Protein AF-A0A0F2Q4Q6-F1 (afdb_monomer_lite)

Secondary structure (DSSP, 8-state):
--------TTS--S-EEEEEEEEE---SSSPPPTTSEEEEEEEEETTSEEEEEEEE--TTSSS-EEEEEEEEE--HHHHHHHHHHHHHHTTS-------SSS-EEEEEEEETT--EEEEEEETT---EETTEEHHHHHHHHH--TT--TTTTT-SPPPEEEEEEEEEEEEEEEP----SSS-SEEEEEEEEEEEEETTTTEEEEEEEETTTEEEEEEEE-TTHHHHHHHTS-TTTTT--B----TT----TTEEEEEEEEEEESSSPPEEEEEESSTTTSBTTHHHHHHHHHHHHHHHHS-STT-HHHHTPPPPPTT-EEEEEEESSTT--EEEEEESSS---TT-EEEEEETTTTEEEEEEEEEEEEE-GGG-SS-GGGSPBP-EEPPGGG-

Foldseek 3Di:
DDDDPPVVQAFDDAFFFKKKKKWFWDFADPDDDQADFGIKIWMAGLQFWIWIWTFGHHDPDPDTHTDDIDIDGFDNVLSCVLRVQCNVQRNDDDDAEADRGTIKMKMWTQHPVRDIHIDMHGQCDQRDDPRDGSQVSCCVRVVDPQDSGRNSPPDFWFWFKKKKKKKKWFWAQDPDPDDDDDRTDIWIKMWIWMQGNVQQKTWIWIDTGDPDIDIDIDRDPPVSRVLRRPDRRVCVLVDAQDDDPPDDDDPRMWMKMWMWIDTDRDDIDIAIATPDCRRGRPCVVVNVVSVVVVCVVPPPDQVPPCQRVVDDDADVQWWKWFFWAQDDPHDTATATEPDPPDGQQFWFWWQDDPVRDIDIIGGHDIDIGHCVGDPDHPVPHTHTPGTDDPVRD

Radius of gyration: 32.11 Å; chains: 1; bounding box: 94×70×95 Å

Sequence (393 aa):
MTEVDSDRPFVLQGKAKKIQIKSNNVSYGPPPEPDEEVEQRLTLSNDGRVWFSGYNFAYDFDHYVRGRHLQFKLDKEKADTIFSAFSRFFSGEVDEVFATDIGTWEMTITNEEDRKVSFSGSLCAGYEIDGVDLSDLLREEIGIENLFVFDGNDKPDEVNRIKIDYKRHSRIKSSAPLNEALDHIIWDYSEHIVIDRATEKLTYIQNVGSDCKITREYQVKDGIVDFLDNMDADSLFDYTEGNSEDAVENLDEEKSYVITVDFKKGSQRVRTGSFDKNGLPEDWPEFAEEIVSFINFYGQGEALNPAKYGKIKRRNGDYIFCSATFEKNGKDYYYIADADDYEVGDFVFVPSGSDGHTAIVRIVKIDYFAEENVPYPVAKVKHIIRKCSVDEI

Structure (mmCIF, N/CA/C/O backbone):
data_AF-A0A0F2Q4Q6-F1
#
_entry.id   AF-A0A0F2Q4Q6-F1
#
loop_
_atom_site.group_PDB
_atom_site.id
_atom_site.type_symbol
_atom_site.label_atom_id
_atom_site.label_alt_id
_atom_site.label_comp_id
_atom_site.label_asym_id
_atom_site.label_entity_id
_atom_site.label_seq_id
_atom_site.pdbx_PDB_ins_code
_atom_site.Cartn_x
_atom_site.Cartn_y
_atom_site.Cartn_z
_atom_site.occupancy
_atom_site.B_iso_or_equiv
_atom_site.auth_seq_id
_atom_site.auth_comp_id
_atom_site.auth_asym_id
_atom_site.auth_atom_id
_atom_site.pdbx_PDB_model_num
ATOM 1 N N . MET A 1 1 ? -50.439 -26.805 6.498 1.00 36.25 1 MET A N 1
ATOM 2 C CA . MET A 1 1 ? -49.047 -27.119 6.865 1.00 36.25 1 MET A CA 1
ATOM 3 C C . MET A 1 1 ? -48.390 -25.775 7.068 1.00 36.25 1 MET A C 1
ATOM 5 O O . MET A 1 1 ? -48.487 -24.941 6.183 1.00 36.25 1 MET A O 1
ATOM 9 N N . THR A 1 2 ? -47.982 -25.530 8.301 1.00 34.12 2 THR A N 1
ATOM 10 C CA . THR A 1 2 ? -47.612 -24.242 8.893 1.00 34.12 2 THR A CA 1
ATOM 11 C C . THR A 1 2 ? -46.499 -23.529 8.129 1.00 34.12 2 THR A C 1
ATOM 13 O O . THR A 1 2 ? -45.490 -24.154 7.810 1.00 34.12 2 THR A O 1
ATOM 16 N N . GLU A 1 3 ? -46.695 -22.230 7.877 1.00 40.22 3 GLU A N 1
ATOM 17 C CA . GLU A 1 3 ? -45.614 -21.265 7.660 1.00 40.22 3 GLU A CA 1
ATOM 18 C C . GLU A 1 3 ? -44.626 -21.411 8.816 1.00 40.22 3 GLU A C 1
ATOM 20 O O . GLU A 1 3 ? -44.986 -21.241 9.982 1.00 40.22 3 GLU A O 1
ATOM 25 N N . VAL A 1 4 ? -43.400 -21.811 8.494 1.00 37.22 4 VAL A N 1
ATOM 26 C CA . VAL A 1 4 ? -42.283 -21.689 9.421 1.00 37.22 4 VAL A CA 1
ATOM 27 C C . VAL A 1 4 ? -41.752 -20.285 9.201 1.00 37.22 4 VAL A C 1
ATOM 29 O O . VAL A 1 4 ? -41.052 -20.028 8.225 1.00 37.22 4 VAL A O 1
ATOM 32 N N . ASP A 1 5 ? -42.168 -19.385 10.082 1.00 40.53 5 ASP A N 1
ATOM 33 C CA . ASP A 1 5 ? -41.504 -18.113 10.319 1.00 40.53 5 ASP A CA 1
ATOM 34 C C . ASP A 1 5 ? -40.045 -18.431 10.671 1.00 40.53 5 ASP A C 1
ATOM 36 O O . ASP A 1 5 ? -39.745 -18.971 11.740 1.00 40.53 5 ASP A O 1
ATOM 40 N N . SER A 1 6 ? -39.140 -18.248 9.708 1.00 40.06 6 SER A N 1
ATOM 41 C CA . SER A 1 6 ? -37.709 -18.471 9.896 1.00 40.06 6 SER A CA 1
ATOM 42 C C . SER A 1 6 ? -37.115 -17.244 10.578 1.00 40.06 6 SER A C 1
ATOM 44 O O . SER A 1 6 ? -36.326 -16.507 9.982 1.00 40.06 6 SER A O 1
ATOM 46 N N . ASP A 1 7 ? -37.535 -17.005 11.814 1.00 45.81 7 ASP A N 1
ATOM 47 C CA . ASP A 1 7 ? -36.936 -16.012 12.691 1.00 45.81 7 ASP A CA 1
ATOM 48 C C . ASP A 1 7 ? -35.533 -16.535 13.036 1.00 45.81 7 ASP A C 1
ATOM 50 O O . ASP A 1 7 ? -35.366 -17.369 13.924 1.00 45.81 7 ASP A O 1
ATOM 54 N N . ARG A 1 8 ? -34.526 -16.183 12.221 1.00 54.59 8 ARG A N 1
ATOM 55 C CA . ARG A 1 8 ? -33.125 -16.571 12.444 1.00 54.59 8 ARG A CA 1
ATOM 56 C C . ARG A 1 8 ? -32.661 -15.835 13.706 1.00 54.59 8 ARG A C 1
ATOM 58 O O . ARG A 1 8 ? -32.447 -14.628 13.632 1.00 54.59 8 ARG A O 1
ATOM 65 N N . PRO A 1 9 ? -32.487 -16.506 14.858 1.00 57.22 9 PRO A N 1
ATOM 66 C CA . PRO A 1 9 ? -32.382 -15.813 16.146 1.00 57.22 9 PRO A CA 1
ATOM 67 C C . PRO A 1 9 ? -31.042 -15.086 16.356 1.00 57.22 9 PRO A C 1
ATOM 69 O O . PRO A 1 9 ? -30.850 -14.451 17.390 1.00 57.22 9 PRO A O 1
ATOM 72 N N . PHE A 1 10 ? -30.130 -15.168 15.384 1.00 71.69 10 PHE A N 1
ATOM 73 C CA . PHE A 1 10 ? -28.758 -14.666 15.468 1.00 71.69 10 PHE A CA 1
ATOM 74 C C . PHE A 1 10 ? -28.438 -13.564 14.450 1.00 71.69 10 PHE A C 1
ATOM 76 O O . PHE A 1 10 ? -27.286 -13.173 14.336 1.00 71.69 10 PHE A O 1
ATOM 83 N N . VAL A 1 11 ? -29.429 -13.049 13.712 1.00 87.12 11 VAL A N 1
ATOM 84 C CA . VAL A 1 11 ? -29.227 -11.920 12.785 1.00 87.12 11 VAL A CA 1
ATOM 85 C C . VAL A 1 11 ? -30.000 -10.695 13.252 1.00 87.12 11 VAL A C 1
ATOM 87 O O . VAL A 1 11 ? -31.057 -10.792 13.881 1.00 87.12 11 VAL A O 1
ATOM 90 N N . LEU A 1 12 ? -29.480 -9.515 12.939 1.00 89.56 12 LEU A N 1
ATOM 91 C CA . LEU A 1 12 ? -30.153 -8.261 13.222 1.00 89.56 12 LEU A CA 1
ATOM 92 C C . LEU A 1 12 ? -31.377 -8.094 12.316 1.00 89.56 12 LEU A C 1
ATOM 94 O O . LEU A 1 12 ? -31.286 -8.150 11.092 1.00 89.56 12 LEU A O 1
ATOM 98 N N . GLN A 1 13 ? -32.518 -7.787 12.929 1.00 89.88 13 GLN A N 1
ATOM 99 C CA . GLN A 1 13 ? -33.727 -7.388 12.213 1.00 89.88 13 GLN A CA 1
ATOM 100 C C . GLN A 1 13 ? -33.937 -5.880 12.267 1.00 89.88 13 GLN A C 1
ATOM 102 O O . GLN A 1 13 ? -33.893 -5.271 13.340 1.00 89.88 13 GLN A O 1
ATOM 107 N N . GLY A 1 14 ? -34.249 -5.291 11.113 1.00 90.69 14 GLY A N 1
ATOM 108 C CA . GLY A 1 14 ? -34.478 -3.856 10.984 1.00 90.69 14 GLY A CA 1
ATOM 109 C C . GLY A 1 14 ? -33.190 -3.042 11.114 1.00 90.69 14 GLY A C 1
ATOM 110 O O . GLY A 1 14 ? -32.098 -3.527 10.827 1.00 90.69 14 GLY A O 1
ATOM 111 N N . LYS A 1 15 ? -33.322 -1.776 11.515 1.00 94.69 15 LYS A N 1
ATOM 112 C CA . LYS A 1 15 ? -32.186 -0.861 11.663 1.00 94.69 15 LYS A CA 1
ATOM 113 C C . LYS A 1 15 ? -31.663 -0.852 13.090 1.00 94.69 15 LYS A C 1
ATOM 115 O O . LYS A 1 15 ? -32.436 -0.856 14.051 1.00 94.69 15 LYS A O 1
ATOM 120 N N . ALA A 1 16 ? -30.345 -0.784 13.224 1.00 96.38 16 ALA A N 1
ATOM 121 C CA . ALA A 1 16 ? -29.696 -0.552 14.499 1.00 96.38 16 ALA A CA 1
ATOM 122 C C . ALA A 1 16 ? -30.053 0.847 15.041 1.00 96.38 16 ALA A C 1
ATOM 124 O O . ALA A 1 16 ? -30.090 1.840 14.317 1.00 96.38 16 ALA A O 1
ATOM 125 N N . LYS A 1 17 ? -30.295 0.920 16.349 1.00 97.19 17 LYS A N 1
ATOM 126 C CA . LYS A 1 17 ? -30.525 2.152 17.122 1.00 97.19 17 LYS A CA 1
ATOM 127 C C . LYS A 1 17 ? -29.417 2.386 18.146 1.00 97.19 17 LYS A C 1
ATOM 129 O O . LYS A 1 17 ? -29.097 3.529 18.468 1.00 97.19 17 LYS A O 1
ATOM 134 N N . LYS A 1 18 ? -28.820 1.307 18.659 1.00 98.38 18 LYS A N 1
ATOM 135 C CA . LYS A 1 18 ? -27.685 1.347 19.585 1.00 98.38 18 LYS A CA 1
ATOM 136 C C . LYS A 1 18 ? -26.728 0.194 19.304 1.00 98.38 18 LYS A C 1
ATOM 138 O O . LYS A 1 18 ? -27.182 -0.932 19.126 1.00 98.38 18 LYS A O 1
ATOM 143 N N . ILE A 1 19 ? -25.430 0.466 19.329 1.00 98.44 19 ILE A N 1
ATOM 144 C CA . ILE A 1 19 ? -24.364 -0.532 19.190 1.00 98.44 19 ILE A CA 1
ATOM 145 C C . ILE A 1 19 ? -23.498 -0.455 20.446 1.00 98.44 19 ILE A C 1
ATOM 147 O O . ILE A 1 19 ? -23.148 0.637 20.896 1.00 98.44 19 ILE A O 1
ATOM 151 N N . GLN A 1 20 ? -23.199 -1.597 21.053 1.00 98.56 20 GLN A N 1
ATOM 152 C CA . GLN A 1 20 ? -22.327 -1.699 22.218 1.00 98.56 20 GLN A CA 1
ATOM 153 C C . GLN A 1 20 ? -21.274 -2.755 21.939 1.00 98.56 20 GLN A C 1
ATOM 155 O O . GLN A 1 20 ? -21.647 -3.900 21.730 1.00 98.56 20 GLN A O 1
ATOM 160 N N . ILE A 1 21 ? -20.003 -2.376 21.948 1.00 98.31 21 ILE A N 1
ATOM 161 C CA . ILE A 1 21 ? -18.872 -3.263 21.681 1.00 98.31 21 ILE A CA 1
ATOM 162 C C . ILE A 1 21 ? -17.975 -3.259 22.913 1.00 98.31 21 ILE A C 1
ATOM 164 O O . ILE A 1 21 ? -17.696 -2.204 23.490 1.00 98.31 21 ILE A O 1
ATOM 168 N N . LYS A 1 22 ? -17.550 -4.443 23.327 1.00 97.88 22 LYS A N 1
ATOM 169 C CA . LYS A 1 22 ? -16.539 -4.675 24.343 1.00 97.88 22 LYS A CA 1
ATOM 170 C C . LYS A 1 22 ? -15.440 -5.501 23.689 1.00 97.88 22 LYS A C 1
ATOM 172 O O . LYS A 1 22 ? -15.709 -6.619 23.277 1.00 97.88 22 LYS A O 1
ATOM 177 N N . SER A 1 23 ? -14.235 -4.965 23.618 1.00 96.81 23 SER A N 1
ATOM 178 C CA . SER A 1 23 ? -13.072 -5.633 23.028 1.00 96.81 23 SER A CA 1
ATOM 179 C C . SER A 1 23 ? -12.033 -5.827 24.116 1.00 96.81 23 SER A C 1
ATOM 181 O O . SER A 1 23 ? -11.793 -4.902 24.888 1.00 96.81 23 SER A O 1
ATOM 183 N N . ASN A 1 24 ? -11.440 -7.009 24.205 1.00 94.06 24 ASN A N 1
ATOM 184 C CA . ASN A 1 24 ? -10.449 -7.359 25.209 1.00 94.06 24 ASN A CA 1
ATOM 185 C C . ASN A 1 24 ? -9.268 -8.049 24.521 1.00 94.06 24 ASN A C 1
ATOM 187 O O . ASN A 1 24 ? -9.442 -9.135 23.974 1.00 94.06 24 ASN A O 1
ATOM 191 N N . ASN A 1 25 ? -8.100 -7.409 24.510 1.00 91.56 25 ASN A N 1
ATOM 192 C CA . ASN A 1 25 ? -6.918 -7.883 23.785 1.00 91.56 25 ASN A CA 1
ATOM 193 C C . ASN A 1 25 ? -6.028 -8.828 24.612 1.00 91.56 25 ASN A C 1
ATOM 195 O O . ASN A 1 25 ? -4.985 -9.242 24.114 1.00 91.56 25 ASN A O 1
ATOM 199 N N . VAL A 1 26 ? -6.429 -9.196 25.840 1.00 88.12 26 VAL A N 1
ATOM 200 C CA . VAL A 1 26 ? -5.679 -10.173 26.638 1.00 88.12 26 VAL A CA 1
ATOM 201 C C . VAL A 1 26 ? -5.652 -11.499 25.885 1.00 88.12 26 VAL A C 1
ATOM 203 O O . VAL A 1 26 ? -6.692 -12.106 25.626 1.00 88.12 26 VAL A O 1
ATOM 206 N N . SER A 1 27 ? -4.447 -11.934 25.543 1.00 84.06 27 SER A N 1
ATOM 207 C CA . SER A 1 27 ? -4.168 -13.089 24.697 1.00 84.06 27 SER A CA 1
ATOM 208 C C . SER A 1 27 ? -3.341 -14.138 25.447 1.00 84.06 27 SER A C 1
ATOM 210 O O . SER A 1 27 ? -3.020 -13.990 26.632 1.00 84.06 27 SER A O 1
ATOM 212 N N . TYR A 1 28 ? -3.015 -15.246 24.780 1.00 81.06 28 TYR A N 1
ATOM 213 C CA . TYR A 1 28 ? -2.098 -16.231 25.340 1.00 81.06 28 TYR A CA 1
ATOM 214 C C . TYR A 1 28 ? -0.660 -15.699 25.277 1.00 81.06 28 TYR A C 1
ATOM 216 O O . TYR A 1 28 ? -0.092 -15.545 24.200 1.00 81.06 28 TYR A O 1
ATOM 224 N N . GLY A 1 29 ? -0.042 -15.452 26.432 1.00 80.38 29 GLY A N 1
ATOM 225 C CA . GLY A 1 29 ? 1.300 -14.881 26.471 1.00 80.38 29 GLY A CA 1
ATOM 226 C C . GLY A 1 29 ? 1.752 -14.466 27.869 1.00 80.38 29 GLY A C 1
ATOM 227 O O . GLY A 1 29 ? 1.107 -14.823 28.862 1.00 80.38 29 GLY A O 1
ATOM 228 N N . PRO A 1 30 ? 2.887 -13.748 27.973 1.00 81.31 30 PRO A N 1
ATOM 229 C CA . PRO A 1 30 ? 3.250 -13.073 29.212 1.00 81.31 30 PRO A CA 1
ATOM 230 C C . PRO A 1 30 ? 2.135 -12.100 29.635 1.00 81.31 30 PRO A C 1
ATOM 232 O O . PRO A 1 30 ? 1.422 -11.576 28.779 1.00 81.31 30 PRO A O 1
ATOM 235 N N . PRO A 1 31 ? 1.955 -11.873 30.947 1.00 81.81 31 PRO A N 1
ATOM 236 C CA . PRO A 1 31 ? 0.960 -10.921 31.424 1.00 81.81 31 PRO A CA 1
ATOM 237 C C . PRO A 1 31 ? 1.246 -9.516 30.858 1.00 81.81 31 PRO A C 1
ATOM 239 O O . PRO A 1 31 ? 2.416 -9.124 30.853 1.00 81.81 31 PRO A O 1
ATOM 242 N N . PRO A 1 32 ? 0.210 -8.765 30.429 1.00 85.62 32 PRO A N 1
ATOM 243 C CA . PRO A 1 32 ? 0.353 -7.375 30.002 1.00 85.62 32 PRO A CA 1
ATOM 244 C C . PRO A 1 32 ? 1.009 -6.503 31.076 1.00 85.62 32 PRO A C 1
ATOM 246 O O . PRO A 1 32 ? 0.943 -6.804 32.279 1.00 85.62 32 PRO A O 1
ATOM 249 N N . GLU A 1 33 ? 1.607 -5.393 30.655 1.00 85.19 33 GLU A N 1
ATOM 250 C CA . GLU A 1 33 ? 2.177 -4.438 31.606 1.00 85.19 33 GLU A CA 1
ATOM 251 C C . GLU A 1 33 ? 1.062 -3.738 32.419 1.00 85.19 33 GLU A C 1
ATOM 253 O O . GLU A 1 33 ? -0.059 -3.570 31.930 1.00 85.19 33 GLU A O 1
ATOM 258 N N . PRO A 1 34 ? 1.312 -3.323 33.680 1.00 79.81 34 PRO A N 1
ATOM 259 C CA . PRO A 1 34 ? 0.277 -2.772 34.566 1.00 79.81 34 PRO A CA 1
ATOM 260 C C . PRO A 1 34 ? -0.411 -1.488 34.068 1.00 79.81 34 PRO A C 1
ATOM 262 O O . PRO A 1 34 ? -1.377 -1.030 34.672 1.00 79.81 34 PRO A O 1
ATOM 265 N N . ASP A 1 35 ? 0.118 -0.831 33.046 1.00 82.12 35 ASP A N 1
ATOM 266 C CA . ASP A 1 35 ? -0.436 0.374 32.438 1.00 82.12 35 ASP A CA 1
ATOM 267 C C . ASP A 1 35 ? -0.890 0.162 30.989 1.00 82.12 35 ASP A C 1
ATOM 269 O O . ASP A 1 35 ? -1.413 1.094 30.376 1.00 82.12 35 ASP A O 1
ATOM 273 N N . GLU A 1 36 ? -0.775 -1.062 30.476 1.00 88.19 36 GLU A N 1
ATOM 274 C CA . GLU A 1 36 ? -1.227 -1.433 29.145 1.00 88.19 36 GLU A CA 1
ATOM 275 C C . GLU A 1 36 ? -2.757 -1.488 29.094 1.00 88.19 36 GLU A C 1
ATOM 277 O O 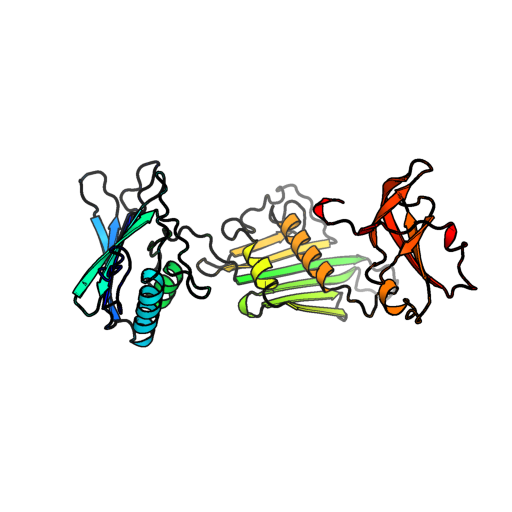. GLU A 1 36 ? -3.408 -2.097 29.949 1.00 88.19 36 GLU A O 1
ATOM 282 N N . GLU A 1 37 ? -3.349 -0.818 28.104 1.00 92.69 37 GLU A N 1
ATOM 283 C CA . GLU A 1 37 ? -4.792 -0.849 27.873 1.00 92.69 37 GLU A CA 1
ATOM 284 C C . GLU A 1 37 ? -5.192 -2.207 27.298 1.00 92.69 37 GLU A C 1
ATOM 286 O O . GLU A 1 37 ? -4.761 -2.566 26.204 1.00 92.69 37 GLU A O 1
ATOM 291 N N . VAL A 1 38 ? -6.039 -2.942 28.024 1.00 92.94 38 VAL A N 1
ATOM 292 C CA . VAL A 1 38 ? -6.407 -4.317 27.671 1.00 92.94 38 VAL A CA 1
ATOM 293 C C . VAL A 1 38 ? -7.871 -4.530 27.330 1.00 92.94 38 VAL A C 1
ATOM 295 O O . VAL A 1 38 ? -8.229 -5.500 26.669 1.00 92.94 38 VAL A O 1
ATOM 298 N N . GLU A 1 39 ? -8.752 -3.633 27.770 1.00 95.31 39 GLU A N 1
ATOM 299 C CA . GLU A 1 39 ? -10.175 -3.712 27.462 1.00 95.31 39 GLU A CA 1
ATOM 300 C C . GLU A 1 39 ? -10.724 -2.352 27.049 1.00 95.31 39 GLU A C 1
ATOM 302 O O . GLU A 1 39 ? -10.508 -1.339 27.707 1.00 95.31 39 GLU A O 1
ATOM 307 N N . GLN A 1 40 ? -11.520 -2.340 25.989 1.00 97.62 40 GLN A N 1
ATOM 308 C CA . GLN A 1 40 ? -12.223 -1.169 25.502 1.00 97.62 40 GLN A CA 1
ATOM 309 C C . GLN A 1 40 ? -13.723 -1.426 25.480 1.00 97.62 40 GLN A C 1
ATOM 311 O O . GLN A 1 40 ? -14.193 -2.495 25.099 1.00 97.62 40 GLN A O 1
ATOM 316 N N . ARG A 1 41 ? -14.498 -0.420 25.879 1.00 98.00 41 ARG A N 1
ATOM 317 C CA . ARG A 1 41 ? -15.962 -0.437 25.841 1.00 98.00 41 ARG A CA 1
ATOM 318 C C . ARG A 1 41 ? -16.445 0.759 25.047 1.00 98.00 41 ARG A C 1
ATOM 320 O O . ARG A 1 41 ? -16.290 1.897 25.488 1.00 98.00 41 ARG A O 1
ATOM 327 N N . LEU A 1 42 ? -17.066 0.492 23.908 1.00 98.50 42 LEU A N 1
ATOM 328 C CA . LEU A 1 42 ? -17.635 1.480 23.006 1.00 98.50 42 LEU A CA 1
ATOM 329 C C . LEU A 1 42 ? -19.159 1.355 23.005 1.00 98.50 42 LEU A C 1
ATOM 331 O O . LEU A 1 42 ? -19.722 0.269 22.912 1.00 98.50 42 LEU A O 1
ATOM 335 N N . THR A 1 43 ? -19.861 2.473 23.132 1.00 98.56 43 THR A N 1
ATOM 336 C CA . THR A 1 43 ? -21.313 2.548 22.976 1.00 98.56 43 THR A CA 1
ATOM 337 C C . THR A 1 43 ? -21.666 3.691 22.044 1.00 98.56 43 THR A C 1
ATOM 339 O O . THR A 1 43 ? -21.303 4.838 22.293 1.00 98.56 43 THR A O 1
ATOM 342 N N . LEU A 1 44 ? -22.426 3.370 21.004 1.00 98.25 44 LEU A N 1
ATOM 343 C CA . LEU A 1 44 ? -22.891 4.278 19.966 1.00 98.25 44 LEU A CA 1
ATOM 344 C C . LEU A 1 44 ? -24.417 4.301 19.970 1.00 98.25 44 LEU A C 1
ATOM 346 O O . LEU A 1 44 ? -25.064 3.263 20.122 1.00 98.25 44 LEU A O 1
ATOM 350 N N . SER A 1 45 ? -25.002 5.480 19.797 1.00 97.88 45 SER A N 1
ATOM 351 C CA . SER A 1 45 ? -26.438 5.663 19.552 1.00 97.88 45 SER A CA 1
ATOM 352 C C . SER A 1 45 ? -26.652 6.262 18.165 1.00 97.88 45 SER A C 1
ATOM 354 O O . SER A 1 45 ? -25.834 7.063 17.719 1.00 97.88 45 SER A O 1
ATOM 356 N N . ASN A 1 46 ? -27.754 5.913 17.499 1.00 96.06 46 ASN A N 1
ATOM 357 C CA . ASN A 1 46 ? -28.057 6.388 16.141 1.00 96.06 46 ASN A CA 1
ATOM 358 C C . ASN A 1 46 ? -28.266 7.911 16.047 1.00 96.06 46 ASN A C 1
ATOM 360 O O . ASN A 1 46 ? -28.243 8.481 14.965 1.00 96.06 46 ASN A O 1
ATOM 364 N N . ASP A 1 47 ? -28.435 8.589 17.183 1.00 96.00 47 ASP A N 1
ATOM 365 C CA . ASP A 1 47 ? -28.433 10.049 17.272 1.00 96.00 47 ASP A CA 1
ATOM 366 C C . ASP A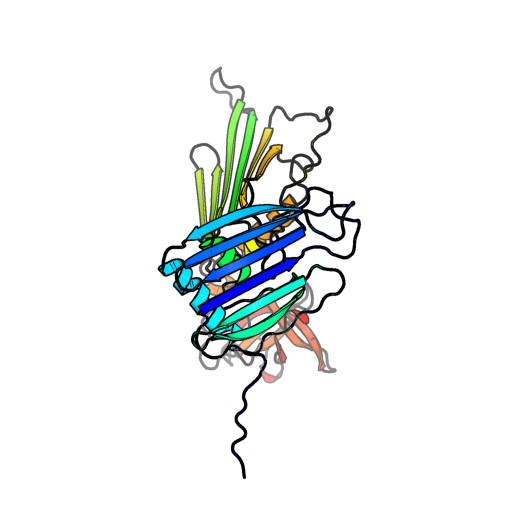 1 47 ? -27.023 10.668 17.317 1.00 96.00 47 ASP A C 1
ATOM 368 O O . ASP A 1 47 ? -26.898 11.882 17.495 1.00 96.00 47 ASP A O 1
ATOM 372 N N . GLY A 1 48 ? -25.981 9.845 17.178 1.00 97.00 48 GLY A N 1
ATOM 373 C CA . GLY A 1 48 ? -24.573 10.222 17.116 1.00 97.00 48 GLY A CA 1
ATOM 374 C C . GLY A 1 48 ? -23.849 10.237 18.460 1.00 97.00 48 GLY A C 1
ATOM 375 O O . GLY A 1 48 ? -22.657 10.525 18.488 1.00 97.00 48 GLY A O 1
ATOM 376 N N . ARG A 1 49 ? -24.510 9.961 19.593 1.00 98.38 49 ARG A N 1
ATOM 377 C CA . ARG A 1 49 ? -23.816 9.959 20.894 1.00 98.38 49 ARG A CA 1
ATOM 378 C C . ARG A 1 49 ? -22.861 8.770 21.025 1.00 98.38 49 ARG A C 1
ATOM 380 O O . ARG A 1 49 ? -23.256 7.626 20.793 1.00 98.38 49 ARG A O 1
ATOM 387 N N . VAL A 1 50 ? -21.641 9.063 21.471 1.00 98.44 50 VAL A N 1
ATOM 388 C CA . VAL A 1 50 ? -20.548 8.108 21.678 1.00 98.44 50 VAL A CA 1
ATOM 389 C C . VAL A 1 50 ? -20.134 8.116 23.146 1.00 98.44 50 VAL A C 1
ATOM 391 O O . VAL A 1 50 ? -19.884 9.177 23.720 1.00 98.44 50 VAL A O 1
ATOM 394 N N . TRP A 1 51 ? -20.022 6.931 23.741 1.00 98.44 51 TRP A N 1
ATOM 395 C CA . TRP A 1 51 ? -19.381 6.705 25.035 1.00 98.44 51 TRP A CA 1
ATOM 396 C C . TRP A 1 51 ? -18.282 5.675 24.867 1.00 98.44 51 TRP A C 1
ATOM 398 O O . TRP A 1 51 ? -18.545 4.558 24.428 1.00 98.44 51 TRP A O 1
ATOM 408 N N . PHE A 1 52 ? -17.071 6.044 25.255 1.00 98.44 52 PHE A N 1
ATOM 409 C CA . PHE A 1 52 ? -15.908 5.179 25.181 1.00 98.44 52 PHE A CA 1
ATOM 410 C C . PHE A 1 52 ? -15.185 5.131 26.526 1.00 98.44 52 PHE A C 1
ATOM 412 O O . PHE A 1 52 ? -15.067 6.142 27.224 1.00 98.44 52 PHE A O 1
ATOM 419 N N . SER A 1 53 ? -14.719 3.947 26.910 1.00 97.38 53 SER A N 1
ATOM 420 C CA . SER A 1 53 ? -13.857 3.723 28.073 1.00 97.38 53 SER A CA 1
ATOM 421 C C . SER A 1 53 ? -12.816 2.663 27.740 1.00 97.38 53 SER A C 1
ATOM 423 O O . SER A 1 53 ? -13.197 1.548 27.397 1.00 97.38 53 SER A O 1
ATOM 425 N N . GLY A 1 54 ? -11.542 3.011 27.877 1.00 96.25 54 GLY A N 1
ATOM 426 C CA . GLY A 1 54 ? -10.423 2.078 27.904 1.00 96.25 54 GLY A CA 1
ATOM 427 C C . GLY A 1 54 ? -10.079 1.696 29.341 1.00 96.25 54 GLY A C 1
ATOM 428 O O . GLY A 1 54 ? -10.303 2.474 30.280 1.00 96.25 54 GLY A O 1
ATOM 429 N N . TYR A 1 55 ? -9.584 0.483 29.527 1.00 94.31 55 TYR A N 1
ATOM 430 C CA . TYR A 1 55 ? -9.243 -0.082 30.819 1.00 94.31 55 TYR A CA 1
ATOM 431 C C . TYR A 1 55 ? -7.896 -0.792 30.747 1.00 94.31 55 TYR A C 1
ATOM 433 O O . TYR A 1 55 ? -7.682 -1.633 29.879 1.00 94.31 55 TYR A O 1
ATOM 441 N N . ASN A 1 56 ? -7.029 -0.477 31.701 1.00 91.38 56 ASN A N 1
ATOM 442 C CA . ASN A 1 56 ? -5.678 -0.995 31.787 1.00 91.38 56 ASN A CA 1
ATOM 443 C C . ASN A 1 56 ? -5.622 -2.243 32.667 1.00 91.38 56 ASN A C 1
ATOM 445 O O . ASN A 1 56 ? -6.442 -2.415 33.583 1.00 91.38 56 ASN A O 1
ATOM 449 N N . PHE A 1 57 ? -4.641 -3.098 32.391 1.00 85.00 57 PHE A N 1
ATOM 450 C CA . PHE A 1 57 ? -4.340 -4.264 33.213 1.00 85.00 57 PHE A CA 1
ATOM 451 C C . PHE A 1 57 ? -3.947 -3.845 34.641 1.00 85.00 57 PHE A C 1
ATOM 453 O O . PHE A 1 57 ? -3.512 -2.725 34.872 1.00 85.00 57 PHE A O 1
ATOM 460 N N . ALA A 1 58 ? -4.134 -4.710 35.640 1.00 78.00 58 ALA A N 1
ATOM 461 C CA . ALA A 1 58 ? -3.683 -4.441 37.006 1.00 78.00 58 ALA A CA 1
ATOM 462 C C . ALA A 1 58 ? -3.416 -5.754 37.749 1.00 78.00 58 ALA A C 1
ATOM 464 O O . ALA A 1 58 ? -4.286 -6.617 37.814 1.00 78.00 58 ALA A O 1
ATOM 465 N N . TYR A 1 59 ? -2.228 -5.887 38.347 1.00 65.69 59 TYR A N 1
ATOM 466 C CA . TYR A 1 59 ? -1.796 -7.114 39.034 1.00 65.69 59 TYR A CA 1
ATOM 467 C C . TYR A 1 59 ? -2.547 -7.401 40.346 1.00 65.69 59 TYR A C 1
ATOM 469 O O . TYR A 1 59 ? -2.645 -8.556 40.754 1.00 65.69 59 TYR A O 1
ATOM 477 N N . ASP A 1 60 ? -3.073 -6.364 41.005 1.00 61.69 60 ASP A N 1
ATOM 478 C CA . ASP A 1 60 ? -3.536 -6.452 42.398 1.00 61.69 60 ASP A CA 1
ATOM 479 C C . ASP A 1 60 ? -5.060 -6.594 42.568 1.00 61.69 60 ASP A C 1
ATOM 481 O O . ASP A 1 60 ? -5.544 -6.677 43.700 1.00 61.69 60 ASP A O 1
ATOM 485 N N . PHE A 1 61 ? -5.845 -6.636 41.485 1.00 50.25 61 PHE A N 1
ATOM 486 C CA . PHE A 1 61 ? -7.306 -6.728 41.578 1.00 50.25 61 PHE A CA 1
ATOM 487 C C . PHE A 1 61 ? -7.913 -7.583 40.463 1.00 50.25 61 PHE A C 1
ATOM 489 O O . PHE A 1 61 ? -7.509 -7.484 39.313 1.00 50.25 61 PHE A O 1
ATOM 496 N N . ASP A 1 62 ? -8.997 -8.304 40.779 1.00 56.28 62 ASP A N 1
ATOM 497 C CA . ASP A 1 62 ? -9.906 -8.962 39.814 1.00 56.28 62 ASP A CA 1
ATOM 498 C C . ASP A 1 62 ? -10.603 -7.967 38.838 1.00 56.28 62 ASP A C 1
ATOM 500 O O . ASP A 1 62 ? -11.648 -8.270 38.263 1.00 56.28 62 ASP A O 1
ATOM 504 N N . HIS A 1 63 ? -10.109 -6.729 38.707 1.00 64.88 63 HIS A N 1
ATOM 505 C CA . HIS A 1 63 ? -10.769 -5.626 38.012 1.00 64.88 63 HIS A CA 1
ATOM 506 C C . HIS A 1 63 ? -9.754 -4.744 37.272 1.00 64.88 63 HIS A C 1
ATOM 508 O O . HIS A 1 63 ? -8.801 -4.250 37.872 1.00 64.88 63 HIS A O 1
ATOM 514 N N . TYR A 1 64 ? -10.021 -4.471 35.992 1.00 82.12 64 TYR A N 1
ATOM 515 C CA . TYR A 1 64 ? -9.260 -3.509 35.194 1.00 82.12 64 TYR A CA 1
ATOM 516 C C . TYR A 1 64 ? -9.426 -2.069 35.701 1.00 82.12 64 TYR A C 1
ATOM 518 O O . TYR A 1 64 ? -10.508 -1.664 36.147 1.00 82.12 64 TYR A O 1
ATOM 526 N N . VAL A 1 65 ? -8.371 -1.263 35.582 1.00 85.75 65 VAL A N 1
ATOM 527 C CA . VAL A 1 65 ? -8.382 0.149 35.989 1.00 85.75 65 VAL A CA 1
ATOM 528 C C . VAL A 1 65 ? -8.820 1.003 34.811 1.00 85.75 65 VAL A C 1
ATOM 530 O O . VAL A 1 65 ? -8.233 0.937 33.742 1.00 85.75 65 VAL A O 1
ATOM 533 N N . ARG A 1 66 ? -9.847 1.841 34.980 1.00 89.12 66 ARG A N 1
ATOM 534 C CA . ARG A 1 66 ? -10.305 2.708 33.885 1.00 89.12 66 ARG A CA 1
ATOM 535 C C . ARG A 1 66 ? -9.226 3.738 33.530 1.00 89.12 66 ARG A C 1
ATOM 537 O O . ARG A 1 66 ? -8.934 4.610 34.348 1.00 89.12 66 ARG A O 1
ATOM 544 N N . GLY A 1 67 ? -8.709 3.645 32.310 1.00 89.75 67 GLY A N 1
ATOM 545 C CA . GLY A 1 67 ? -7.775 4.585 31.706 1.00 89.75 67 GLY A CA 1
ATOM 546 C C . GLY A 1 67 ? -8.520 5.716 30.998 1.00 89.75 67 GLY A C 1
ATOM 547 O O . GLY A 1 67 ? -9.236 6.508 31.623 1.00 89.75 67 GLY A O 1
ATOM 548 N N . ARG A 1 68 ? -8.362 5.804 29.675 1.00 94.12 68 ARG A N 1
ATOM 549 C CA . ARG A 1 68 ? -8.996 6.843 28.847 1.00 94.12 68 ARG A CA 1
ATOM 550 C C . ARG A 1 68 ? -10.521 6.718 28.835 1.00 94.12 68 ARG A C 1
ATOM 552 O O . ARG A 1 68 ? -11.094 5.633 28.816 1.00 94.12 68 ARG A O 1
ATOM 559 N N . HIS A 1 69 ? -11.202 7.857 28.807 1.00 95.62 69 HIS A N 1
ATOM 560 C CA . HIS A 1 69 ? -12.657 7.919 28.715 1.00 95.62 69 HIS A CA 1
ATOM 561 C C . HIS A 1 69 ? -13.073 9.132 27.891 1.00 95.62 69 HIS A C 1
ATOM 563 O O . HIS A 1 69 ? -12.648 10.253 28.171 1.00 95.62 69 HIS A O 1
ATOM 569 N N . LEU A 1 70 ? -13.939 8.907 26.906 1.00 96.69 70 LEU A N 1
ATOM 570 C CA . LEU A 1 70 ? -14.404 9.931 25.978 1.00 96.69 70 LEU A CA 1
ATOM 571 C C . LEU A 1 70 ? -15.928 9.888 25.879 1.00 96.69 70 LEU A C 1
ATOM 573 O O . LEU A 1 70 ? -16.537 8.819 25.830 1.00 96.69 70 LEU A O 1
ATOM 577 N N . GLN A 1 71 ? -16.539 11.070 25.850 1.00 97.44 71 GLN A N 1
ATOM 578 C CA . GLN A 1 71 ? -17.958 11.245 25.562 1.00 97.44 71 GLN A CA 1
ATOM 579 C C . GLN A 1 71 ? -18.122 12.422 24.623 1.00 97.44 71 GLN A C 1
ATOM 581 O O . GLN A 1 71 ? -17.709 13.537 24.940 1.00 97.44 71 GLN A O 1
ATOM 586 N N . PHE A 1 72 ? -18.723 12.172 23.471 1.00 98.06 72 PHE A N 1
ATOM 587 C CA . PHE A 1 72 ? -18.944 13.193 22.460 1.00 98.06 72 PHE A CA 1
ATOM 588 C C . PHE A 1 72 ? -20.107 12.795 21.558 1.00 98.06 72 PHE A C 1
ATOM 590 O O . PHE A 1 72 ? -20.786 11.789 21.780 1.00 98.06 72 PHE A O 1
ATOM 597 N N . LYS A 1 73 ? -20.382 13.638 20.568 1.00 97.94 73 LYS A N 1
ATOM 598 C CA . LYS A 1 73 ? -21.450 13.431 19.606 1.00 97.94 73 LYS A CA 1
ATOM 599 C C . LYS A 1 73 ? -20.887 13.589 18.200 1.00 97.94 73 LYS A C 1
ATOM 601 O O . LYS A 1 73 ? -20.276 14.613 17.916 1.00 97.94 73 LYS A O 1
ATOM 606 N N . LEU A 1 74 ? -21.093 12.578 17.368 1.00 97.00 74 LEU A N 1
ATOM 607 C CA . LEU A 1 74 ? -20.777 12.600 15.948 1.00 97.00 74 LEU A CA 1
ATOM 608 C C . LEU A 1 74 ? -21.768 13.472 15.184 1.00 97.00 74 LEU A C 1
ATOM 610 O O . LEU A 1 74 ? -22.933 13.618 15.577 1.00 97.00 74 LEU A O 1
ATOM 614 N N . ASP A 1 75 ? -21.306 13.986 14.050 1.00 96.81 75 ASP A N 1
ATOM 615 C CA . ASP A 1 75 ? -22.199 14.533 13.043 1.00 96.81 75 ASP A CA 1
ATOM 616 C C . ASP A 1 75 ? -23.148 13.448 12.538 1.00 96.81 75 ASP A C 1
ATOM 618 O O . ASP A 1 75 ? -22.825 12.257 12.501 1.00 96.81 75 ASP A O 1
ATOM 622 N N . LYS A 1 76 ? -24.352 13.875 12.153 1.00 95.88 76 LYS A N 1
ATOM 623 C CA . LYS A 1 76 ? -25.415 12.955 11.752 1.00 95.88 76 LYS A CA 1
ATOM 624 C C . LYS A 1 76 ? -24.998 12.068 10.577 1.00 95.88 76 LYS A C 1
ATOM 626 O O . LYS A 1 76 ? -25.326 10.893 10.583 1.00 95.88 76 LYS A O 1
ATOM 631 N N . GLU A 1 77 ? -24.269 12.623 9.614 1.00 96.94 77 GLU A N 1
ATOM 632 C CA . GLU A 1 77 ? -23.779 11.887 8.445 1.00 96.94 77 GLU A CA 1
ATOM 633 C C . GLU A 1 77 ? -22.886 10.711 8.856 1.00 96.94 77 GLU A C 1
ATOM 635 O O . GLU A 1 77 ? -23.187 9.575 8.509 1.00 96.94 77 GLU A O 1
ATOM 640 N N . LYS A 1 78 ? -21.883 10.958 9.706 1.00 97.31 78 LYS A N 1
ATOM 641 C CA . LYS A 1 78 ? -20.992 9.918 10.242 1.00 97.31 78 LYS A CA 1
ATOM 642 C C . LYS A 1 78 ? -21.753 8.824 10.991 1.00 97.31 78 LYS A C 1
ATOM 644 O O . LYS A 1 78 ? -21.510 7.632 10.810 1.00 97.31 78 LYS A O 1
ATOM 649 N N . ALA A 1 79 ? -22.703 9.230 11.836 1.00 97.44 79 ALA A N 1
ATOM 650 C CA . ALA A 1 79 ? -23.551 8.296 12.569 1.00 97.44 79 ALA A CA 1
ATOM 651 C C . ALA A 1 79 ? -24.415 7.449 11.619 1.00 97.44 79 ALA A C 1
ATOM 653 O O . ALA A 1 79 ? -24.462 6.229 11.765 1.00 97.44 79 ALA A O 1
ATOM 654 N N . ASP A 1 80 ? -25.058 8.070 10.629 1.00 97.12 80 ASP A N 1
ATOM 655 C CA . ASP A 1 80 ? -25.885 7.378 9.639 1.00 97.12 80 ASP A CA 1
ATOM 656 C C . ASP A 1 80 ? -25.045 6.392 8.803 1.00 97.12 80 ASP A C 1
ATOM 658 O O . ASP A 1 80 ? -25.515 5.280 8.542 1.00 97.12 80 ASP A O 1
ATOM 662 N N . THR A 1 81 ? -23.800 6.741 8.452 1.00 96.88 81 THR A N 1
ATOM 663 C CA . THR A 1 81 ? -22.842 5.856 7.763 1.00 96.88 81 THR A CA 1
ATOM 664 C C . THR A 1 81 ? -22.554 4.599 8.585 1.00 96.88 81 THR A C 1
ATOM 666 O O . THR A 1 81 ? -22.823 3.489 8.116 1.00 96.88 81 THR A O 1
ATOM 669 N N . ILE A 1 82 ? -22.103 4.753 9.839 1.00 97.56 82 ILE A N 1
ATOM 670 C CA . ILE A 1 82 ? -21.799 3.623 10.737 1.00 97.56 82 ILE A CA 1
ATOM 671 C C . ILE A 1 82 ? -23.032 2.728 10.909 1.00 97.56 82 ILE A C 1
ATOM 673 O O . ILE A 1 82 ? -22.973 1.513 10.714 1.00 97.56 82 ILE A O 1
ATOM 677 N N . PHE A 1 83 ? -24.178 3.316 11.264 1.00 97.75 83 PHE A N 1
ATOM 678 C CA . PHE A 1 83 ? -25.386 2.549 11.557 1.00 97.75 83 PHE A CA 1
ATOM 679 C C . PHE A 1 83 ? -25.950 1.844 10.321 1.00 97.75 83 PHE A C 1
ATOM 681 O O . PHE A 1 83 ? -26.500 0.747 10.452 1.00 97.75 83 PHE A O 1
ATOM 688 N N . SER A 1 84 ? -25.797 2.422 9.128 1.00 96.12 84 SER A N 1
ATOM 689 C CA . SER A 1 84 ? -26.202 1.782 7.873 1.00 96.12 84 SER A CA 1
ATOM 690 C C . SER A 1 84 ? -25.315 0.585 7.536 1.00 96.12 84 SER A C 1
ATOM 692 O O . SER A 1 84 ? -25.849 -0.473 7.201 1.00 96.12 84 SER A O 1
ATOM 694 N N . ALA A 1 85 ? -23.991 0.723 7.675 1.00 96.44 85 ALA A N 1
ATOM 695 C CA . ALA A 1 85 ? -23.039 -0.362 7.438 1.00 96.44 85 ALA A CA 1
ATOM 696 C C . ALA A 1 85 ? -23.284 -1.539 8.396 1.00 96.44 85 ALA A C 1
ATOM 698 O O . ALA A 1 85 ? -23.508 -2.664 7.954 1.00 96.44 85 ALA A O 1
ATOM 699 N N . PHE A 1 86 ? -23.382 -1.260 9.699 1.00 95.94 86 PHE A N 1
ATOM 700 C CA . PHE A 1 86 ? -23.648 -2.277 10.720 1.00 95.94 86 PHE A CA 1
ATOM 701 C C . PHE A 1 86 ? -25.013 -2.941 10.536 1.00 95.94 86 PHE A C 1
ATOM 703 O O . PHE A 1 86 ? -25.125 -4.158 10.653 1.00 95.94 86 PHE A O 1
ATOM 710 N N . SER A 1 87 ? -26.058 -2.165 10.218 1.00 95.69 87 SER A N 1
ATOM 711 C CA . SER A 1 87 ? -27.387 -2.747 10.002 1.00 95.69 87 SER A CA 1
ATOM 712 C C . SER A 1 87 ? -27.403 -3.702 8.811 1.00 95.69 87 SER A C 1
ATOM 714 O O . SER A 1 87 ? -28.050 -4.740 8.877 1.00 95.69 87 SER A O 1
ATOM 716 N N . ARG A 1 88 ? -26.692 -3.361 7.727 1.00 95.06 88 ARG A N 1
ATOM 717 C CA . ARG A 1 88 ? -26.587 -4.217 6.540 1.00 95.06 88 ARG A CA 1
ATOM 718 C C . ARG A 1 88 ? -25.760 -5.465 6.832 1.00 95.06 88 ARG A C 1
ATOM 720 O O . ARG A 1 88 ? -26.258 -6.560 6.594 1.00 95.06 88 ARG A O 1
ATOM 727 N N . PHE A 1 89 ? -24.557 -5.308 7.380 1.00 94.69 89 PHE A N 1
ATOM 728 C CA . PHE A 1 89 ? -23.646 -6.426 7.626 1.00 94.69 89 PHE A CA 1
ATOM 729 C C . PHE A 1 89 ? -24.261 -7.462 8.578 1.00 94.69 89 PHE A C 1
ATOM 731 O O . PHE A 1 89 ? -24.440 -8.619 8.212 1.00 94.69 89 PHE A O 1
ATOM 738 N N . PHE A 1 90 ? -24.720 -7.027 9.755 1.00 93.50 90 PHE A N 1
ATOM 739 C CA . PHE A 1 90 ? -25.260 -7.927 10.781 1.00 93.50 90 PHE A CA 1
ATOM 740 C C . PHE A 1 90 ? -26.690 -8.417 10.501 1.00 93.50 90 PHE A C 1
ATOM 742 O O . PHE A 1 90 ? -27.237 -9.177 11.299 1.00 93.50 90 PHE A O 1
ATOM 749 N N . SER A 1 91 ? -27.315 -8.002 9.391 1.00 92.12 91 SER A N 1
ATOM 750 C CA . SER A 1 91 ? -28.558 -8.623 8.900 1.00 92.12 91 SER A CA 1
ATOM 751 C C . SER A 1 91 ? -28.314 -9.928 8.130 1.00 92.12 91 SER A C 1
ATOM 753 O O . SER A 1 91 ? -29.251 -10.704 7.926 1.00 92.12 91 SER A O 1
ATOM 755 N N . GLY A 1 92 ? -27.066 -10.170 7.710 1.00 87.50 92 GLY A N 1
ATOM 756 C CA . GLY A 1 92 ? -26.611 -11.419 7.108 1.00 87.50 92 GLY A CA 1
ATOM 757 C C . GLY A 1 92 ? -26.130 -12.441 8.141 1.00 87.50 92 GLY A C 1
ATOM 758 O O . GLY A 1 92 ? -26.124 -12.184 9.343 1.00 87.50 92 GLY A O 1
ATOM 759 N N . GLU A 1 93 ? -25.737 -13.620 7.657 1.00 82.00 93 GLU A N 1
ATOM 760 C CA . GLU A 1 93 ? -24.992 -14.587 8.470 1.00 82.00 93 GLU A CA 1
ATOM 761 C C . GLU A 1 93 ? -23.580 -14.047 8.720 1.00 82.00 93 GLU A C 1
ATOM 763 O O . GLU A 1 93 ? -22.937 -13.541 7.802 1.00 82.00 93 GLU A O 1
ATOM 768 N N . VAL A 1 94 ? -23.133 -14.126 9.973 1.00 82.31 94 VAL A N 1
ATOM 769 C CA . VAL A 1 94 ? -21.801 -13.693 10.394 1.00 82.31 94 VAL A CA 1
ATOM 770 C C . VAL A 1 94 ? -21.017 -14.936 10.769 1.00 82.31 94 VAL A C 1
ATOM 772 O O . VAL A 1 94 ? -21.452 -15.697 11.634 1.00 82.31 94 VAL A O 1
ATOM 775 N N . ASP A 1 95 ? -19.868 -15.127 10.132 1.00 76.00 95 ASP A N 1
ATOM 776 C CA . ASP A 1 95 ? -18.946 -16.184 10.519 1.00 76.00 95 ASP A CA 1
ATOM 777 C C . ASP A 1 95 ? -18.267 -15.802 11.841 1.00 76.00 95 ASP A C 1
ATOM 779 O O . ASP A 1 95 ? -17.560 -14.792 11.956 1.00 76.00 95 ASP A O 1
ATOM 783 N N . GLU A 1 96 ? -18.513 -16.613 12.867 1.00 71.12 96 GLU A N 1
ATOM 784 C CA . GLU A 1 96 ? -17.828 -16.505 14.150 1.00 71.12 96 GLU A CA 1
ATOM 785 C C . GLU A 1 96 ? -16.424 -17.101 14.005 1.00 71.12 96 GLU A C 1
ATOM 787 O O . GLU A 1 96 ? -16.242 -18.320 13.950 1.00 71.12 96 GLU A O 1
ATOM 792 N N . VAL A 1 97 ? -15.412 -16.236 13.933 1.00 73.88 97 VAL A N 1
ATOM 793 C CA . VAL A 1 97 ? -14.013 -16.667 13.976 1.00 73.88 97 VAL A CA 1
ATOM 794 C C . VAL A 1 97 ? -13.628 -16.897 15.432 1.00 73.88 97 VAL A C 1
ATOM 796 O O . VAL A 1 97 ? -13.700 -15.980 16.253 1.00 73.88 97 VAL A O 1
ATOM 799 N N . PHE A 1 98 ? -13.223 -18.129 15.746 1.00 78.94 98 PHE A N 1
ATOM 800 C CA . PHE A 1 98 ? -12.826 -18.529 17.091 1.00 78.94 98 PHE A CA 1
ATOM 801 C C . PHE A 1 98 ? -11.368 -18.993 17.109 1.00 78.94 98 PHE A C 1
ATOM 803 O O . PHE A 1 98 ? -11.038 -20.092 16.662 1.00 78.94 98 PHE A O 1
ATOM 810 N N . ALA A 1 99 ? -10.506 -18.145 17.656 1.00 82.19 99 ALA A N 1
ATOM 811 C CA . ALA A 1 99 ? -9.109 -18.418 17.956 1.00 82.19 99 ALA A CA 1
ATOM 812 C C . ALA A 1 99 ? -8.899 -18.376 19.477 1.00 82.19 99 ALA A C 1
ATOM 814 O O . ALA A 1 99 ? -9.468 -17.535 20.175 1.00 82.19 99 ALA A O 1
ATOM 815 N N . THR A 1 100 ? -8.122 -19.326 20.000 1.00 80.56 100 THR A N 1
ATOM 816 C CA . THR A 1 100 ? -7.967 -19.554 21.449 1.00 80.56 100 THR A CA 1
ATOM 817 C C . THR A 1 100 ? -6.809 -18.787 22.078 1.00 80.56 100 THR A C 1
ATOM 819 O O . THR A 1 100 ? -6.707 -18.727 23.299 1.00 80.56 100 THR A O 1
ATOM 822 N N . ASP A 1 101 ? -5.905 -18.278 21.254 1.00 84.00 101 ASP A N 1
ATOM 823 C CA . ASP A 1 101 ? -4.634 -17.661 21.623 1.00 84.00 101 ASP A CA 1
ATOM 824 C C . ASP A 1 101 ? -4.630 -16.137 21.476 1.00 84.00 101 ASP A C 1
ATOM 826 O O . ASP A 1 101 ? -3.655 -15.503 21.867 1.00 84.00 101 ASP A O 1
ATOM 830 N N . ILE A 1 102 ? -5.727 -15.545 21.002 1.00 88.25 102 ILE A N 1
ATOM 831 C CA . ILE A 1 102 ? -5.890 -14.097 20.838 1.00 88.25 102 ILE A CA 1
ATOM 832 C C . ILE A 1 102 ? -7.060 -13.572 21.676 1.00 88.25 102 ILE A C 1
ATOM 834 O O . ILE A 1 102 ? -7.890 -14.337 22.171 1.00 88.25 102 ILE A O 1
ATOM 838 N N . GLY A 1 103 ? -7.129 -12.249 21.822 1.00 91.19 103 GLY A N 1
ATOM 839 C CA . GLY A 1 103 ? -8.213 -11.588 22.538 1.00 91.19 103 GLY A CA 1
ATOM 840 C C . GLY A 1 103 ? -9.590 -11.775 21.890 1.00 91.19 103 GLY A C 1
ATOM 841 O O . GLY A 1 103 ? -9.737 -12.326 20.799 1.00 91.19 103 GLY A O 1
ATOM 842 N N . THR A 1 104 ? -10.628 -11.294 22.566 1.00 94.31 104 THR A N 1
ATOM 843 C CA . THR A 1 104 ? -12.028 -11.476 22.156 1.00 94.31 104 THR A CA 1
ATOM 844 C C . THR A 1 104 ? -12.784 -10.162 22.111 1.00 94.31 104 THR A C 1
ATOM 846 O O . THR A 1 104 ? -12.417 -9.176 22.750 1.00 94.31 104 THR A O 1
ATOM 849 N N . TRP A 1 105 ? -13.879 -10.151 21.366 1.00 95.69 105 TRP A N 1
ATOM 850 C CA . TRP A 1 105 ? -14.849 -9.074 21.391 1.00 95.69 105 TRP A CA 1
ATOM 851 C C . TRP A 1 105 ? -16.258 -9.626 21.593 1.00 95.69 105 TRP A C 1
ATOM 853 O O . TRP A 1 105 ? -16.608 -10.729 21.175 1.00 95.69 105 TRP A O 1
ATOM 863 N N . GLU A 1 106 ? -17.082 -8.816 22.239 1.00 95.88 106 GLU A N 1
ATOM 864 C CA . GLU A 1 106 ? -18.508 -9.026 22.425 1.00 95.88 106 GLU A CA 1
ATOM 865 C C . GLU A 1 106 ? -19.224 -7.777 21.932 1.00 95.88 106 GLU A C 1
ATOM 867 O O . GLU A 1 106 ? -18.870 -6.649 22.283 1.00 95.88 106 GLU A O 1
ATOM 872 N N . MET A 1 107 ? -20.275 -7.960 21.147 1.00 96.69 107 MET A N 1
ATOM 873 C CA . MET A 1 107 ? -21.109 -6.870 20.681 1.00 96.69 107 MET A CA 1
ATOM 874 C C . MET A 1 107 ? -22.575 -7.148 20.984 1.00 96.69 107 MET A C 1
ATOM 876 O O . MET A 1 107 ? -23.059 -8.269 20.893 1.00 96.69 107 MET A O 1
ATOM 880 N N . THR A 1 108 ? -23.319 -6.103 21.328 1.00 97.62 108 THR A N 1
ATOM 881 C CA . THR A 1 108 ? -24.779 -6.126 21.374 1.00 97.62 108 THR A CA 1
ATOM 882 C C . THR A 1 108 ? -25.332 -4.985 20.538 1.00 97.62 108 THR A C 1
ATOM 884 O O . THR A 1 108 ? -25.052 -3.813 20.806 1.00 97.62 108 THR A O 1
ATOM 887 N N . ILE A 1 109 ? -26.166 -5.323 19.558 1.00 97.25 109 ILE A N 1
ATOM 888 C CA . ILE A 1 109 ? -26.922 -4.356 18.765 1.00 97.25 109 ILE A CA 1
ATOM 889 C C . ILE A 1 109 ? -28.362 -4.337 19.273 1.00 97.25 109 ILE A C 1
ATOM 891 O O . ILE A 1 109 ? -28.987 -5.378 19.456 1.00 97.25 109 ILE A O 1
ATOM 895 N N . THR A 1 110 ? -28.890 -3.141 19.524 1.00 97.50 110 THR A N 1
ATOM 896 C CA . THR A 1 110 ? -30.311 -2.909 19.810 1.00 97.50 110 THR A CA 1
ATOM 897 C C . THR A 1 110 ? -30.954 -2.242 18.602 1.00 97.50 110 THR A C 1
ATOM 899 O O . THR A 1 110 ? -30.461 -1.200 18.160 1.00 97.50 110 THR A O 1
ATOM 902 N N . ASN A 1 111 ? -32.033 -2.816 18.070 1.00 95.56 111 ASN A N 1
ATOM 903 C CA . ASN A 1 111 ? -32.757 -2.254 16.929 1.00 95.56 111 ASN A CA 1
ATOM 904 C C . ASN A 1 111 ? -33.782 -1.179 17.350 1.00 95.56 111 ASN A C 1
ATOM 906 O O . ASN A 1 111 ? -33.924 -0.849 18.529 1.00 95.56 111 ASN A O 1
ATOM 910 N N . GLU A 1 112 ? -34.492 -0.600 16.381 1.00 95.00 112 GLU A N 1
ATOM 911 C CA . GLU A 1 112 ? -35.528 0.419 16.629 1.00 95.00 112 GLU A CA 1
ATOM 912 C C . GLU A 1 112 ? -36.749 -0.104 17.412 1.00 95.00 112 GLU A C 1
ATOM 914 O O . GLU A 1 112 ? -37.432 0.688 18.060 1.00 95.00 112 GLU A O 1
ATOM 919 N N . GLU A 1 113 ? -36.978 -1.421 17.420 1.00 95.00 113 GLU A N 1
ATOM 920 C CA . GLU A 1 113 ? -38.004 -2.109 18.223 1.00 95.00 113 GLU A CA 1
ATOM 921 C C . GLU A 1 113 ? -37.502 -2.511 19.626 1.00 95.00 113 GLU A C 1
ATOM 923 O O . GLU A 1 113 ? -38.153 -3.285 20.326 1.00 95.00 113 GLU A O 1
ATOM 928 N N . ASP A 1 114 ? -36.325 -2.023 20.032 1.00 94.56 114 ASP A N 1
ATOM 929 C CA . ASP A 1 114 ? -35.644 -2.349 21.290 1.00 94.56 114 ASP A CA 1
ATOM 930 C C . ASP A 1 114 ? -35.317 -3.853 21.478 1.00 94.56 114 ASP A C 1
ATOM 932 O O . ASP A 1 114 ? -34.966 -4.290 22.581 1.00 94.56 114 ASP A O 1
ATOM 936 N N . ARG A 1 115 ? -35.342 -4.648 20.396 1.00 94.25 115 ARG A N 1
ATOM 937 C CA . ARG A 1 115 ? -34.825 -6.026 20.386 1.00 94.25 115 ARG A CA 1
ATOM 938 C C . ARG A 1 115 ? -33.303 -6.002 20.384 1.00 94.25 115 ARG A C 1
ATOM 940 O O . ARG A 1 115 ? -32.690 -5.186 19.694 1.00 94.25 115 ARG A O 1
ATOM 947 N N . LYS A 1 116 ? -32.698 -6.914 21.145 1.00 95.31 116 LYS A N 1
ATOM 948 C CA . LYS A 1 116 ? -31.245 -7.047 21.274 1.00 95.31 116 LYS A CA 1
ATOM 949 C C . LYS A 1 116 ? -30.770 -8.332 20.622 1.00 95.31 116 LYS A C 1
ATOM 951 O O . LYS A 1 116 ? -31.347 -9.383 20.881 1.00 95.31 116 LYS A O 1
ATOM 956 N N . VAL A 1 117 ? -29.695 -8.228 19.855 1.00 94.38 117 VAL A N 1
ATOM 957 C CA . VAL A 1 117 ? -28.959 -9.367 19.303 1.00 94.38 117 VAL A CA 1
ATOM 958 C C . VAL A 1 117 ? -27.504 -9.217 19.721 1.00 94.38 117 VAL A C 1
ATOM 960 O O . VAL A 1 117 ? -26.963 -8.105 19.692 1.00 94.38 117 VAL A O 1
ATOM 963 N N . SER A 1 118 ? -26.902 -10.315 20.164 1.00 93.44 118 SER A N 1
ATOM 964 C CA . SER A 1 118 ? -25.520 -10.353 20.627 1.00 93.44 118 SER A CA 1
ATOM 965 C C . SER A 1 118 ? -24.672 -11.179 19.674 1.00 93.44 118 SER A C 1
ATOM 967 O O . SER A 1 118 ? -25.133 -12.190 19.158 1.00 93.44 118 SER A O 1
ATOM 969 N N . PHE A 1 119 ? -23.444 -10.722 19.478 1.00 93.12 119 PHE A N 1
ATOM 970 C CA . PHE A 1 119 ? -22.427 -11.330 18.634 1.00 93.12 119 PHE A CA 1
ATOM 971 C C . PHE A 1 119 ? -21.128 -11.390 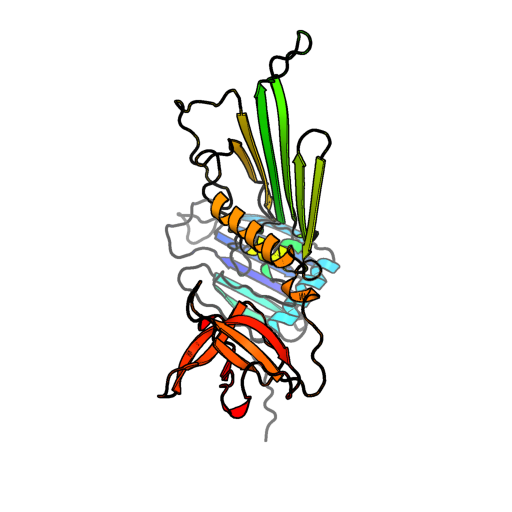19.431 1.00 93.12 119 PHE A C 1
ATOM 973 O O . PHE A 1 119 ? -20.899 -10.548 20.306 1.00 93.12 119 PHE A O 1
ATOM 980 N N . SER A 1 120 ? -20.273 -12.352 19.126 1.00 92.56 120 SER A N 1
ATOM 981 C CA . SER A 1 120 ? -18.948 -12.454 19.728 1.00 92.56 120 SER A CA 1
ATOM 982 C C . SER A 1 120 ? -17.980 -13.116 18.766 1.00 92.56 120 SER A C 1
ATOM 984 O O . SER A 1 120 ? -18.395 -13.872 17.892 1.00 92.56 120 SER A O 1
ATOM 986 N N . GLY A 1 121 ? -16.695 -12.872 18.968 1.00 92.75 121 GLY A N 1
ATOM 987 C CA . GLY A 1 121 ? -15.639 -13.509 18.199 1.00 92.75 121 GLY A CA 1
ATOM 988 C C . GLY A 1 121 ? -14.269 -13.192 18.769 1.00 92.75 121 GLY A C 1
ATOM 989 O O . GLY A 1 121 ? -14.137 -12.515 19.793 1.00 92.75 121 GLY A O 1
ATOM 990 N N . SER A 1 122 ? -13.244 -13.691 18.098 1.00 93.38 122 SER A N 1
ATOM 991 C CA . SER A 1 122 ? -11.854 -13.365 18.404 1.00 93.38 122 SER A CA 1
ATOM 992 C C . SER A 1 122 ? -11.406 -12.091 17.668 1.00 93.38 122 SER A C 1
ATOM 994 O O . SER A 1 122 ? -11.980 -11.735 16.637 1.00 93.38 122 SER A O 1
ATOM 996 N N . LEU A 1 123 ? -10.402 -11.384 18.202 1.00 93.25 123 LEU A N 1
ATOM 997 C CA . LEU A 1 123 ? -9.859 -10.123 17.663 1.00 93.25 123 LEU A CA 1
ATOM 998 C C . LEU A 1 123 ? -8.992 -10.326 16.405 1.00 93.25 123 LEU A C 1
ATOM 1000 O O . LEU A 1 123 ? -7.846 -9.903 16.351 1.00 93.25 123 LEU A O 1
ATOM 1004 N N . CYS A 1 124 ? -9.533 -10.995 15.396 1.00 90.00 124 CYS A N 1
ATOM 1005 C CA . CYS A 1 124 ? -8.901 -11.190 14.089 1.00 90.00 124 CYS A CA 1
ATOM 1006 C C . CYS A 1 124 ? -9.913 -11.085 12.939 1.00 90.00 124 CYS A C 1
ATOM 1008 O O . CYS A 1 124 ? -9.661 -11.553 11.829 1.00 90.00 124 CYS A O 1
ATOM 1010 N N . ALA A 1 125 ? -11.092 -10.516 13.203 1.00 88.81 125 ALA A N 1
ATOM 1011 C CA . ALA A 1 125 ? -12.155 -10.459 12.217 1.00 88.81 125 ALA A CA 1
ATOM 1012 C C . ALA A 1 125 ? -11.957 -9.275 11.258 1.00 88.81 125 ALA A C 1
ATOM 1014 O O . ALA A 1 125 ? -12.017 -8.115 11.666 1.00 88.81 125 ALA A O 1
ATOM 1015 N N . GLY A 1 126 ? -11.776 -9.584 9.972 1.00 88.19 126 GLY A N 1
ATOM 1016 C CA . GLY A 1 126 ? -11.816 -8.624 8.866 1.00 88.19 126 GLY A CA 1
ATOM 1017 C C . GLY A 1 126 ? -13.225 -8.513 8.288 1.00 88.19 126 GLY A C 1
ATOM 1018 O O . GLY A 1 126 ? -13.504 -9.047 7.216 1.00 88.19 126 GLY A O 1
ATOM 1019 N N . TYR A 1 127 ? -14.152 -7.914 9.037 1.00 92.00 127 TYR A N 1
ATOM 1020 C CA . TYR A 1 127 ? -15.540 -7.788 8.593 1.00 92.00 127 TYR A CA 1
ATOM 1021 C C . TYR A 1 127 ? -15.681 -6.679 7.558 1.00 92.00 127 TYR A C 1
ATOM 1023 O O . TYR A 1 127 ? -15.700 -5.501 7.906 1.00 92.00 127 TYR A O 1
ATOM 1031 N N . GLU A 1 128 ? -15.823 -7.071 6.296 1.00 91.44 128 GLU A N 1
ATOM 1032 C CA . GLU A 1 128 ? -15.897 -6.156 5.162 1.00 91.44 128 GLU A CA 1
ATOM 1033 C C . GLU A 1 128 ? -17.325 -6.017 4.615 1.00 91.44 128 GLU A C 1
ATOM 1035 O O . GLU A 1 128 ? -18.065 -6.995 4.465 1.00 91.44 128 GLU A O 1
ATOM 1040 N N . ILE A 1 129 ? -17.713 -4.789 4.272 1.00 90.38 129 ILE A N 1
ATOM 1041 C CA . ILE A 1 129 ? -18.905 -4.504 3.475 1.00 90.38 129 ILE A CA 1
ATOM 1042 C C . ILE A 1 129 ? -18.582 -3.464 2.404 1.00 90.38 129 ILE A C 1
ATOM 1044 O O . ILE A 1 129 ? -18.055 -2.398 2.702 1.00 90.38 129 ILE A O 1
ATOM 1048 N N . ASP A 1 130 ? -18.921 -3.768 1.149 1.00 87.69 130 ASP A N 1
ATOM 1049 C CA . ASP A 1 130 ? -18.671 -2.895 -0.006 1.00 87.69 130 ASP A CA 1
ATOM 1050 C C . ASP A 1 130 ? -17.188 -2.442 -0.128 1.00 87.69 130 ASP A C 1
ATOM 1052 O O . ASP A 1 130 ? -16.927 -1.303 -0.512 1.00 87.69 130 ASP A O 1
ATOM 1056 N N . GLY A 1 131 ? -16.216 -3.311 0.196 1.00 85.12 131 GLY A N 1
ATOM 1057 C CA . GLY A 1 131 ? -14.781 -2.982 0.141 1.00 85.12 131 GLY A CA 1
ATOM 1058 C C . GLY A 1 131 ? -14.237 -2.245 1.369 1.00 85.12 131 GLY A C 1
ATOM 1059 O O . GLY A 1 131 ? -13.088 -1.816 1.355 1.00 85.12 131 GLY A O 1
ATOM 1060 N N . VAL A 1 132 ? -15.053 -2.046 2.410 1.00 88.88 132 VAL A N 1
ATOM 1061 C CA . VAL A 1 132 ? -14.670 -1.306 3.620 1.00 88.88 132 VAL A CA 1
ATOM 1062 C C . VAL A 1 132 ? -14.758 -2.209 4.841 1.00 88.88 132 VAL A C 1
ATOM 1064 O O . VAL A 1 132 ? -15.820 -2.756 5.150 1.00 88.88 132 VAL A O 1
ATOM 1067 N N . ASP A 1 133 ? -13.653 -2.322 5.571 1.00 92.94 133 ASP A N 1
ATOM 1068 C CA . ASP A 1 133 ? -13.614 -3.005 6.859 1.00 92.94 133 ASP A CA 1
ATOM 1069 C C . ASP A 1 133 ? -14.346 -2.197 7.946 1.00 92.94 133 ASP A C 1
ATOM 1071 O O . ASP A 1 133 ? -14.159 -0.987 8.091 1.00 92.94 133 ASP A O 1
ATOM 1075 N N . LEU A 1 134 ? -15.192 -2.860 8.736 1.00 95.19 134 LEU A N 1
ATOM 1076 C CA . LEU A 1 134 ? -16.010 -2.212 9.764 1.00 95.19 134 LEU A CA 1
ATOM 1077 C C . LEU A 1 134 ? -15.199 -1.648 10.941 1.00 95.19 134 LEU A C 1
ATOM 1079 O O . LEU A 1 134 ? -15.633 -0.661 11.545 1.00 95.19 134 LEU A O 1
ATOM 1083 N N . SER A 1 135 ? -14.064 -2.254 11.299 1.00 94.94 135 SER A N 1
ATOM 1084 C CA . SER A 1 135 ? -13.173 -1.723 12.339 1.00 94.94 135 SER A CA 1
ATOM 1085 C C . SER A 1 135 ? -12.498 -0.446 11.848 1.00 94.94 135 SER A C 1
ATOM 1087 O O . SER A 1 135 ? -12.472 0.549 12.578 1.00 94.94 135 SER A O 1
ATOM 1089 N N . ASP A 1 136 ? -12.036 -0.435 10.597 1.00 92.56 136 ASP A N 1
ATOM 1090 C CA . ASP A 1 136 ? -11.435 0.748 9.975 1.00 92.56 136 ASP A CA 1
ATOM 1091 C C . ASP A 1 136 ? -12.465 1.867 9.759 1.00 92.56 136 ASP A C 1
ATOM 1093 O O . ASP A 1 136 ? -12.204 3.010 10.140 1.00 92.56 136 ASP A O 1
ATOM 1097 N N . LEU A 1 137 ? -13.686 1.537 9.319 1.00 95.50 137 LEU A N 1
ATOM 1098 C CA . LEU A 1 137 ? -14.806 2.483 9.245 1.00 95.50 137 LEU A CA 1
ATOM 1099 C C . LEU A 1 137 ? -15.067 3.163 10.596 1.00 95.50 137 LEU A C 1
ATOM 1101 O O . LEU A 1 137 ? -15.246 4.380 10.670 1.00 95.50 137 LEU A O 1
ATOM 1105 N N . LEU A 1 138 ? -15.100 2.391 11.688 1.00 96.00 138 LEU A N 1
ATOM 1106 C CA . LEU A 1 138 ? -15.291 2.955 13.023 1.00 96.00 138 LEU A CA 1
ATOM 1107 C C . LEU A 1 138 ? -14.133 3.873 13.421 1.00 96.00 138 LEU A C 1
ATOM 1109 O O . LEU A 1 138 ? -14.387 4.936 13.984 1.00 96.00 138 LEU A O 1
ATOM 1113 N N . ARG A 1 139 ? -12.881 3.498 13.139 1.00 94.00 139 ARG A N 1
ATOM 1114 C CA . ARG A 1 139 ? -11.707 4.336 13.438 1.00 94.00 139 ARG A CA 1
ATOM 1115 C C . ARG A 1 139 ? -11.761 5.666 12.697 1.00 94.00 139 ARG A C 1
ATOM 1117 O O . ARG A 1 139 ? -11.590 6.706 13.333 1.00 94.00 139 ARG A O 1
ATOM 1124 N N . GLU A 1 140 ? -12.039 5.633 11.397 1.00 92.62 140 GLU A N 1
ATOM 1125 C CA . GLU A 1 140 ? -12.098 6.821 10.541 1.00 92.62 140 GLU A CA 1
ATOM 1126 C C . GLU A 1 140 ? -13.233 7.765 10.956 1.00 92.62 140 GLU A C 1
ATOM 1128 O O . GLU A 1 140 ? -13.037 8.976 11.113 1.00 92.62 140 GLU A O 1
ATOM 1133 N N . GLU A 1 141 ? -14.424 7.221 11.207 1.00 96.19 141 GLU A N 1
ATOM 1134 C CA . GLU A 1 141 ? -15.586 8.046 11.518 1.00 96.19 141 GLU A CA 1
ATOM 1135 C C . GLU A 1 141 ? -15.559 8.590 12.949 1.00 96.19 141 GLU A C 1
ATOM 1137 O O . GLU A 1 141 ? -15.867 9.769 13.175 1.00 96.19 141 GLU A O 1
ATOM 1142 N N . ILE A 1 142 ? -15.166 7.755 13.918 1.00 95.75 142 ILE A N 1
ATOM 1143 C CA . ILE A 1 142 ? -15.190 8.090 15.346 1.00 95.75 142 ILE A CA 1
ATOM 1144 C C . ILE A 1 142 ? -13.954 8.895 15.762 1.00 95.75 142 ILE A C 1
ATOM 1146 O O . ILE A 1 142 ? -14.065 9.758 16.636 1.00 95.75 142 ILE A O 1
ATOM 1150 N N . GLY A 1 143 ? -12.794 8.639 15.150 1.00 92.56 143 GLY A N 1
ATOM 1151 C CA . GLY A 1 143 ? -11.551 9.362 15.422 1.00 92.56 143 GLY A CA 1
ATOM 1152 C C . GLY A 1 143 ? -10.957 9.099 16.810 1.00 92.56 143 GLY A C 1
ATOM 1153 O O . GLY A 1 143 ? -10.300 9.974 17.372 1.00 92.56 143 GLY A O 1
ATOM 1154 N N . ILE A 1 144 ? -11.214 7.927 17.403 1.00 93.31 144 ILE A N 1
ATOM 1155 C CA . ILE A 1 144 ? -10.527 7.494 18.629 1.00 93.31 144 ILE A CA 1
ATOM 1156 C C . ILE A 1 144 ? -9.309 6.665 18.221 1.00 93.31 144 ILE A C 1
ATOM 1158 O O . ILE A 1 144 ? -9.443 5.610 17.606 1.00 93.31 144 ILE A O 1
ATOM 1162 N N . GLU A 1 145 ? -8.128 7.146 18.597 1.00 87.88 145 GLU A N 1
ATOM 1163 C CA . GLU A 1 145 ? -6.857 6.448 18.389 1.00 87.88 145 GLU A CA 1
ATOM 1164 C C . GLU A 1 145 ? -6.844 5.069 19.068 1.00 87.88 145 GLU A C 1
ATOM 1166 O O . GLU A 1 145 ? -7.298 4.935 20.208 1.00 87.88 145 GLU A O 1
ATOM 1171 N N . ASN A 1 146 ? -6.262 4.079 18.383 1.00 88.94 146 ASN A N 1
ATOM 1172 C CA . ASN A 1 146 ? -6.047 2.707 18.861 1.00 88.94 146 ASN A CA 1
ATOM 1173 C C . ASN A 1 146 ? -7.325 1.954 19.277 1.00 88.94 146 ASN A C 1
ATOM 1175 O O . ASN A 1 146 ? -7.299 1.151 20.205 1.00 88.94 146 ASN A O 1
ATOM 1179 N N . LEU A 1 147 ? -8.460 2.191 18.608 1.00 94.56 147 LEU A N 1
ATOM 1180 C CA . LEU A 1 147 ? -9.676 1.391 18.811 1.00 94.56 147 LEU A CA 1
ATOM 1181 C C . LEU A 1 147 ? -9.474 -0.071 18.376 1.00 94.56 147 LEU A C 1
ATOM 1183 O O . LEU A 1 147 ? -9.183 -0.315 17.208 1.00 94.56 147 LEU A O 1
ATOM 1187 N N . PHE A 1 148 ? -9.719 -1.025 19.276 1.00 95.56 148 PHE A N 1
ATOM 1188 C CA . PHE A 1 148 ? -9.575 -2.470 19.052 1.00 95.56 148 PHE A CA 1
ATOM 1189 C C . PHE A 1 148 ? -10.697 -3.063 18.198 1.00 95.56 148 PHE A C 1
ATOM 1191 O O . PHE A 1 148 ? -10.436 -3.853 17.305 1.00 95.56 148 PHE A O 1
ATOM 1198 N N . VAL A 1 149 ? -11.951 -2.698 18.477 1.00 95.31 149 VAL A N 1
ATOM 1199 C CA . VAL A 1 149 ? -13.153 -3.176 17.767 1.00 95.31 149 VAL A CA 1
ATOM 1200 C C . VAL A 1 149 ? -13.157 -4.705 17.539 1.00 95.31 149 VAL A C 1
ATOM 1202 O O . VAL A 1 149 ? -13.359 -5.431 18.514 1.00 95.31 149 VAL A O 1
ATOM 1205 N N . PHE A 1 150 ? -12.968 -5.188 16.303 1.00 94.81 150 PHE A N 1
ATOM 1206 C CA . PHE A 1 150 ? -13.078 -6.602 15.920 1.00 94.81 150 PHE A CA 1
ATOM 1207 C C . PHE A 1 150 ? -11.741 -7.269 15.553 1.00 94.81 150 PHE A C 1
ATOM 1209 O O . PHE A 1 150 ? -11.681 -8.493 15.478 1.00 94.81 150 PHE A O 1
ATOM 1216 N N . ASP A 1 151 ? -10.679 -6.494 15.338 1.00 92.88 151 ASP A N 1
ATOM 1217 C CA . ASP A 1 151 ? -9.365 -6.941 14.835 1.00 92.88 151 ASP A CA 1
ATOM 1218 C C . ASP A 1 151 ? -8.204 -6.558 15.780 1.00 92.88 151 ASP A C 1
ATOM 1220 O O . ASP A 1 151 ? -7.037 -6.696 15.431 1.00 92.88 151 ASP A O 1
ATOM 1224 N N . GLY A 1 152 ? -8.504 -5.978 16.948 1.00 92.19 152 GLY A N 1
ATOM 1225 C CA . GLY A 1 152 ? -7.496 -5.552 17.922 1.00 92.19 152 GLY A CA 1
ATOM 1226 C C . GLY A 1 152 ? -6.669 -4.334 17.501 1.00 92.19 152 GLY A C 1
ATOM 1227 O O . GLY A 1 152 ? -5.834 -3.894 18.284 1.00 92.19 152 GLY A O 1
ATOM 1228 N N . ASN A 1 153 ? -6.928 -3.749 16.324 1.00 90.94 153 ASN A N 1
ATOM 1229 C CA . ASN A 1 153 ? -6.018 -2.819 15.641 1.00 90.94 153 ASN A CA 1
ATOM 1230 C C . ASN A 1 153 ? -4.623 -3.418 15.382 1.00 90.94 153 ASN A C 1
ATOM 1232 O O . ASN A 1 153 ? -3.640 -2.684 15.402 1.00 90.94 153 ASN A O 1
ATOM 1236 N N . ASP A 1 154 ? -4.557 -4.730 15.147 1.00 84.00 154 ASP A N 1
ATOM 1237 C CA . ASP A 1 154 ? -3.303 -5.465 14.920 1.00 84.00 154 ASP A CA 1
ATOM 1238 C C . ASP A 1 154 ? -2.953 -5.614 13.429 1.00 84.00 154 ASP A C 1
ATOM 1240 O O . ASP A 1 154 ? -1.960 -6.228 13.057 1.00 84.00 154 ASP A O 1
ATOM 1244 N N . LYS A 1 155 ? -3.783 -5.060 12.536 1.00 83.12 155 LYS A N 1
ATOM 1245 C CA . LYS A 1 155 ? -3.450 -5.020 11.110 1.00 83.12 155 LYS A CA 1
ATOM 1246 C C . LYS A 1 155 ? -2.197 -4.159 10.905 1.00 83.12 155 LYS A C 1
ATOM 1248 O O . LYS A 1 155 ? -2.196 -3.031 11.424 1.00 83.12 155 LYS A O 1
ATOM 1253 N N . PRO A 1 156 ? -1.221 -4.630 10.102 1.00 82.06 156 PRO A N 1
ATOM 1254 C CA . PRO A 1 156 ? -0.096 -3.813 9.673 1.00 82.06 156 PRO A CA 1
ATOM 1255 C C . PRO A 1 156 ? -0.577 -2.481 9.105 1.00 82.06 156 PRO A C 1
ATOM 1257 O O . PRO A 1 156 ? -1.697 -2.362 8.591 1.00 82.06 156 PRO A O 1
ATOM 1260 N N . ASP A 1 157 ? 0.256 -1.454 9.227 1.00 87.50 157 ASP A N 1
ATOM 1261 C CA . ASP A 1 157 ? -0.048 -0.175 8.600 1.00 87.50 157 ASP A CA 1
ATOM 1262 C C . ASP A 1 157 ? -0.084 -0.302 7.066 1.00 87.50 157 ASP A C 1
ATOM 1264 O O . ASP A 1 157 ? 0.378 -1.276 6.479 1.00 87.50 157 ASP A O 1
ATOM 1268 N N . GLU A 1 158 ? -0.627 0.706 6.396 1.00 91.06 158 GLU A N 1
ATOM 1269 C CA . GLU A 1 158 ? -0.640 0.767 4.939 1.00 91.06 158 GLU A CA 1
ATOM 1270 C C . GLU A 1 158 ? 0.425 1.741 4.443 1.00 91.06 158 GLU A C 1
ATOM 1272 O O . GLU A 1 158 ? 0.549 2.869 4.936 1.00 91.06 158 GLU A O 1
ATOM 1277 N N . VAL A 1 159 ? 1.152 1.345 3.399 1.00 96.69 159 VAL A N 1
ATOM 1278 C CA . VAL A 1 159 ? 2.060 2.250 2.697 1.00 96.69 159 VAL A CA 1
ATOM 1279 C C . VAL A 1 159 ? 1.261 3.103 1.714 1.00 96.69 159 VAL A C 1
ATOM 1281 O O . VAL A 1 159 ? 0.735 2.614 0.712 1.00 96.69 159 VAL A O 1
ATOM 1284 N N . ASN A 1 160 ? 1.189 4.408 1.969 1.00 97.19 160 ASN A N 1
ATOM 1285 C CA . ASN A 1 160 ? 0.521 5.359 1.080 1.00 97.19 160 ASN A CA 1
ATOM 1286 C C . ASN A 1 160 ? 1.442 5.855 -0.030 1.00 97.19 160 ASN A C 1
ATOM 1288 O O . ASN A 1 160 ? 0.992 6.098 -1.153 1.00 97.19 160 ASN A O 1
ATOM 1292 N N . ARG A 1 161 ? 2.724 6.063 0.280 1.00 98.44 161 ARG A N 1
ATOM 1293 C CA . ARG A 1 161 ? 3.664 6.636 -0.680 1.00 98.44 161 ARG A CA 1
ATOM 1294 C C . ARG A 1 161 ? 5.096 6.248 -0.372 1.00 98.44 161 ARG A C 1
ATOM 1296 O O . ARG A 1 161 ? 5.530 6.324 0.771 1.00 98.44 161 ARG A O 1
ATOM 1303 N N . ILE A 1 162 ? 5.852 5.938 -1.419 1.00 98.69 162 ILE A N 1
ATOM 1304 C CA . ILE A 1 162 ? 7.301 5.751 -1.355 1.00 98.69 162 ILE A CA 1
ATOM 1305 C C . ILE A 1 162 ? 7.952 6.762 -2.296 1.00 98.69 162 ILE A C 1
ATOM 1307 O O . ILE A 1 162 ? 7.595 6.869 -3.472 1.00 98.69 162 ILE A O 1
ATOM 1311 N N . LYS A 1 163 ? 8.921 7.516 -1.784 1.00 98.75 163 LYS A N 1
ATOM 1312 C CA . LYS A 1 163 ? 9.756 8.440 -2.549 1.00 98.75 163 LYS A CA 1
ATOM 1313 C C . LYS A 1 163 ? 11.217 8.058 -2.399 1.00 98.75 163 LYS A C 1
ATOM 1315 O O . LYS A 1 163 ? 11.694 7.851 -1.291 1.00 98.75 163 LYS A O 1
ATOM 1320 N N . ILE A 1 164 ? 11.928 8.032 -3.517 1.00 98.69 164 ILE A N 1
ATOM 1321 C CA . ILE A 1 164 ? 13.344 7.690 -3.584 1.00 98.69 164 ILE A CA 1
ATOM 1322 C C . ILE A 1 164 ? 14.043 8.784 -4.368 1.00 98.69 164 ILE A C 1
ATOM 1324 O O . ILE A 1 164 ? 13.713 9.041 -5.526 1.00 98.69 164 ILE A O 1
ATOM 1328 N N . ASP A 1 165 ? 15.024 9.414 -3.743 1.00 98.44 165 ASP A N 1
ATOM 1329 C CA . ASP A 1 165 ? 15.933 10.349 -4.379 1.00 98.44 165 ASP A CA 1
ATOM 1330 C C . ASP A 1 165 ? 17.332 9.733 -4.371 1.00 98.44 165 ASP A C 1
ATOM 1332 O O . ASP A 1 165 ? 17.959 9.644 -3.320 1.00 98.44 165 ASP A O 1
ATOM 1336 N N . TYR A 1 166 ? 17.837 9.331 -5.532 1.00 97.94 166 TYR A N 1
ATOM 1337 C CA . TYR A 1 166 ? 19.215 8.870 -5.700 1.00 97.94 166 TYR A CA 1
ATOM 1338 C C . TYR A 1 166 ? 20.057 9.963 -6.350 1.00 97.94 166 TYR A C 1
ATOM 1340 O O . TYR A 1 166 ? 19.608 10.660 -7.266 1.00 97.94 166 TYR A O 1
ATOM 1348 N N . LYS A 1 167 ? 21.299 10.109 -5.894 1.00 95.69 167 LYS A N 1
ATOM 1349 C CA . LYS A 1 167 ? 22.265 11.050 -6.454 1.00 95.69 167 LYS A CA 1
ATOM 1350 C C . LYS A 1 167 ? 23.6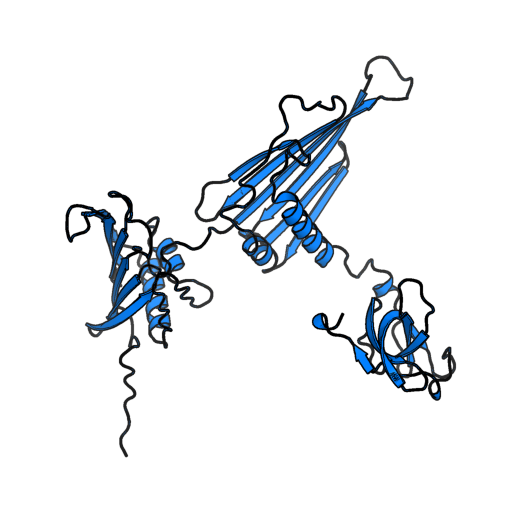12 10.382 -6.620 1.00 95.69 167 LYS A C 1
ATOM 1352 O O . LYS A 1 167 ? 24.078 9.654 -5.748 1.00 95.69 167 LYS A O 1
ATOM 1357 N N . ARG A 1 168 ? 24.261 10.702 -7.731 1.00 94.00 168 ARG A N 1
ATOM 1358 C CA . ARG A 1 168 ? 25.655 10.383 -7.983 1.00 94.00 168 ARG A CA 1
ATOM 1359 C C . ARG A 1 168 ? 26.390 11.625 -8.454 1.00 94.00 168 ARG A C 1
ATOM 1361 O O . ARG A 1 168 ? 26.006 12.231 -9.455 1.00 94.00 168 ARG A O 1
ATOM 1368 N N . HIS A 1 169 ? 27.476 11.931 -7.762 1.00 87.56 169 HIS A N 1
ATOM 1369 C CA . HIS A 1 169 ? 28.407 12.996 -8.096 1.00 87.56 169 HIS A CA 1
ATOM 1370 C C . HIS A 1 169 ? 29.738 12.369 -8.507 1.00 87.56 169 HIS A C 1
ATOM 1372 O O . HIS A 1 169 ? 30.444 11.812 -7.668 1.00 87.56 169 HIS A O 1
ATOM 1378 N N . SER A 1 170 ? 30.088 12.450 -9.792 1.00 86.38 170 SER A N 1
ATOM 1379 C CA . SER A 1 170 ? 31.349 11.904 -10.312 1.00 86.38 170 SER A CA 1
ATOM 1380 C C . SER A 1 170 ? 32.284 13.024 -10.779 1.00 86.38 170 SER A C 1
ATOM 1382 O O . SER A 1 170 ? 31.860 13.955 -11.467 1.00 86.38 170 SER A O 1
ATOM 1384 N N . ARG A 1 171 ? 33.577 12.922 -10.455 1.00 80.38 171 ARG A N 1
ATOM 1385 C CA . ARG A 1 171 ? 34.652 13.799 -10.941 1.00 80.38 171 ARG A CA 1
ATOM 1386 C C . ARG A 1 171 ? 35.416 13.096 -12.054 1.00 80.38 171 ARG A C 1
ATOM 1388 O O . ARG A 1 171 ? 36.136 12.130 -11.830 1.00 80.38 171 ARG A O 1
ATOM 1395 N N . ILE A 1 172 ? 35.297 13.607 -13.271 1.00 75.31 172 ILE A N 1
ATOM 1396 C CA . ILE A 1 172 ? 35.966 13.049 -14.445 1.00 75.31 172 ILE A CA 1
ATOM 1397 C C . ILE A 1 172 ? 37.177 13.919 -14.768 1.00 75.31 172 ILE A C 1
ATOM 1399 O O . ILE A 1 172 ? 37.040 15.112 -15.032 1.00 75.31 172 ILE A O 1
ATOM 1403 N N . LYS A 1 173 ? 38.376 13.331 -14.769 1.00 68.88 173 LYS A N 1
ATOM 1404 C CA . LYS A 1 173 ? 39.588 14.024 -15.232 1.00 68.88 173 LYS A CA 1
ATOM 1405 C C . LYS A 1 173 ? 39.461 14.323 -16.725 1.00 68.88 173 LYS A C 1
ATOM 1407 O O . LYS A 1 173 ? 39.267 13.410 -17.528 1.00 68.88 173 LYS A O 1
ATOM 1412 N N . SER A 1 174 ? 39.563 15.597 -17.093 1.00 59.25 174 SER A N 1
ATOM 1413 C CA . SER A 1 174 ? 39.539 16.006 -18.498 1.00 59.25 174 SER A CA 1
ATOM 1414 C C . SER A 1 174 ? 40.845 15.591 -19.179 1.00 59.25 174 SER A C 1
ATOM 1416 O O . SER A 1 174 ? 41.928 15.862 -18.669 1.00 59.25 174 SER A O 1
ATOM 1418 N N . SER A 1 175 ? 40.766 14.941 -20.341 1.00 56.00 175 SER A N 1
ATOM 1419 C CA . SER A 1 175 ? 41.940 14.587 -21.155 1.00 56.00 175 SER A CA 1
ATOM 1420 C C . SER A 1 175 ? 42.296 15.647 -22.211 1.00 56.00 175 SER A C 1
ATOM 1422 O O . SER A 1 175 ? 43.200 15.427 -23.018 1.00 56.00 175 SER A O 1
ATOM 1424 N N . ALA A 1 176 ? 41.605 16.794 -22.234 1.00 54.94 176 ALA A N 1
ATOM 1425 C CA . ALA A 1 176 ? 41.796 17.826 -23.251 1.00 54.94 176 ALA A CA 1
ATOM 1426 C C . ALA A 1 176 ? 42.782 18.926 -22.801 1.00 54.94 176 ALA A C 1
ATOM 1428 O O . ALA A 1 176 ? 42.613 19.486 -21.717 1.00 54.94 176 ALA A O 1
ATOM 1429 N N . PRO A 1 177 ? 43.764 19.319 -23.639 1.00 55.72 177 PRO A N 1
ATOM 1430 C CA . PRO A 1 177 ? 44.592 20.488 -23.383 1.00 55.72 177 PRO A CA 1
ATOM 1431 C C . PRO A 1 177 ? 43.832 21.738 -23.837 1.00 55.72 177 PRO A C 1
ATOM 1433 O O . PRO A 1 177 ? 43.977 22.175 -24.977 1.00 55.72 177 PRO A O 1
ATOM 1436 N N . LEU A 1 178 ? 42.996 22.316 -22.975 1.00 48.00 178 LEU A N 1
ATOM 1437 C CA . LEU A 1 178 ? 42.422 23.636 -23.233 1.00 48.00 178 LEU A CA 1
ATOM 1438 C C . LEU A 1 178 ? 42.376 24.456 -21.939 1.00 48.00 178 LEU A C 1
ATOM 1440 O O . LEU A 1 178 ? 41.652 24.110 -21.017 1.00 48.00 178 LEU A O 1
ATOM 1444 N N . ASN A 1 179 ? 43.180 25.524 -21.925 1.00 51.03 179 ASN A N 1
ATOM 1445 C CA . ASN A 1 179 ? 43.213 26.655 -20.993 1.00 51.03 179 ASN A CA 1
ATOM 1446 C C . ASN A 1 179 ? 42.917 26.354 -19.510 1.00 51.03 179 ASN A C 1
ATOM 1448 O O . ASN A 1 179 ? 41.771 26.299 -19.081 1.00 51.03 179 ASN A O 1
ATOM 1452 N N . GLU A 1 180 ? 44.008 26.249 -18.746 1.00 53.81 180 GLU A N 1
ATOM 1453 C CA . GLU A 1 180 ? 44.171 26.591 -17.323 1.00 53.81 180 GLU A CA 1
ATOM 1454 C C . GLU A 1 180 ? 42.889 27.032 -16.578 1.00 53.81 180 GLU A C 1
ATOM 1456 O O . GLU A 1 180 ? 42.588 28.223 -16.550 1.00 53.81 180 GLU A O 1
ATOM 1461 N N . ALA A 1 181 ? 42.160 26.081 -15.961 1.00 52.19 181 ALA A N 1
ATOM 1462 C CA . ALA A 1 181 ? 41.441 26.268 -14.678 1.00 52.19 181 ALA A CA 1
ATOM 1463 C C . ALA A 1 181 ? 40.584 25.069 -14.203 1.00 52.19 181 ALA A C 1
ATOM 1465 O O . ALA A 1 181 ? 40.178 25.075 -13.043 1.00 52.19 181 ALA A O 1
ATOM 1466 N N . LEU A 1 182 ? 40.276 24.054 -15.022 1.00 51.19 182 LEU A N 1
ATOM 1467 C CA . LEU A 1 182 ? 39.409 22.940 -14.592 1.00 51.19 182 LEU A CA 1
ATOM 1468 C C . LEU A 1 182 ? 40.092 21.580 -14.792 1.00 51.19 182 LEU A C 1
ATOM 1470 O O . LEU A 1 182 ? 40.061 21.010 -15.877 1.00 51.19 182 LEU A O 1
ATOM 1474 N N . ASP A 1 183 ? 40.693 21.062 -13.717 1.00 56.34 183 ASP A N 1
ATOM 1475 C CA . ASP A 1 183 ? 41.352 19.741 -13.667 1.00 56.34 183 ASP A CA 1
ATOM 1476 C C . ASP A 1 183 ? 40.325 18.577 -13.732 1.00 56.34 183 ASP A C 1
ATOM 1478 O O . ASP A 1 183 ? 40.652 17.436 -14.068 1.00 56.34 183 ASP A O 1
ATOM 1482 N N . HIS A 1 184 ? 39.043 18.876 -13.470 1.00 59.91 184 HIS A N 1
ATOM 1483 C CA . HIS A 1 184 ? 37.940 17.914 -13.432 1.00 59.91 184 HIS A CA 1
ATOM 1484 C C . HIS A 1 184 ? 36.637 18.491 -14.012 1.00 59.91 184 HIS A C 1
ATOM 1486 O O . HIS A 1 184 ? 36.304 19.652 -13.776 1.00 59.91 184 HIS A O 1
ATOM 1492 N N . ILE A 1 185 ? 35.874 17.655 -14.719 1.00 66.81 185 ILE A N 1
ATOM 1493 C CA . ILE A 1 185 ? 34.471 17.883 -15.090 1.00 66.81 185 ILE A CA 1
ATOM 1494 C C . ILE A 1 185 ? 33.599 17.150 -14.066 1.00 66.81 185 ILE A C 1
ATOM 1496 O O . ILE A 1 185 ? 33.841 15.977 -13.782 1.00 66.81 185 ILE A O 1
ATOM 1500 N N . ILE A 1 186 ? 32.592 17.829 -13.516 1.00 66.31 186 ILE A N 1
ATOM 1501 C CA . ILE A 1 186 ? 31.588 17.207 -12.646 1.00 66.31 186 ILE A CA 1
ATOM 1502 C C . ILE A 1 186 ? 30.479 16.645 -13.534 1.00 66.31 186 ILE A C 1
ATOM 1504 O O . ILE A 1 186 ? 29.916 17.366 -14.358 1.00 66.31 186 ILE A O 1
ATOM 1508 N N . TRP A 1 187 ? 30.187 15.356 -13.380 1.00 78.56 187 TRP A N 1
ATOM 1509 C CA . TRP A 1 187 ? 29.071 14.696 -14.044 1.00 78.56 187 TRP A CA 1
ATOM 1510 C C . TRP A 1 187 ? 28.016 14.324 -13.008 1.00 78.56 187 TRP A C 1
ATOM 1512 O O . TRP A 1 187 ? 28.126 13.296 -12.335 1.00 78.56 187 TRP A O 1
ATOM 1522 N N . ASP A 1 188 ? 27.004 15.179 -12.884 1.00 84.69 188 ASP A N 1
ATOM 1523 C CA . ASP A 1 188 ? 25.891 14.963 -11.967 1.00 84.69 188 ASP A CA 1
ATOM 1524 C C . ASP A 1 188 ? 24.845 14.044 -12.597 1.00 84.69 188 ASP A C 1
ATOM 1526 O O . ASP A 1 188 ? 24.429 14.209 -13.748 1.00 84.69 188 ASP A O 1
ATOM 1530 N N . TYR A 1 189 ? 24.420 13.057 -11.823 1.00 93.62 189 TYR A N 1
ATOM 1531 C CA . TYR A 1 189 ? 23.348 12.145 -12.176 1.00 93.62 189 TYR A CA 1
ATOM 1532 C C . TYR A 1 189 ? 22.390 12.037 -10.998 1.00 93.62 189 TYR A C 1
ATOM 1534 O O . TYR A 1 189 ? 22.826 11.867 -9.858 1.00 93.62 189 TYR A O 1
ATOM 1542 N N . SER A 1 190 ? 21.089 12.123 -11.254 1.00 96.06 190 SER A N 1
ATOM 1543 C CA . SER A 1 190 ? 20.094 11.901 -10.209 1.00 96.06 190 SER A CA 1
ATOM 1544 C C . SER A 1 190 ? 18.897 11.131 -10.718 1.00 96.06 190 SER A C 1
ATOM 1546 O O . SER A 1 190 ? 18.538 11.188 -11.895 1.00 96.06 190 SER A O 1
ATOM 1548 N N . GLU A 1 191 ? 18.254 10.442 -9.793 1.00 98.06 191 GLU A N 1
ATOM 1549 C CA . GLU A 1 191 ? 16.999 9.761 -10.030 1.00 98.06 191 GLU A CA 1
ATOM 1550 C C . GLU A 1 191 ? 15.991 10.143 -8.958 1.00 98.06 191 GLU A C 1
ATOM 1552 O O . GLU A 1 191 ? 16.342 10.315 -7.792 1.00 98.06 191 GLU A O 1
ATOM 1557 N N . HIS A 1 192 ? 14.736 10.273 -9.373 1.00 98.25 192 HIS A N 1
ATOM 1558 C CA . HIS A 1 192 ? 13.609 10.543 -8.496 1.00 98.25 192 HIS A CA 1
ATOM 1559 C C . HIS A 1 192 ? 12.486 9.574 -8.846 1.00 98.25 192 HIS A C 1
ATOM 1561 O O . HIS A 1 192 ? 11.925 9.651 -9.944 1.00 98.25 192 HIS A O 1
ATOM 1567 N N . ILE A 1 193 ? 12.178 8.669 -7.924 1.00 98.62 193 ILE A N 1
ATOM 1568 C CA . ILE A 1 193 ? 11.094 7.695 -8.052 1.00 98.62 193 ILE A CA 1
ATOM 1569 C C . ILE A 1 193 ? 10.030 8.047 -7.018 1.00 98.62 193 ILE A C 1
ATOM 1571 O O . ILE A 1 193 ? 10.349 8.308 -5.859 1.00 98.62 193 ILE A O 1
ATOM 1575 N N . VAL A 1 194 ? 8.770 8.096 -7.439 1.00 98.75 194 VAL A N 1
ATOM 1576 C CA . VAL A 1 194 ? 7.618 8.312 -6.559 1.00 98.75 194 VAL A CA 1
ATOM 1577 C C . VAL A 1 194 ? 6.556 7.285 -6.908 1.00 98.75 194 VAL A C 1
ATOM 1579 O O . VAL A 1 194 ? 6.110 7.254 -8.051 1.00 98.75 194 VAL A O 1
ATOM 1582 N N . ILE A 1 195 ? 6.154 6.488 -5.926 1.00 98.56 195 ILE A N 1
ATOM 1583 C CA . ILE A 1 195 ? 5.042 5.539 -5.999 1.00 98.56 195 ILE A CA 1
ATOM 1584 C C . ILE A 1 195 ? 3.985 6.046 -5.028 1.00 98.56 195 ILE A C 1
ATOM 1586 O O . ILE A 1 195 ? 4.299 6.270 -3.861 1.00 98.56 195 ILE A O 1
ATOM 1590 N N . ASP A 1 196 ? 2.777 6.303 -5.512 1.00 98.31 196 ASP A N 1
ATOM 1591 C CA . ASP A 1 196 ? 1.759 7.030 -4.759 1.00 98.31 196 ASP A CA 1
ATOM 1592 C C . ASP A 1 196 ? 0.387 6.363 -4.903 1.00 98.31 196 ASP A C 1
ATOM 1594 O O . ASP A 1 196 ? -0.161 6.288 -6.007 1.00 98.31 196 ASP A O 1
ATOM 1598 N N . ARG A 1 197 ? -0.155 5.897 -3.770 1.00 97.50 197 ARG A N 1
ATOM 1599 C CA . ARG A 1 197 ? -1.444 5.200 -3.665 1.00 97.50 197 ARG A CA 1
ATOM 1600 C C . ARG A 1 197 ? -2.599 6.087 -4.119 1.00 97.50 197 ARG A C 1
ATOM 1602 O O . ARG A 1 197 ? -3.426 5.660 -4.909 1.00 97.50 197 ARG A O 1
ATOM 1609 N N . ALA A 1 198 ? -2.636 7.341 -3.667 1.00 96.12 198 ALA A N 1
ATOM 1610 C CA . ALA A 1 198 ? -3.767 8.242 -3.897 1.00 96.12 198 ALA A CA 1
ATOM 1611 C C . ALA A 1 198 ? -3.936 8.647 -5.369 1.00 96.12 198 ALA A C 1
ATOM 1613 O O . ALA A 1 198 ? -5.054 8.831 -5.849 1.00 96.12 198 ALA A O 1
ATOM 1614 N N . THR A 1 199 ? -2.828 8.829 -6.087 1.00 96.94 199 THR A N 1
ATOM 1615 C CA . THR A 1 199 ? -2.848 9.142 -7.522 1.00 96.94 199 THR A CA 1
ATOM 1616 C C . THR A 1 199 ? -2.799 7.899 -8.407 1.00 96.94 199 THR A C 1
ATOM 1618 O O . THR A 1 199 ? -3.022 8.025 -9.615 1.00 96.94 199 THR A O 1
ATOM 1621 N N . GLU A 1 200 ? -2.528 6.731 -7.817 1.00 97.44 200 GLU A N 1
ATOM 1622 C CA . GLU A 1 200 ? -2.262 5.455 -8.485 1.00 97.44 200 GLU A CA 1
ATOM 1623 C C . GLU A 1 200 ? -1.185 5.598 -9.566 1.00 97.44 200 GLU A C 1
ATOM 1625 O O . GLU A 1 200 ? -1.350 5.185 -10.721 1.00 97.44 200 GLU A O 1
ATOM 1630 N N . LYS A 1 201 ? -0.070 6.241 -9.194 1.00 97.94 201 LYS A N 1
ATOM 1631 C CA . LYS A 1 201 ? 1.040 6.536 -10.108 1.00 97.94 201 LYS A CA 1
ATOM 1632 C C . LYS A 1 201 ? 2.386 6.054 -9.594 1.00 97.94 201 LYS A C 1
ATOM 1634 O O . LYS A 1 201 ? 2.750 6.300 -8.448 1.00 97.94 201 LYS A O 1
ATOM 1639 N N . LEU A 1 202 ? 3.181 5.517 -10.519 1.00 98.06 202 LEU A N 1
ATOM 1640 C CA . LEU A 1 202 ? 4.635 5.433 -10.418 1.00 98.06 202 LEU A CA 1
ATOM 1641 C C . LEU A 1 202 ? 5.255 6.456 -11.374 1.00 98.06 202 LEU A C 1
ATOM 1643 O O . LEU A 1 202 ? 5.100 6.369 -12.592 1.00 98.06 202 LEU A O 1
ATOM 1647 N N . THR A 1 203 ? 5.987 7.425 -10.834 1.00 98.19 203 THR A N 1
ATOM 1648 C CA . THR A 1 203 ? 6.766 8.399 -11.605 1.00 98.19 203 THR A CA 1
ATOM 1649 C C . THR A 1 203 ? 8.247 8.122 -11.42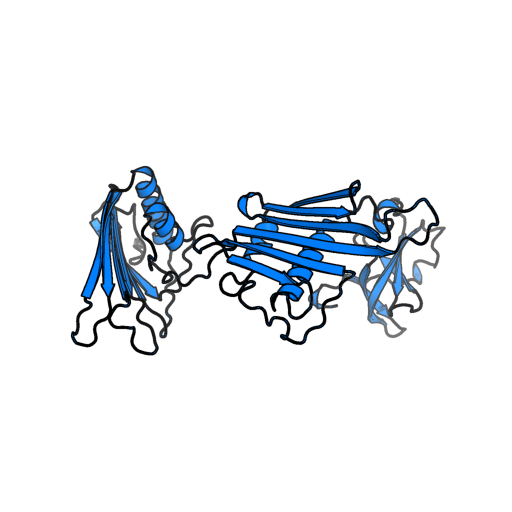8 1.00 98.19 203 THR A C 1
ATOM 1651 O O . THR A 1 203 ? 8.724 8.044 -10.303 1.00 98.19 203 THR A O 1
ATOM 1654 N N . TYR A 1 204 ? 8.985 8.029 -12.532 1.00 97.81 204 TYR A N 1
ATOM 1655 C CA . TYR A 1 204 ? 10.428 7.823 -12.533 1.00 97.81 204 TYR A CA 1
ATOM 1656 C C . TYR A 1 204 ? 11.113 8.865 -13.419 1.00 97.81 204 TYR A C 1
ATOM 1658 O O . TYR A 1 204 ? 11.000 8.855 -14.650 1.00 97.81 204 TYR A O 1
ATOM 1666 N N . ILE A 1 205 ? 11.833 9.779 -12.775 1.00 98.06 205 ILE A N 1
ATOM 1667 C CA . ILE A 1 205 ? 12.606 10.839 -13.413 1.00 98.06 205 ILE A CA 1
ATOM 1668 C C . ILE A 1 205 ? 14.088 10.505 -13.292 1.00 98.06 205 ILE A C 1
ATOM 1670 O O . ILE A 1 205 ? 14.582 10.295 -12.191 1.00 98.06 205 ILE A O 1
ATOM 1674 N N . GLN A 1 206 ? 14.804 10.517 -14.412 1.00 97.31 206 GLN A N 1
ATOM 1675 C CA . GLN A 1 206 ? 16.262 10.409 -14.452 1.00 97.31 206 GLN A CA 1
ATOM 1676 C C . GLN A 1 206 ? 16.829 11.702 -15.038 1.00 97.31 206 GLN A C 1
ATOM 1678 O O . GLN A 1 206 ? 16.400 12.133 -16.111 1.00 97.31 206 GLN A O 1
ATOM 1683 N N . ASN A 1 207 ? 17.791 12.314 -14.353 1.00 95.38 207 ASN A N 1
ATOM 1684 C CA . ASN A 1 207 ? 18.542 13.465 -14.843 1.00 95.38 207 ASN A CA 1
ATOM 1685 C C . ASN A 1 207 ? 19.981 13.031 -15.127 1.00 95.38 207 ASN A C 1
ATOM 1687 O O . ASN A 1 207 ? 20.648 12.461 -14.262 1.00 95.38 207 ASN A O 1
ATOM 1691 N N . VAL A 1 208 ? 20.456 13.293 -16.344 1.00 90.62 208 VAL A N 1
ATOM 1692 C CA . VAL A 1 208 ? 21.790 12.906 -16.813 1.00 90.62 208 VAL A CA 1
ATOM 1693 C C . VAL A 1 208 ? 22.537 14.159 -17.260 1.00 90.62 208 VAL A C 1
ATOM 1695 O O . VAL A 1 208 ? 22.280 14.690 -18.341 1.00 90.62 208 VAL A O 1
ATOM 1698 N N . GLY A 1 209 ? 23.464 14.641 -16.434 1.00 83.19 209 GLY A N 1
ATOM 1699 C CA . GLY A 1 209 ? 24.079 15.952 -16.638 1.00 83.19 209 GLY A CA 1
ATOM 1700 C C . GLY A 1 209 ? 23.053 17.090 -16.539 1.00 83.19 209 GLY A C 1
ATOM 1701 O O . GLY A 1 209 ? 21.973 16.927 -15.974 1.00 83.19 209 GLY A O 1
ATOM 1702 N N . SER A 1 210 ? 23.383 18.258 -17.096 1.00 78.25 210 SER A N 1
ATOM 1703 C CA . SER A 1 210 ? 22.531 19.455 -17.004 1.00 78.25 210 SER A CA 1
ATOM 1704 C C . SER A 1 210 ? 21.346 19.466 -17.972 1.00 78.25 210 SER A C 1
ATOM 1706 O O . SER A 1 210 ? 20.333 20.101 -17.684 1.00 78.25 210 SER A O 1
ATOM 1708 N N . ASP A 1 211 ? 21.463 18.778 -19.110 1.00 83.75 211 ASP A N 1
ATOM 1709 C CA . ASP A 1 211 ? 20.587 19.025 -20.265 1.00 83.75 211 ASP A CA 1
ATOM 1710 C C . ASP A 1 211 ? 19.659 17.849 -20.599 1.00 83.75 211 ASP A C 1
ATOM 1712 O O . ASP A 1 211 ? 18.777 17.978 -21.450 1.00 83.75 211 ASP A O 1
ATOM 1716 N N . CYS A 1 212 ? 19.835 16.691 -19.954 1.00 91.25 212 CYS A N 1
ATOM 1717 C CA . CYS A 1 212 ? 19.041 15.501 -20.240 1.00 91.25 212 CYS A CA 1
ATOM 1718 C C . CYS A 1 212 ? 18.149 15.141 -19.054 1.00 91.25 212 CYS A C 1
ATOM 1720 O O . CYS A 1 212 ? 18.629 14.776 -17.981 1.00 91.25 212 CYS A O 1
ATOM 1722 N N . LYS A 1 213 ? 16.835 15.199 -19.280 1.00 95.50 213 LYS A N 1
ATOM 1723 C CA . LYS A 1 213 ? 15.810 14.751 -18.340 1.00 95.50 213 LYS A CA 1
ATOM 1724 C C . LYS A 1 213 ? 14.914 13.728 -19.022 1.00 95.50 213 LYS A C 1
ATOM 1726 O O . LYS A 1 213 ? 14.242 14.039 -20.003 1.00 95.50 213 LYS A O 1
ATOM 1731 N N . ILE A 1 214 ? 14.879 12.523 -18.471 1.00 96.56 214 ILE A N 1
ATOM 1732 C CA . ILE A 1 214 ? 13.966 11.458 -18.868 1.00 96.56 214 ILE A CA 1
ATOM 1733 C C . ILE A 1 214 ? 12.870 11.381 -17.812 1.00 96.56 214 ILE A C 1
ATOM 1735 O O . ILE A 1 214 ? 13.149 11.407 -16.617 1.00 96.56 214 ILE A O 1
ATOM 1739 N N . THR A 1 215 ? 11.612 11.315 -18.231 1.00 96.88 215 THR A N 1
ATOM 1740 C CA . THR A 1 215 ? 10.467 11.160 -17.327 1.00 96.88 215 THR A CA 1
ATOM 1741 C C . THR A 1 215 ? 9.596 10.027 -17.838 1.00 96.88 215 THR A C 1
ATOM 1743 O O . THR A 1 215 ? 9.237 10.006 -19.013 1.00 96.88 215 THR A O 1
ATOM 1746 N N . ARG A 1 216 ? 9.290 9.081 -16.952 1.00 95.62 216 ARG A N 1
ATOM 1747 C CA . ARG A 1 216 ? 8.361 7.975 -17.178 1.00 95.62 216 ARG A CA 1
ATOM 1748 C C . ARG A 1 216 ? 7.262 8.078 -16.128 1.00 95.62 216 ARG A C 1
ATOM 1750 O O . ARG A 1 216 ? 7.567 8.297 -14.960 1.00 95.62 216 ARG A O 1
ATOM 1757 N N . GLU A 1 217 ? 6.014 7.949 -16.549 1.00 96.62 217 GLU A N 1
ATOM 1758 C CA . GLU A 1 217 ? 4.847 7.936 -15.666 1.00 96.62 217 GLU A CA 1
ATOM 1759 C C . GLU A 1 217 ? 4.009 6.708 -16.018 1.00 96.62 217 GLU A C 1
ATOM 1761 O O . GLU A 1 217 ? 3.687 6.492 -17.187 1.00 96.62 217 GLU A O 1
ATOM 1766 N N . TYR A 1 218 ? 3.683 5.912 -15.006 1.00 95.31 218 TYR A N 1
ATOM 1767 C CA . TYR A 1 218 ? 2.807 4.755 -15.101 1.00 95.31 218 TYR A CA 1
ATOM 1768 C C . TYR A 1 218 ? 1.609 5.031 -14.210 1.00 95.31 218 TYR A C 1
ATOM 1770 O O . TYR A 1 218 ? 1.771 5.179 -13.003 1.00 95.31 218 TYR A O 1
ATOM 1778 N N . GLN A 1 219 ? 0.427 5.121 -14.810 1.00 95.75 219 GLN A N 1
ATOM 1779 C CA . GLN A 1 219 ? -0.833 5.200 -14.085 1.00 95.75 219 GLN A CA 1
ATOM 1780 C C . GLN A 1 219 ? -1.592 3.907 -14.354 1.00 95.75 219 GLN A C 1
ATOM 1782 O O . GLN A 1 219 ? -2.087 3.697 -15.463 1.00 95.75 219 GLN A O 1
ATOM 1787 N N . VAL A 1 220 ? -1.607 3.019 -13.366 1.00 91.94 220 VAL A N 1
ATOM 1788 C CA . VAL A 1 220 ? -2.161 1.671 -13.497 1.00 91.94 220 VAL A CA 1
ATOM 1789 C C . VAL A 1 220 ? -3.203 1.514 -12.418 1.00 91.94 220 VAL A C 1
ATOM 1791 O O . VAL A 1 220 ? -2.856 1.463 -11.239 1.00 91.94 220 VAL A O 1
ATOM 1794 N N . LYS A 1 221 ? -4.465 1.462 -12.854 1.00 91.00 221 LYS A N 1
ATOM 1795 C CA . LYS A 1 221 ? -5.574 1.368 -11.923 1.00 91.00 221 LYS A CA 1
ATOM 1796 C C . LYS A 1 221 ? -5.464 0.082 -11.105 1.00 91.00 221 LYS A C 1
ATOM 1798 O O . LYS A 1 221 ? -5.238 -0.966 -11.712 1.00 91.00 221 LYS A O 1
ATOM 1803 N N . ASP A 1 222 ? -5.617 0.180 -9.791 1.00 91.12 222 ASP A N 1
ATOM 1804 C CA . ASP A 1 222 ? -5.531 -0.897 -8.797 1.00 91.12 222 ASP A CA 1
ATOM 1805 C C . ASP A 1 222 ? -4.107 -1.501 -8.679 1.00 91.12 222 ASP A C 1
ATOM 1807 O O . ASP A 1 222 ? -3.634 -1.767 -7.584 1.00 91.12 222 ASP A O 1
ATOM 1811 N N . GLY A 1 223 ? -3.321 -1.563 -9.762 1.00 93.06 223 GLY A N 1
ATOM 1812 C CA . GLY A 1 223 ? -1.972 -2.139 -9.753 1.00 93.06 223 GLY A CA 1
ATOM 1813 C C . GLY A 1 223 ? -0.932 -1.388 -8.909 1.00 93.06 223 GLY A C 1
ATOM 1814 O O . GLY A 1 223 ? 0.027 -2.005 -8.456 1.00 93.06 223 GLY A O 1
ATOM 1815 N N . ILE A 1 224 ? -1.081 -0.075 -8.688 1.00 96.44 224 ILE A N 1
ATOM 1816 C CA . ILE A 1 224 ? -0.216 0.662 -7.742 1.00 96.44 224 ILE A CA 1
ATOM 1817 C C . ILE A 1 224 ? -0.636 0.412 -6.291 1.00 96.44 224 ILE A C 1
ATOM 1819 O O . ILE A 1 224 ? 0.223 0.384 -5.412 1.00 96.44 224 ILE A O 1
ATOM 1823 N N . VAL A 1 225 ? -1.934 0.226 -6.047 1.00 94.44 225 VAL A N 1
ATOM 1824 C CA . VAL A 1 225 ? -2.459 -0.135 -4.725 1.00 94.44 225 VAL A CA 1
ATOM 1825 C C . VAL A 1 225 ? -1.944 -1.523 -4.358 1.00 94.44 225 VAL A C 1
ATOM 1827 O O . VAL A 1 225 ? -1.235 -1.644 -3.364 1.00 94.44 225 VAL A O 1
ATOM 1830 N N . ASP A 1 226 ? -2.134 -2.504 -5.244 1.00 93.19 226 ASP A N 1
ATOM 1831 C CA . ASP A 1 226 ? -1.645 -3.876 -5.076 1.00 93.19 226 ASP A CA 1
ATOM 1832 C C . ASP A 1 226 ? -0.122 -3.922 -4.858 1.00 93.19 226 ASP A C 1
ATOM 1834 O O . ASP A 1 226 ? 0.373 -4.651 -4.001 1.00 93.19 226 ASP A O 1
ATOM 1838 N N . PHE A 1 227 ? 0.645 -3.117 -5.608 1.00 95.12 227 PHE A N 1
ATOM 1839 C CA . PHE A 1 227 ? 2.097 -3.012 -5.423 1.00 95.12 227 PHE A CA 1
ATOM 1840 C C . PHE A 1 227 ? 2.460 -2.572 -3.998 1.00 95.12 227 PHE A C 1
ATOM 1842 O O . PHE A 1 227 ? 3.389 -3.115 -3.407 1.00 95.12 227 PHE A O 1
ATOM 1849 N N . LEU A 1 228 ? 1.758 -1.573 -3.456 1.00 96.56 228 LEU A N 1
ATOM 1850 C CA . LEU A 1 228 ? 2.034 -1.035 -2.124 1.00 96.56 228 LEU A CA 1
ATOM 1851 C C . LEU A 1 228 ? 1.479 -1.922 -1.003 1.00 96.56 228 LEU A C 1
ATOM 1853 O O . LEU A 1 228 ? 2.075 -1.944 0.068 1.00 96.56 228 LEU A O 1
ATOM 1857 N N . ASP A 1 229 ? 0.382 -2.644 -1.236 1.00 92.12 229 ASP A N 1
ATOM 1858 C CA . ASP A 1 229 ? -0.196 -3.604 -0.282 1.00 92.12 229 ASP A CA 1
ATOM 1859 C C . ASP A 1 229 ? 0.699 -4.833 -0.067 1.00 92.12 229 ASP A C 1
ATOM 1861 O O . ASP A 1 229 ? 0.681 -5.429 1.006 1.00 92.12 229 ASP A O 1
ATOM 1865 N N . ASN A 1 230 ? 1.527 -5.185 -1.055 1.00 92.12 230 ASN A N 1
ATOM 1866 C CA . ASN A 1 230 ? 2.513 -6.264 -0.930 1.00 92.12 230 ASN A CA 1
ATOM 1867 C C . ASN A 1 230 ? 3.744 -5.884 -0.086 1.00 92.12 230 ASN A C 1
ATOM 1869 O O . ASN A 1 230 ? 4.599 -6.733 0.157 1.00 92.12 230 ASN A O 1
ATOM 1873 N N . MET A 1 231 ? 3.866 -4.623 0.337 1.00 93.44 231 MET A N 1
ATOM 1874 C CA . MET A 1 231 ? 4.984 -4.160 1.155 1.00 93.44 231 MET A CA 1
ATOM 1875 C C . MET A 1 231 ? 4.667 -4.367 2.637 1.00 93.44 231 MET A C 1
ATOM 1877 O O . MET A 1 231 ? 3.639 -3.899 3.123 1.00 93.44 231 MET A O 1
ATOM 1881 N N . ASP A 1 232 ? 5.577 -4.994 3.382 1.00 92.38 232 ASP A N 1
ATOM 1882 C CA . ASP A 1 232 ? 5.454 -5.107 4.838 1.00 92.38 232 ASP A CA 1
ATOM 1883 C C . ASP A 1 232 ? 5.731 -3.748 5.502 1.00 92.38 232 ASP A C 1
ATOM 1885 O O . ASP A 1 232 ? 6.878 -3.375 5.745 1.00 92.38 232 ASP A O 1
ATOM 1889 N N . ALA A 1 233 ? 4.677 -2.979 5.778 1.00 92.31 233 ALA A N 1
ATOM 1890 C CA . ALA A 1 233 ? 4.793 -1.624 6.311 1.00 92.31 233 ALA A CA 1
ATOM 1891 C C . ALA A 1 233 ? 5.570 -1.544 7.638 1.00 92.31 233 ALA A C 1
ATOM 1893 O O . ALA A 1 233 ? 6.281 -0.555 7.883 1.00 92.31 233 ALA A O 1
ATOM 1894 N N . ASP A 1 234 ? 5.479 -2.581 8.472 1.00 89.31 234 ASP A N 1
ATOM 1895 C CA . ASP A 1 234 ? 6.093 -2.589 9.796 1.00 89.31 234 ASP A CA 1
ATOM 1896 C C . ASP A 1 234 ? 7.621 -2.635 9.680 1.00 89.31 234 ASP A C 1
ATOM 1898 O O . ASP A 1 234 ? 8.316 -1.869 10.362 1.00 89.31 234 ASP A O 1
ATOM 1902 N N . SER A 1 235 ? 8.142 -3.436 8.743 1.00 92.75 235 SER A N 1
ATOM 1903 C CA . SER A 1 235 ? 9.579 -3.675 8.558 1.00 92.75 235 SER A CA 1
ATOM 1904 C C . SER A 1 235 ? 10.218 -2.961 7.353 1.00 92.75 235 SER A C 1
ATOM 1906 O O . SER A 1 235 ? 11.448 -2.877 7.289 1.00 92.75 235 SER A O 1
ATOM 1908 N N . LEU A 1 236 ? 9.427 -2.367 6.447 1.00 95.50 236 LEU A N 1
ATOM 1909 C CA . LEU A 1 236 ? 9.914 -1.741 5.208 1.00 95.50 236 LEU A CA 1
ATOM 1910 C C . LEU A 1 236 ? 10.984 -0.670 5.470 1.00 95.50 236 LEU A C 1
ATOM 1912 O O . LEU A 1 236 ? 10.723 0.378 6.082 1.00 95.50 236 LEU A O 1
ATOM 1916 N N . PHE A 1 237 ? 12.182 -0.914 4.946 1.00 96.56 237 PHE A N 1
ATOM 1917 C CA . PHE A 1 237 ? 13.394 -0.117 5.102 1.00 96.56 237 PHE A CA 1
ATOM 1918 C C . PHE A 1 237 ? 13.763 0.180 6.562 1.00 96.56 237 PHE A C 1
ATOM 1920 O O . PHE A 1 237 ? 14.330 1.239 6.863 1.00 96.56 237 PHE A O 1
ATOM 1927 N N . ASP A 1 238 ? 13.418 -0.699 7.505 1.00 94.38 238 ASP A N 1
ATOM 1928 C CA . ASP A 1 238 ? 13.641 -0.408 8.918 1.00 94.38 238 ASP A CA 1
ATOM 1929 C C . ASP A 1 238 ? 15.124 -0.498 9.305 1.00 94.38 238 ASP A C 1
ATOM 1931 O O . ASP A 1 238 ? 15.611 0.361 10.049 1.00 94.38 238 ASP A O 1
ATOM 1935 N N . TYR A 1 239 ? 15.859 -1.446 8.714 1.00 95.88 239 TYR A N 1
ATOM 1936 C CA . TYR A 1 239 ? 17.252 -1.749 9.043 1.00 95.88 239 TYR A CA 1
ATOM 1937 C C . TYR A 1 239 ? 18.237 -1.470 7.896 1.00 95.88 239 TYR A C 1
ATOM 1939 O O . TYR A 1 239 ? 17.942 -1.632 6.714 1.00 95.88 239 TYR A O 1
ATOM 1947 N N . THR A 1 240 ? 19.446 -1.045 8.257 1.00 95.62 240 THR A N 1
ATOM 1948 C CA . THR A 1 240 ? 20.593 -0.851 7.361 1.00 95.62 240 THR A CA 1
ATOM 1949 C C . THR A 1 240 ? 21.848 -1.255 8.128 1.00 95.62 240 THR A C 1
ATOM 1951 O O . THR A 1 240 ? 22.053 -0.776 9.244 1.00 95.62 240 THR A O 1
ATOM 1954 N N . GLU A 1 241 ? 22.681 -2.123 7.548 1.00 94.50 241 GLU A N 1
ATOM 1955 C CA . GLU A 1 241 ? 23.900 -2.628 8.204 1.00 94.50 241 GLU A CA 1
ATOM 1956 C C . GLU A 1 241 ? 24.894 -1.493 8.498 1.00 94.50 241 GLU A C 1
ATOM 1958 O O . GLU A 1 241 ? 25.456 -1.405 9.591 1.00 94.50 241 GLU A O 1
ATOM 1963 N N . GLY A 1 242 ? 25.053 -0.583 7.537 1.00 93.12 242 GLY A N 1
ATOM 1964 C CA . GLY A 1 242 ? 26.016 0.505 7.576 1.00 93.12 242 GLY A CA 1
ATOM 1965 C C . GLY A 1 242 ? 27.424 0.062 7.177 1.00 93.12 242 GLY A C 1
ATOM 1966 O O . GLY A 1 242 ? 27.808 -1.106 7.254 1.00 93.12 242 GLY A O 1
ATOM 1967 N N . ASN A 1 243 ? 28.220 1.027 6.729 1.00 92.38 243 ASN A N 1
ATOM 1968 C CA . ASN A 1 243 ? 29.628 0.798 6.419 1.00 92.38 243 ASN A CA 1
ATOM 1969 C C . ASN A 1 243 ? 30.485 0.793 7.693 1.00 92.38 243 ASN A C 1
ATOM 1971 O O . ASN A 1 243 ? 30.175 1.477 8.670 1.00 92.38 243 ASN A O 1
ATOM 1975 N N . SER A 1 244 ? 31.585 0.036 7.673 1.00 90.94 244 SER A N 1
ATOM 1976 C CA . SER A 1 244 ? 32.567 0.043 8.760 1.00 90.94 244 SER A CA 1
ATOM 1977 C C . SER A 1 244 ? 33.312 1.381 8.834 1.00 90.94 244 SER A C 1
ATOM 1979 O O . SER A 1 244 ? 33.466 2.080 7.834 1.00 90.94 244 SER A O 1
ATOM 1981 N N . GLU A 1 245 ? 33.828 1.736 10.014 1.00 88.62 245 GLU A N 1
ATOM 1982 C CA . GLU A 1 245 ? 34.570 2.996 10.206 1.00 88.62 245 GLU A CA 1
ATOM 1983 C C . GLU A 1 245 ? 35.874 3.076 9.387 1.00 88.62 245 GLU A C 1
ATOM 1985 O O . GLU A 1 245 ? 36.386 4.167 9.143 1.00 88.62 245 GLU A O 1
ATOM 1990 N N . ASP A 1 246 ? 36.425 1.934 8.970 1.00 90.69 246 ASP A N 1
ATOM 1991 C CA . ASP A 1 246 ? 37.628 1.830 8.139 1.00 90.69 246 ASP A CA 1
ATOM 1992 C C . ASP A 1 246 ? 37.330 1.722 6.632 1.00 90.69 246 ASP A C 1
ATOM 1994 O O . ASP A 1 246 ? 38.256 1.527 5.836 1.00 90.69 246 ASP A O 1
ATOM 1998 N N . ALA A 1 247 ? 36.063 1.866 6.226 1.00 89.06 247 ALA A N 1
ATOM 1999 C CA . ALA A 1 247 ? 35.676 1.900 4.824 1.00 89.06 247 ALA A CA 1
ATOM 2000 C C . ALA A 1 247 ? 36.388 3.045 4.082 1.00 89.06 247 ALA A C 1
ATOM 2002 O O . ALA A 1 247 ? 36.504 4.174 4.561 1.00 89.06 247 ALA A O 1
ATOM 2003 N N . VAL A 1 248 ? 36.893 2.740 2.885 1.00 87.50 248 VAL A N 1
ATOM 2004 C CA . VAL A 1 248 ? 37.634 3.702 2.065 1.00 87.50 248 VAL A CA 1
ATOM 2005 C C . VAL A 1 248 ? 36.682 4.379 1.089 1.00 87.50 248 VAL A C 1
ATOM 2007 O O . VAL A 1 248 ? 36.169 3.742 0.170 1.00 87.50 248 VAL A O 1
ATOM 2010 N N . GLU A 1 249 ? 36.512 5.686 1.257 1.00 83.94 249 GLU A N 1
ATOM 2011 C CA . GLU A 1 249 ? 35.704 6.515 0.365 1.00 83.94 249 GLU A CA 1
ATOM 2012 C C . GLU A 1 249 ? 36.360 6.706 -1.007 1.00 83.94 249 GLU A C 1
ATOM 2014 O O . GLU A 1 249 ? 37.564 6.972 -1.129 1.00 83.94 249 GLU A O 1
ATOM 2019 N N . ASN A 1 250 ? 35.548 6.637 -2.062 1.00 84.00 250 ASN A N 1
ATOM 2020 C CA . ASN A 1 250 ? 35.985 7.000 -3.403 1.00 84.00 250 ASN A CA 1
ATOM 2021 C C . ASN A 1 250 ? 35.843 8.515 -3.614 1.00 84.00 250 ASN A C 1
ATOM 2023 O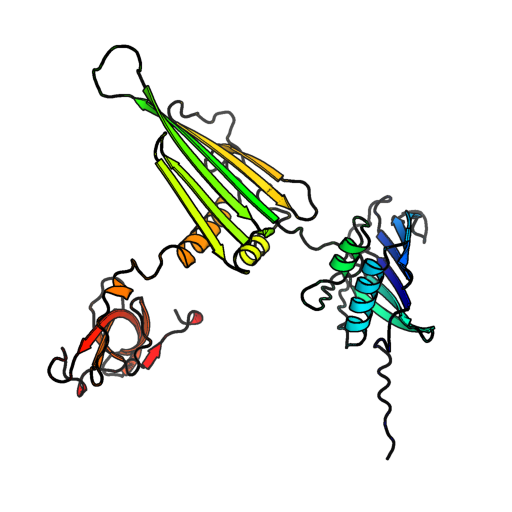 O . ASN A 1 250 ? 34.758 9.029 -3.862 1.00 84.00 250 ASN A O 1
ATOM 2027 N N . LEU A 1 251 ? 36.964 9.236 -3.587 1.00 82.00 251 LEU A N 1
ATOM 2028 C CA . LEU A 1 251 ? 36.984 10.697 -3.747 1.00 82.00 251 LEU A CA 1
ATOM 2029 C C . LEU A 1 251 ? 36.548 11.193 -5.141 1.00 82.00 251 LEU A C 1
ATOM 2031 O O . LEU A 1 251 ? 36.256 12.383 -5.299 1.00 82.00 251 LEU A O 1
ATOM 2035 N N . ASP A 1 252 ? 36.537 10.311 -6.144 1.00 83.81 252 ASP A N 1
ATOM 2036 C CA . ASP A 1 252 ? 36.139 10.635 -7.515 1.00 83.81 252 ASP A CA 1
ATOM 2037 C C . ASP A 1 252 ? 34.661 10.309 -7.796 1.00 83.81 252 ASP A C 1
ATOM 2039 O O . ASP A 1 252 ? 34.129 10.756 -8.813 1.00 83.81 252 ASP A O 1
ATOM 2043 N N . GLU A 1 253 ? 33.975 9.552 -6.934 1.00 88.25 253 GLU A N 1
ATOM 2044 C CA . GLU A 1 253 ? 32.563 9.208 -7.117 1.00 88.25 253 GLU A CA 1
ATOM 2045 C C . GLU A 1 253 ? 31.849 9.007 -5.779 1.00 88.25 253 GLU A C 1
ATOM 2047 O O . GLU A 1 253 ? 32.116 8.048 -5.061 1.00 88.25 253 GLU A O 1
ATOM 2052 N N . GLU A 1 254 ? 30.868 9.864 -5.507 1.00 90.81 254 GLU A N 1
ATOM 2053 C CA . GLU A 1 254 ? 29.979 9.759 -4.353 1.00 90.81 254 GLU A CA 1
ATOM 2054 C C . GLU A 1 254 ? 28.583 9.350 -4.827 1.00 90.81 254 GLU A C 1
ATOM 2056 O O . GLU A 1 254 ? 28.048 9.930 -5.779 1.00 90.81 254 GLU A O 1
ATOM 2061 N N . LYS A 1 255 ? 27.982 8.357 -4.168 1.00 94.94 255 LYS A N 1
ATOM 2062 C CA . LYS A 1 255 ? 26.604 7.929 -4.423 1.00 94.94 255 LYS A CA 1
ATOM 2063 C C . LYS A 1 255 ? 25.823 7.918 -3.125 1.00 94.94 255 LYS A C 1
ATOM 2065 O O . LYS A 1 255 ? 26.238 7.266 -2.172 1.00 94.94 255 LYS A O 1
ATOM 2070 N N . SER A 1 256 ? 24.672 8.568 -3.112 1.00 96.06 256 SER A N 1
ATOM 2071 C CA . SER A 1 256 ? 23.816 8.651 -1.933 1.00 96.06 256 SER A CA 1
ATOM 2072 C C . SER A 1 256 ? 22.347 8.535 -2.300 1.00 96.06 256 SER A C 1
ATOM 2074 O O . SER A 1 256 ? 21.956 8.705 -3.461 1.00 96.06 256 SER A O 1
ATOM 2076 N N . TYR A 1 257 ? 21.530 8.232 -1.298 1.00 97.88 257 TYR A N 1
ATOM 2077 C CA . TYR A 1 257 ? 20.086 8.176 -1.447 1.00 97.88 257 TYR A CA 1
ATOM 2078 C C . TYR A 1 257 ? 19.354 8.821 -0.270 1.00 97.88 257 TYR A C 1
ATOM 2080 O O . TYR A 1 257 ? 19.877 8.937 0.840 1.00 97.88 257 TYR A O 1
ATOM 2088 N N . VAL A 1 258 ? 18.105 9.197 -0.530 1.00 98.56 258 VAL A N 1
ATOM 2089 C CA . VAL A 1 258 ? 17.080 9.468 0.475 1.00 98.56 258 VAL A CA 1
ATOM 2090 C C . VAL A 1 258 ? 15.846 8.658 0.094 1.00 98.56 258 VAL A C 1
ATOM 2092 O O . VAL A 1 258 ? 15.322 8.826 -1.004 1.00 98.56 258 VAL A O 1
ATOM 2095 N N . ILE A 1 259 ? 15.389 7.790 0.990 1.00 98.62 259 ILE A N 1
ATOM 2096 C CA . ILE A 1 259 ? 14.116 7.077 0.875 1.00 98.62 259 ILE A CA 1
ATOM 2097 C C . ILE A 1 259 ? 13.160 7.673 1.905 1.00 98.62 259 ILE A C 1
ATOM 2099 O O . ILE A 1 259 ? 13.532 7.925 3.051 1.00 98.62 259 ILE A O 1
ATOM 2103 N N . THR A 1 260 ? 11.930 7.938 1.494 1.00 98.62 260 THR A N 1
ATOM 2104 C CA . THR A 1 260 ? 10.859 8.453 2.346 1.00 98.62 260 THR A CA 1
ATOM 2105 C C . THR A 1 260 ? 9.619 7.604 2.139 1.00 98.62 260 THR A C 1
ATOM 2107 O O . THR A 1 260 ? 9.179 7.442 1.003 1.00 98.62 260 THR A O 1
ATOM 2110 N N . VAL A 1 261 ? 9.063 7.086 3.230 1.00 98.50 261 VAL A N 1
ATOM 2111 C CA . VAL A 1 261 ? 7.835 6.292 3.241 1.00 98.50 261 VAL A CA 1
ATOM 2112 C C . VAL A 1 261 ? 6.787 7.025 4.067 1.00 98.50 261 VAL A C 1
ATOM 2114 O O . VAL A 1 261 ? 7.024 7.342 5.236 1.00 98.50 261 VAL A O 1
ATOM 2117 N N . ASP A 1 262 ? 5.646 7.303 3.447 1.00 97.88 262 ASP A N 1
ATOM 2118 C CA . ASP A 1 262 ? 4.465 7.851 4.104 1.00 97.88 262 ASP A CA 1
ATOM 2119 C C . ASP A 1 262 ? 3.474 6.709 4.346 1.00 97.88 262 ASP A C 1
ATOM 2121 O O . ASP A 1 262 ? 3.033 6.057 3.394 1.00 97.88 262 ASP A O 1
ATOM 2125 N N . PHE A 1 263 ? 3.116 6.482 5.608 1.00 95.25 263 PHE A N 1
ATOM 2126 C CA . PHE A 1 263 ? 2.132 5.474 6.002 1.00 95.25 263 PHE A CA 1
ATOM 2127 C C . PHE A 1 263 ? 0.742 6.084 6.214 1.00 95.25 263 PHE A C 1
ATOM 2129 O O . PHE A 1 263 ? 0.569 7.307 6.168 1.00 95.25 263 PHE A O 1
ATOM 2136 N N . LYS A 1 264 ? -0.270 5.239 6.423 1.00 89.69 264 LYS A N 1
ATOM 2137 C CA . LYS A 1 264 ? -1.639 5.674 6.730 1.00 89.69 264 LYS A CA 1
ATOM 2138 C C . LYS A 1 264 ? -1.801 6.097 8.184 1.00 89.69 264 LYS A C 1
ATOM 2140 O O . LYS A 1 264 ? -2.395 7.147 8.430 1.00 89.69 264 LYS A O 1
ATOM 2145 N N . LYS A 1 265 ? -1.289 5.311 9.133 1.00 84.44 265 LYS A N 1
ATOM 2146 C CA . LYS A 1 265 ? -1.429 5.565 10.577 1.00 84.44 265 LYS A CA 1
ATOM 2147 C C . LYS A 1 265 ? -0.137 6.123 11.184 1.00 84.44 265 LYS A C 1
ATOM 2149 O O . LYS A 1 265 ? -0.173 7.027 12.019 1.00 84.44 265 LYS A O 1
ATOM 2154 N N . GLY A 1 266 ? 0.994 5.565 10.777 1.00 82.31 266 GLY A N 1
ATOM 2155 C CA . GLY A 1 266 ? 2.318 5.758 11.335 1.00 82.31 266 GLY A CA 1
ATOM 2156 C C . GLY A 1 266 ? 2.983 7.062 10.916 1.00 82.31 266 GLY A C 1
ATOM 2157 O O . GLY A 1 266 ? 2.584 7.756 9.980 1.00 82.31 266 GLY A O 1
ATOM 2158 N N . SER A 1 267 ? 4.049 7.401 11.639 1.00 90.06 267 SER A N 1
ATOM 2159 C CA . SER A 1 267 ? 4.891 8.540 11.277 1.00 90.06 267 SER A CA 1
ATOM 2160 C C . SER A 1 267 ? 5.715 8.229 10.032 1.00 90.06 267 SER A C 1
ATOM 2162 O O . SER A 1 267 ? 6.139 7.096 9.826 1.00 90.06 267 SER A O 1
ATOM 2164 N N . GLN A 1 268 ? 6.001 9.261 9.239 1.00 95.62 268 GLN A N 1
ATOM 2165 C CA . GLN A 1 268 ? 6.871 9.151 8.072 1.00 95.62 268 GLN A CA 1
ATOM 2166 C C . GLN A 1 268 ? 8.227 8.530 8.445 1.00 95.62 268 GLN A C 1
ATOM 2168 O O . GLN A 1 268 ? 8.906 9.003 9.363 1.00 95.62 268 GLN A O 1
ATOM 2173 N N . ARG A 1 269 ? 8.652 7.512 7.691 1.00 96.44 269 ARG A N 1
ATOM 2174 C CA . ARG A 1 269 ? 9.981 6.900 7.821 1.00 96.44 269 ARG A CA 1
ATOM 2175 C C . ARG A 1 269 ? 10.907 7.499 6.769 1.00 96.44 269 ARG A C 1
ATOM 2177 O O . ARG A 1 269 ? 10.597 7.506 5.581 1.00 96.44 269 ARG A O 1
ATOM 2184 N N . VAL A 1 270 ? 12.058 8.009 7.209 1.00 97.94 270 VAL A N 1
ATOM 2185 C CA . VAL A 1 270 ? 13.107 8.539 6.327 1.00 97.94 270 VAL A CA 1
ATOM 2186 C C . VAL A 1 270 ? 14.387 7.743 6.543 1.00 97.94 270 VAL A C 1
ATOM 2188 O O . VAL A 1 270 ? 14.810 7.524 7.683 1.00 97.94 270 VAL A O 1
ATOM 2191 N N . ARG A 1 271 ? 15.004 7.310 5.444 1.00 97.38 271 ARG A N 1
ATOM 2192 C CA . ARG A 1 271 ? 16.305 6.638 5.421 1.00 97.38 271 ARG A CA 1
ATOM 2193 C C . ARG A 1 271 ? 17.239 7.360 4.472 1.00 97.38 271 ARG A C 1
ATOM 2195 O O . ARG A 1 271 ? 16.834 7.814 3.405 1.00 97.38 271 ARG A O 1
ATOM 2202 N N . THR A 1 272 ? 18.491 7.478 4.880 1.00 97.44 272 THR A N 1
ATOM 2203 C CA . THR A 1 272 ? 19.544 8.124 4.101 1.00 97.44 272 THR A CA 1
ATOM 2204 C C . THR A 1 272 ? 20.818 7.327 4.254 1.00 97.44 272 THR A C 1
ATOM 2206 O O . THR A 1 272 ? 21.132 6.906 5.366 1.00 97.44 272 THR A O 1
ATOM 2209 N N . GLY A 1 273 ? 21.582 7.193 3.182 1.00 95.62 273 GLY A N 1
ATOM 2210 C CA . GLY A 1 273 ? 22.837 6.460 3.224 1.00 95.62 273 GLY A CA 1
ATOM 2211 C C . GLY A 1 273 ? 23.628 6.595 1.935 1.00 95.62 273 GLY A C 1
ATOM 2212 O O . GLY A 1 273 ? 23.221 7.291 0.996 1.00 95.62 273 GLY A O 1
ATOM 2213 N N . SER A 1 274 ? 24.772 5.922 1.907 1.00 95.50 274 SER A N 1
ATOM 2214 C CA . SER A 1 274 ? 25.549 5.698 0.695 1.00 95.50 274 SER A CA 1
ATOM 2215 C C . SER A 1 274 ? 24.894 4.606 -0.154 1.00 95.50 274 SER A C 1
ATOM 2217 O O . SER A 1 274 ? 24.281 3.671 0.357 1.00 95.50 274 SER A O 1
ATOM 2219 N N . PHE A 1 275 ? 24.987 4.729 -1.477 1.00 95.38 275 PHE A N 1
ATOM 2220 C CA . PHE A 1 275 ? 24.396 3.751 -2.393 1.00 95.38 275 PHE A CA 1
ATOM 2221 C C . PHE A 1 275 ? 25.390 2.626 -2.704 1.00 95.38 275 PHE A C 1
ATOM 2223 O O . PHE A 1 275 ? 25.968 2.540 -3.793 1.00 95.38 275 PHE A O 1
ATOM 2230 N N . ASP A 1 276 ? 25.600 1.781 -1.706 1.00 94.38 276 ASP A N 1
ATOM 2231 C CA . ASP A 1 276 ? 26.386 0.554 -1.758 1.00 94.38 276 ASP A CA 1
ATOM 2232 C C . ASP A 1 276 ? 25.673 -0.539 -0.946 1.00 94.38 276 ASP A C 1
ATOM 2234 O O . ASP A 1 276 ? 24.642 -0.284 -0.328 1.00 94.38 276 ASP A O 1
ATOM 2238 N N . LYS A 1 277 ? 26.196 -1.768 -0.975 1.00 94.31 277 LYS A N 1
ATOM 2239 C CA . LYS A 1 277 ? 25.528 -2.930 -0.377 1.00 94.31 277 LYS A CA 1
ATOM 2240 C C . LYS A 1 277 ? 25.193 -2.734 1.106 1.00 94.31 277 LYS A C 1
ATOM 2242 O O . LYS A 1 277 ? 24.116 -3.142 1.516 1.00 94.31 277 LYS A O 1
ATOM 2247 N N . ASN A 1 278 ? 26.102 -2.151 1.882 1.00 94.94 278 ASN A N 1
ATOM 2248 C CA . ASN A 1 278 ? 25.932 -2.040 3.327 1.00 94.94 278 ASN A CA 1
ATOM 2249 C C . ASN A 1 278 ? 25.287 -0.701 3.711 1.00 94.94 278 ASN A C 1
ATOM 2251 O O . ASN A 1 278 ? 24.678 -0.591 4.772 1.00 94.94 278 ASN A O 1
ATOM 2255 N N . GLY A 1 279 ? 25.401 0.320 2.858 1.00 95.50 279 GLY A N 1
ATOM 2256 C CA . GLY A 1 279 ? 24.714 1.600 3.026 1.00 95.50 279 GLY A CA 1
ATOM 2257 C C . GLY A 1 279 ? 23.219 1.570 2.689 1.00 95.50 279 GLY A C 1
ATOM 2258 O O . GLY A 1 279 ? 22.490 2.460 3.129 1.00 95.50 279 GLY A O 1
ATOM 2259 N N . LEU A 1 280 ? 22.752 0.579 1.923 1.00 97.62 280 LEU A N 1
ATOM 2260 C CA . LEU A 1 280 ? 21.345 0.398 1.554 1.00 97.62 280 LEU A CA 1
ATOM 2261 C C . LEU A 1 280 ? 20.559 -0.400 2.607 1.00 97.62 280 LEU A C 1
ATOM 2263 O O . LEU A 1 280 ? 21.145 -1.235 3.299 1.00 97.62 280 LEU A O 1
ATOM 2267 N N . PRO A 1 281 ? 19.232 -0.190 2.704 1.00 97.88 281 PRO A N 1
ATOM 2268 C CA . PRO A 1 281 ? 18.377 -1.064 3.493 1.00 97.88 281 PRO A CA 1
ATOM 2269 C C . PRO A 1 281 ? 18.468 -2.523 3.031 1.00 97.88 281 PRO A C 1
ATOM 2271 O O . PRO A 1 281 ? 18.668 -2.785 1.842 1.00 97.88 281 PRO A O 1
ATOM 2274 N N . GLU A 1 282 ? 18.322 -3.464 3.962 1.00 96.88 282 GLU A N 1
ATOM 2275 C CA . GLU A 1 282 ? 18.469 -4.905 3.695 1.00 96.88 282 GLU A CA 1
ATOM 2276 C C . GLU A 1 282 ? 17.507 -5.416 2.608 1.00 96.88 282 GLU A C 1
ATOM 2278 O O . GLU A 1 282 ? 17.891 -6.209 1.749 1.00 96.88 282 GLU A O 1
ATOM 2283 N N . ASP A 1 283 ? 16.285 -4.897 2.616 1.00 96.50 283 ASP A N 1
ATOM 2284 C CA . ASP A 1 283 ? 15.161 -5.193 1.727 1.00 96.50 283 ASP A CA 1
ATOM 2285 C C . ASP A 1 283 ? 15.203 -4.426 0.390 1.00 96.50 283 ASP A C 1
ATOM 2287 O O . ASP A 1 283 ? 14.393 -4.665 -0.507 1.00 96.50 283 ASP A O 1
ATOM 2291 N N . TRP A 1 284 ? 16.181 -3.532 0.192 1.00 97.62 284 TRP A N 1
ATOM 2292 C CA . TRP A 1 284 ? 16.325 -2.778 -1.056 1.00 97.62 284 TRP A CA 1
ATOM 2293 C C . TRP A 1 284 ? 16.399 -3.646 -2.328 1.00 97.62 284 TRP A C 1
ATOM 2295 O O . TRP A 1 284 ? 15.775 -3.263 -3.321 1.00 97.62 284 TRP A O 1
ATOM 2305 N N . PRO A 1 285 ? 17.150 -4.770 -2.377 1.00 96.81 285 PRO A N 1
ATOM 2306 C CA . PRO A 1 285 ? 17.240 -5.586 -3.587 1.00 96.81 285 PRO A CA 1
ATOM 2307 C C . PRO A 1 285 ? 15.887 -6.150 -4.032 1.00 96.81 285 PRO A C 1
ATOM 2309 O O . PRO A 1 285 ? 15.559 -6.044 -5.211 1.00 96.81 285 PRO A O 1
ATOM 2312 N N . GLU A 1 286 ? 15.100 -6.683 -3.095 1.00 96.00 286 GLU A N 1
ATOM 2313 C CA . GLU A 1 286 ? 13.759 -7.221 -3.355 1.00 96.00 286 GLU A CA 1
ATOM 2314 C C . GLU A 1 286 ? 12.827 -6.116 -3.860 1.00 96.00 286 GLU A C 1
ATOM 2316 O O . GLU A 1 286 ? 12.234 -6.223 -4.933 1.00 96.00 286 GLU A O 1
ATOM 2321 N N . PHE A 1 287 ? 12.807 -4.980 -3.163 1.00 97.06 287 PHE A N 1
ATOM 2322 C CA . PHE A 1 287 ? 12.026 -3.820 -3.576 1.00 97.06 287 PHE A CA 1
ATOM 2323 C C . PHE A 1 287 ? 12.402 -3.306 -4.983 1.00 97.06 287 PHE A C 1
ATOM 2325 O O . PHE A 1 287 ? 11.540 -2.945 -5.792 1.00 97.06 287 PHE A O 1
ATOM 2332 N N . ALA A 1 288 ? 13.697 -3.262 -5.308 1.00 97.38 288 ALA A N 1
ATOM 2333 C CA . ALA A 1 288 ? 14.166 -2.834 -6.623 1.00 97.38 288 ALA A CA 1
ATOM 2334 C C . ALA A 1 288 ? 13.750 -3.816 -7.732 1.00 97.38 288 ALA A C 1
ATOM 2336 O O . ALA A 1 288 ? 13.406 -3.377 -8.835 1.00 97.38 288 ALA A O 1
ATOM 2337 N N . GLU A 1 289 ? 13.760 -5.123 -7.455 1.00 96.31 289 GLU A N 1
ATOM 2338 C CA . GLU A 1 289 ? 13.266 -6.154 -8.373 1.00 96.31 289 GLU A CA 1
ATOM 2339 C C . GLU A 1 289 ? 11.767 -5.992 -8.650 1.00 96.31 289 GLU A C 1
ATOM 2341 O O . GLU A 1 289 ? 11.369 -6.022 -9.818 1.00 96.31 289 GLU A O 1
ATOM 2346 N N . GLU A 1 290 ? 10.960 -5.700 -7.628 1.00 95.56 290 GLU A N 1
ATOM 2347 C CA . GLU A 1 290 ? 9.525 -5.429 -7.772 1.00 95.56 290 GLU A CA 1
ATOM 2348 C C . GLU A 1 290 ? 9.249 -4.205 -8.663 1.00 95.56 290 GLU A C 1
ATOM 2350 O O . GLU A 1 290 ? 8.450 -4.276 -9.604 1.00 95.56 290 GLU A O 1
ATOM 2355 N N . ILE A 1 291 ? 9.971 -3.089 -8.475 1.00 95.88 291 ILE A N 1
ATOM 2356 C CA . ILE A 1 291 ? 9.861 -1.920 -9.373 1.00 95.88 291 ILE A CA 1
ATOM 2357 C C . ILE A 1 291 ? 10.218 -2.295 -10.815 1.00 95.88 291 ILE A C 1
ATOM 2359 O O . ILE A 1 291 ? 9.537 -1.886 -11.762 1.00 95.88 291 ILE A O 1
ATOM 2363 N N . VAL A 1 292 ? 11.316 -3.028 -11.009 1.00 94.75 292 VAL A N 1
ATOM 2364 C CA . VAL A 1 292 ? 11.778 -3.430 -12.343 1.00 94.75 292 VAL A CA 1
ATOM 2365 C C . VAL A 1 292 ? 10.758 -4.351 -13.006 1.00 94.75 292 VAL A C 1
ATOM 2367 O O . VAL A 1 292 ? 10.475 -4.180 -14.194 1.00 94.75 292 VAL A O 1
ATOM 2370 N N . SER A 1 293 ? 10.185 -5.290 -12.254 1.00 92.38 293 SER A N 1
ATOM 2371 C CA . SER A 1 293 ? 9.113 -6.177 -12.701 1.00 92.38 293 SER A CA 1
ATOM 2372 C C . SER A 1 293 ? 7.900 -5.370 -13.165 1.00 92.38 293 SER A C 1
ATOM 2374 O O . SER A 1 293 ? 7.485 -5.489 -14.323 1.00 92.38 293 SER A O 1
ATOM 2376 N N . PHE A 1 294 ? 7.421 -4.446 -12.326 1.00 93.00 294 PHE A N 1
ATOM 2377 C CA . PHE A 1 294 ? 6.302 -3.558 -12.634 1.00 93.00 294 PHE A CA 1
ATOM 2378 C C . PHE A 1 294 ? 6.553 -2.741 -13.912 1.00 93.00 294 PHE A C 1
ATOM 2380 O O . PHE A 1 294 ? 5.741 -2.729 -14.841 1.00 93.00 294 PHE A O 1
ATOM 2387 N N . ILE A 1 295 ? 7.719 -2.096 -14.011 1.00 92.62 295 ILE A N 1
ATOM 2388 C CA . ILE A 1 295 ? 8.103 -1.302 -15.184 1.00 92.62 295 ILE A CA 1
ATOM 2389 C C . ILE A 1 295 ? 8.205 -2.171 -16.439 1.00 92.62 295 ILE A C 1
ATOM 2391 O O . ILE A 1 295 ? 7.774 -1.743 -17.507 1.00 92.62 295 ILE A O 1
ATOM 2395 N N . ASN A 1 296 ? 8.773 -3.373 -16.353 1.00 89.62 296 ASN A N 1
ATOM 2396 C CA . ASN A 1 296 ? 8.933 -4.246 -17.515 1.00 89.62 296 ASN A CA 1
ATOM 2397 C C . ASN A 1 296 ? 7.599 -4.787 -18.021 1.00 89.62 296 ASN A C 1
ATOM 2399 O O . ASN A 1 296 ? 7.414 -4.881 -19.236 1.00 89.62 296 ASN A O 1
ATOM 2403 N N . PHE A 1 297 ? 6.682 -5.102 -17.107 1.00 86.56 297 PHE A N 1
ATOM 2404 C CA . PHE A 1 297 ? 5.355 -5.594 -17.446 1.00 86.56 297 PHE A CA 1
ATOM 2405 C C . PHE A 1 297 ? 4.571 -4.569 -18.281 1.00 86.56 297 PHE A C 1
ATOM 2407 O O . PHE A 1 297 ? 3.994 -4.920 -19.310 1.00 86.56 297 PHE A O 1
ATOM 2414 N N . TYR A 1 298 ? 4.620 -3.284 -17.906 1.00 85.19 298 TYR A N 1
ATOM 2415 C CA . TYR A 1 298 ? 3.868 -2.221 -18.591 1.00 85.19 298 TYR A CA 1
ATOM 2416 C C . TYR A 1 298 ? 4.668 -1.434 -19.649 1.00 85.19 298 TYR A C 1
ATOM 2418 O O . TYR A 1 298 ? 4.084 -0.830 -20.549 1.00 85.19 298 TYR A O 1
ATOM 2426 N N . GLY A 1 299 ? 5.998 -1.393 -19.556 1.00 76.75 299 GLY A N 1
ATOM 2427 C CA . GLY A 1 299 ? 6.822 -0.368 -20.206 1.00 76.75 299 GLY A CA 1
ATOM 2428 C C . GLY A 1 299 ? 7.306 -0.663 -21.624 1.00 76.75 299 GLY A C 1
ATOM 2429 O O . GLY A 1 299 ? 7.647 0.276 -22.343 1.00 76.75 299 GLY A O 1
ATOM 2430 N N . GLN A 1 300 ? 7.354 -1.924 -22.067 1.00 75.50 300 GLN A N 1
ATOM 2431 C CA . GLN A 1 300 ? 7.912 -2.236 -23.396 1.00 75.50 300 GLN A CA 1
ATOM 2432 C C . GLN A 1 300 ? 6.978 -1.843 -24.551 1.00 75.50 300 GLN A C 1
ATOM 2434 O O . GLN A 1 300 ? 7.460 -1.425 -25.606 1.00 75.50 300 GLN A O 1
ATOM 2439 N N . GLY A 1 301 ? 5.658 -1.921 -24.341 1.00 80.06 301 GLY A N 1
ATOM 2440 C CA . GLY A 1 301 ? 4.639 -1.622 -25.349 1.00 80.06 301 GLY A CA 1
ATOM 2441 C C . GLY A 1 301 ? 4.693 -2.526 -26.594 1.00 80.06 301 GLY A C 1
ATOM 2442 O O . GLY A 1 301 ? 5.709 -3.120 -26.948 1.00 80.06 301 GLY A O 1
ATOM 2443 N N . GLU A 1 302 ? 3.582 -2.635 -27.320 1.00 84.75 302 GLU A N 1
ATOM 2444 C CA . GLU A 1 302 ? 3.532 -3.498 -28.514 1.00 84.75 302 GLU A CA 1
ATOM 2445 C C . GLU A 1 302 ? 3.960 -2.778 -29.801 1.00 84.75 302 GLU A C 1
ATOM 2447 O O . GLU A 1 302 ? 4.495 -3.400 -30.719 1.00 84.75 302 GLU A O 1
ATOM 2452 N N . ALA A 1 303 ? 3.759 -1.459 -29.877 1.00 88.00 303 ALA A N 1
ATOM 2453 C CA . ALA A 1 303 ? 3.950 -0.684 -31.107 1.00 88.00 303 ALA A CA 1
ATOM 2454 C C . ALA A 1 303 ? 5.405 -0.667 -31.606 1.00 88.00 303 ALA A C 1
ATOM 2456 O O . ALA A 1 303 ? 5.643 -0.580 -32.809 1.00 88.00 303 ALA A O 1
ATOM 2457 N N . LEU A 1 304 ? 6.372 -0.757 -30.689 1.00 84.69 304 LEU A N 1
ATOM 2458 C CA . LEU A 1 304 ? 7.802 -0.790 -31.000 1.00 84.69 304 LEU A CA 1
ATOM 2459 C C . LEU A 1 304 ? 8.370 -2.213 -31.013 1.00 84.69 304 LEU A C 1
ATOM 2461 O O . LEU A 1 304 ? 9.549 -2.387 -31.316 1.00 84.69 304 LEU A O 1
ATOM 2465 N N . ASN A 1 305 ? 7.547 -3.229 -30.735 1.00 81.50 305 ASN A N 1
ATOM 2466 C CA . ASN A 1 305 ? 7.966 -4.622 -30.720 1.00 81.50 305 ASN A CA 1
ATOM 2467 C C . ASN A 1 305 ? 7.916 -5.213 -32.146 1.00 81.50 305 ASN A C 1
ATOM 2469 O O . ASN A 1 305 ? 6.820 -5.426 -32.679 1.00 81.50 305 ASN A O 1
ATOM 2473 N N . PRO A 1 306 ? 9.067 -5.545 -32.769 1.00 81.50 306 PRO A N 1
ATOM 2474 C CA . PRO A 1 306 ? 9.097 -6.120 -34.115 1.00 81.50 306 PRO A CA 1
ATOM 2475 C C . PRO A 1 306 ? 8.316 -7.427 -34.236 1.00 81.50 306 PRO A C 1
ATOM 2477 O O . PRO A 1 306 ? 7.765 -7.712 -35.297 1.00 81.50 306 PRO A O 1
ATOM 2480 N N . ALA A 1 307 ? 8.205 -8.197 -33.149 1.00 77.50 307 ALA A N 1
ATOM 2481 C CA . ALA A 1 307 ? 7.423 -9.428 -33.124 1.00 77.50 307 ALA A CA 1
ATOM 2482 C C . ALA A 1 307 ? 5.909 -9.182 -33.234 1.00 77.50 307 ALA A C 1
ATOM 2484 O O . ALA A 1 307 ? 5.175 -10.120 -33.529 1.00 77.50 307 ALA A O 1
ATOM 2485 N N . LYS A 1 308 ? 5.434 -7.949 -33.005 1.00 81.69 308 LYS A N 1
ATOM 2486 C CA . LYS A 1 308 ? 4.024 -7.561 -33.139 1.00 81.69 308 LYS A CA 1
ATOM 2487 C C . LYS A 1 308 ? 3.776 -6.885 -34.489 1.00 81.69 308 LYS A C 1
ATOM 2489 O O . LYS A 1 308 ? 3.006 -7.411 -35.287 1.00 81.69 308 LYS A O 1
ATOM 2494 N N . TYR A 1 309 ? 4.470 -5.785 -34.806 1.00 83.00 309 TYR A N 1
ATOM 2495 C CA . TYR A 1 309 ? 4.234 -5.054 -36.066 1.00 83.00 309 TYR A CA 1
ATOM 2496 C C . TYR A 1 309 ? 4.802 -5.754 -37.311 1.00 83.00 309 TYR A C 1
ATOM 2498 O O . TYR A 1 309 ? 4.366 -5.473 -38.426 1.00 83.00 309 TYR A O 1
ATOM 2506 N N . GLY A 1 310 ? 5.777 -6.652 -37.142 1.00 81.25 310 GLY A N 1
ATOM 2507 C CA . GLY A 1 310 ? 6.347 -7.442 -38.233 1.00 81.25 310 GLY A CA 1
ATOM 2508 C C . GLY A 1 310 ? 5.450 -8.594 -38.692 1.00 81.25 310 GLY A C 1
ATOM 2509 O O . GLY A 1 310 ? 5.724 -9.187 -39.736 1.00 81.25 310 GLY A O 1
ATOM 2510 N N . LYS A 1 311 ? 4.377 -8.918 -37.950 1.00 79.06 311 LYS A N 1
ATOM 2511 C CA . LYS A 1 311 ? 3.434 -9.977 -38.329 1.00 79.06 311 LYS A CA 1
ATOM 2512 C C . LYS A 1 311 ? 2.628 -9.548 -39.554 1.00 79.06 311 LYS A C 1
ATOM 2514 O O . LYS A 1 311 ? 1.918 -8.542 -39.546 1.00 79.06 311 LYS A O 1
ATOM 2519 N N . ILE A 1 312 ? 2.700 -10.346 -40.613 1.00 81.62 312 ILE A N 1
ATOM 2520 C CA . ILE A 1 312 ? 1.828 -10.190 -41.779 1.00 81.62 312 ILE A CA 1
ATOM 2521 C C . ILE A 1 312 ? 0.431 -10.664 -41.376 1.00 81.62 312 ILE A C 1
ATOM 2523 O O . ILE A 1 312 ? 0.299 -11.705 -40.750 1.00 81.62 312 ILE A O 1
ATOM 2527 N N . LYS A 1 313 ? -0.627 -9.937 -41.744 1.00 85.81 313 LYS A N 1
ATOM 2528 C CA . LYS A 1 313 ? -1.992 -10.432 -41.515 1.00 85.81 313 LYS A CA 1
ATOM 2529 C C . LYS A 1 313 ? -2.238 -11.699 -42.336 1.00 85.81 313 LYS A C 1
ATOM 2531 O O . LYS A 1 313 ? -2.148 -11.649 -43.566 1.00 85.81 313 LYS A O 1
ATOM 2536 N N . ARG A 1 314 ? -2.596 -12.792 -41.658 1.00 89.38 314 ARG A N 1
ATOM 2537 C CA . ARG A 1 314 ? -3.003 -14.055 -42.281 1.00 89.38 314 ARG A CA 1
ATOM 2538 C C . ARG A 1 314 ? -4.174 -13.834 -43.244 1.00 89.38 314 ARG A C 1
ATOM 2540 O O . ARG A 1 314 ? -5.132 -13.129 -42.914 1.00 89.38 314 ARG A O 1
ATOM 2547 N N . ARG A 1 315 ? -4.131 -14.443 -44.430 1.00 89.38 315 ARG A N 1
ATOM 2548 C CA . ARG A 1 315 ? -5.269 -14.482 -45.360 1.00 89.38 315 ARG A CA 1
ATOM 2549 C C . ARG A 1 315 ? -6.172 -15.671 -45.054 1.00 89.38 315 ARG A C 1
ATOM 2551 O O . ARG A 1 315 ? -5.781 -16.652 -44.421 1.00 89.38 315 ARG A O 1
ATOM 2558 N N . ASN A 1 316 ? -7.415 -15.592 -45.519 1.00 86.50 316 ASN A N 1
ATOM 2559 C CA . ASN A 1 316 ? -8.311 -16.736 -45.438 1.00 86.50 316 ASN A CA 1
ATOM 2560 C C . ASN A 1 316 ? -7.753 -17.886 -46.296 1.00 86.50 316 ASN A C 1
ATOM 2562 O O . ASN A 1 316 ? -7.535 -17.692 -47.490 1.00 86.50 316 ASN A O 1
ATOM 2566 N N . GLY A 1 317 ? -7.527 -19.049 -45.682 1.00 88.44 317 GLY A N 1
ATOM 2567 C CA . GLY A 1 317 ? -6.930 -20.224 -46.325 1.00 88.44 317 GLY A CA 1
ATOM 2568 C C . GLY A 1 317 ? -5.422 -20.410 -46.112 1.00 88.44 317 GLY A C 1
ATOM 2569 O O . GLY A 1 317 ? -4.923 -21.478 -46.447 1.00 88.44 317 GLY A O 1
ATOM 2570 N N . ASP A 1 318 ? -4.702 -19.441 -45.532 1.00 93.81 318 ASP A N 1
ATOM 2571 C CA . ASP A 1 318 ? -3.286 -19.648 -45.196 1.00 93.81 318 ASP A CA 1
ATOM 2572 C C . ASP A 1 318 ? -3.137 -20.653 -44.037 1.00 93.81 318 ASP A C 1
ATOM 2574 O O . ASP A 1 318 ? -3.895 -20.624 -43.064 1.00 93.81 318 ASP A O 1
ATOM 2578 N N . TYR A 1 319 ? -2.110 -21.496 -44.109 1.00 94.25 319 TYR A N 1
ATOM 2579 C CA . TYR A 1 319 ? -1.652 -22.351 -43.018 1.00 94.25 319 TYR A CA 1
ATOM 2580 C C . TYR A 1 319 ? -0.766 -21.569 -42.046 1.00 94.25 319 TYR A C 1
ATOM 2582 O O . TYR A 1 319 ? 0.045 -20.740 -42.465 1.00 94.25 319 TYR A O 1
ATOM 2590 N N . ILE A 1 320 ? -0.891 -21.870 -40.752 1.00 94.56 320 ILE A N 1
ATOM 2591 C CA . ILE A 1 320 ? -0.091 -21.269 -39.678 1.00 94.56 320 ILE A CA 1
ATOM 2592 C C . ILE A 1 320 ? 1.062 -22.216 -39.369 1.00 94.56 320 ILE A C 1
ATOM 2594 O O . ILE A 1 320 ? 0.860 -23.258 -38.750 1.00 94.56 320 ILE A O 1
ATOM 2598 N N . PHE A 1 321 ? 2.263 -21.874 -39.824 1.00 94.75 321 PHE A N 1
ATOM 2599 C CA . PHE A 1 321 ? 3.466 -22.653 -39.560 1.00 94.75 321 PHE A CA 1
ATOM 2600 C C . PHE A 1 321 ? 4.225 -22.052 -38.378 1.00 94.75 321 PHE A C 1
ATOM 2602 O O . PHE A 1 321 ? 4.791 -20.962 -38.468 1.00 94.75 321 PHE A O 1
ATOM 2609 N N . CYS A 1 322 ? 4.280 -22.800 -37.282 1.00 94.12 322 CYS A N 1
ATOM 2610 C CA . CYS A 1 322 ? 5.049 -22.475 -36.091 1.00 94.12 322 CYS A CA 1
ATOM 2611 C C . CYS A 1 322 ? 6.401 -23.193 -36.152 1.00 94.12 322 CYS A C 1
ATOM 2613 O O . CYS A 1 322 ? 6.461 -24.422 -36.135 1.00 94.12 322 CYS A O 1
ATOM 2615 N N . SER A 1 323 ? 7.491 -22.430 -36.211 1.00 94.06 323 SER A N 1
ATOM 2616 C CA . SER A 1 323 ? 8.834 -22.943 -35.940 1.00 94.06 323 SER A CA 1
ATOM 2617 C C . SER A 1 323 ? 9.019 -23.024 -34.431 1.00 94.06 323 SER A C 1
ATOM 2619 O O . SER A 1 323 ? 8.869 -22.010 -33.741 1.00 94.06 323 SER A O 1
ATOM 2621 N N . ALA A 1 324 ? 9.333 -24.206 -33.912 1.00 93.44 324 ALA A N 1
ATOM 2622 C CA . ALA A 1 324 ? 9.514 -24.440 -32.488 1.00 93.44 324 ALA A CA 1
ATOM 2623 C C . ALA A 1 324 ? 10.816 -25.191 -32.195 1.00 93.44 324 ALA A C 1
ATOM 2625 O O . ALA A 1 324 ? 11.268 -26.021 -32.988 1.00 93.44 324 ALA A O 1
ATOM 2626 N N . THR A 1 325 ? 11.406 -24.906 -31.035 1.00 93.62 325 THR A N 1
ATOM 2627 C CA . THR A 1 325 ? 12.671 -25.495 -30.587 1.00 93.62 325 THR A CA 1
ATOM 2628 C C . THR A 1 325 ? 12.513 -26.168 -29.225 1.00 93.62 325 THR A C 1
ATOM 2630 O O . THR A 1 325 ? 11.753 -25.701 -28.374 1.00 93.62 325 THR A O 1
ATOM 2633 N N . PHE A 1 326 ? 13.231 -27.274 -29.029 1.00 87.88 326 PHE A N 1
ATOM 2634 C CA . PHE A 1 326 ? 13.248 -28.030 -27.770 1.00 87.88 326 PHE A CA 1
ATOM 2635 C C . PHE A 1 326 ? 14.235 -27.441 -26.754 1.00 87.88 326 PHE A C 1
ATOM 2637 O O . PHE A 1 326 ? 14.048 -27.588 -25.553 1.00 87.88 326 PHE A O 1
ATOM 2644 N N . GLU A 1 327 ? 15.283 -26.762 -27.225 1.00 84.19 327 GLU A N 1
ATOM 2645 C CA . GLU A 1 327 ? 16.365 -26.244 -26.388 1.00 84.19 327 GLU A CA 1
ATOM 2646 C C . GLU A 1 327 ? 16.779 -24.844 -26.850 1.00 84.19 327 GLU A C 1
ATOM 2648 O O . GLU A 1 327 ? 16.652 -24.478 -28.022 1.00 84.19 327 GLU A O 1
ATOM 2653 N N . LYS A 1 328 ? 17.325 -24.040 -25.934 1.00 66.44 328 LYS A N 1
ATOM 2654 C CA . LYS A 1 328 ? 17.860 -22.713 -26.260 1.00 66.44 328 LYS A CA 1
ATOM 2655 C C . LYS A 1 328 ? 19.071 -22.886 -27.196 1.00 66.44 328 LYS A C 1
ATOM 2657 O O . LYS A 1 328 ? 20.124 -23.324 -26.750 1.00 66.44 328 LYS A O 1
ATOM 2662 N N . ASN A 1 329 ? 18.907 -22.516 -28.472 1.00 70.06 329 ASN A N 1
ATOM 2663 C CA . ASN A 1 329 ? 19.845 -22.713 -29.601 1.00 70.06 329 ASN A CA 1
ATOM 2664 C C . ASN A 1 329 ? 19.811 -24.105 -30.272 1.00 70.06 329 ASN A C 1
ATOM 2666 O O . ASN A 1 329 ? 20.738 -24.455 -31.006 1.00 70.06 329 ASN A O 1
ATOM 2670 N N . GLY A 1 330 ? 18.759 -24.893 -30.040 1.00 78.00 330 GLY A N 1
ATOM 2671 C CA . GLY A 1 330 ? 18.530 -26.162 -30.728 1.00 78.00 330 GLY A CA 1
ATOM 2672 C C . GLY A 1 330 ? 18.062 -25.996 -32.179 1.00 78.00 330 GLY A C 1
ATOM 2673 O O . GLY A 1 330 ? 17.845 -24.889 -32.668 1.00 78.00 330 GLY A O 1
ATOM 2674 N N . LYS A 1 331 ? 17.884 -27.125 -32.876 1.00 87.62 331 LYS A N 1
ATOM 2675 C CA . LYS A 1 331 ? 17.290 -27.143 -34.218 1.00 87.62 331 LYS A CA 1
ATOM 2676 C C . LYS A 1 331 ? 15.795 -26.831 -34.146 1.00 87.62 331 LYS A C 1
ATOM 2678 O O . LYS A 1 331 ? 15.077 -27.392 -33.322 1.00 87.62 331 LYS A O 1
ATOM 2683 N N . ASP A 1 332 ? 15.354 -26.014 -35.087 1.00 90.31 332 ASP A N 1
ATOM 2684 C CA . ASP A 1 332 ? 13.962 -25.642 -35.286 1.00 90.31 332 ASP A CA 1
ATOM 2685 C C . ASP A 1 332 ? 13.178 -26.713 -36.060 1.00 90.31 332 ASP A C 1
ATOM 2687 O O . ASP A 1 332 ? 13.660 -27.273 -37.055 1.00 90.31 332 ASP A O 1
ATOM 2691 N N . TYR A 1 333 ? 11.945 -26.967 -35.625 1.00 92.44 333 TYR A N 1
ATOM 2692 C CA . TYR A 1 333 ? 11.003 -27.884 -36.261 1.00 92.44 333 TYR A CA 1
ATOM 2693 C C . TYR A 1 333 ? 9.677 -27.181 -36.538 1.00 92.44 333 TYR A C 1
ATOM 2695 O O . TYR A 1 333 ? 9.184 -26.424 -35.705 1.00 92.44 333 TYR A O 1
ATOM 2703 N N . TYR A 1 334 ? 9.089 -27.462 -37.700 1.00 94.50 334 TYR A N 1
ATOM 2704 C CA . TYR A 1 334 ? 7.793 -26.910 -38.075 1.00 94.50 334 TYR A CA 1
ATOM 2705 C C . TYR A 1 334 ? 6.638 -27.746 -37.535 1.00 94.50 334 TYR A C 1
ATOM 2707 O O . TYR A 1 334 ? 6.617 -28.968 -37.698 1.00 94.50 334 TYR A O 1
ATOM 2715 N N . TYR A 1 335 ? 5.651 -27.046 -36.990 1.00 95.38 335 TYR A N 1
ATOM 2716 C CA . TYR A 1 335 ? 4.340 -27.562 -36.625 1.00 95.38 335 TYR A CA 1
ATOM 2717 C C . TYR A 1 335 ? 3.254 -26.667 -37.216 1.00 95.38 335 TYR A C 1
ATOM 2719 O O . TYR A 1 335 ? 3.496 -25.488 -37.479 1.00 95.38 335 TYR A O 1
ATOM 2727 N N . ILE A 1 336 ? 2.067 -27.226 -37.432 1.00 95.88 336 ILE A N 1
ATOM 2728 C CA . ILE A 1 336 ? 0.898 -26.466 -37.881 1.00 95.88 336 ILE A CA 1
ATOM 2729 C C . ILE A 1 336 ? 0.019 -26.135 -36.678 1.00 95.88 336 ILE A C 1
ATOM 2731 O O . ILE A 1 336 ? -0.258 -27.001 -35.851 1.00 95.88 336 ILE A O 1
ATOM 2735 N N . ALA A 1 337 ? -0.411 -24.884 -36.582 1.00 95.12 337 ALA A N 1
ATOM 2736 C CA . ALA A 1 337 ? -1.435 -24.463 -35.637 1.00 95.12 337 ALA A CA 1
ATOM 2737 C C . ALA A 1 337 ? -2.811 -24.422 -36.317 1.00 95.12 337 ALA A C 1
ATOM 2739 O O . ALA A 1 337 ? -2.941 -23.940 -37.446 1.00 95.12 337 ALA A O 1
ATOM 2740 N N . ASP A 1 338 ? -3.837 -24.906 -35.615 1.00 92.56 338 ASP A N 1
ATOM 2741 C CA . ASP A 1 338 ? -5.225 -24.886 -36.099 1.00 92.56 338 ASP A CA 1
ATOM 2742 C C . ASP A 1 338 ? -5.934 -23.549 -35.820 1.00 92.56 338 ASP A C 1
ATOM 2744 O O . ASP A 1 338 ? -6.883 -23.187 -36.520 1.00 92.56 338 ASP A O 1
ATOM 2748 N N . ALA A 1 339 ? -5.445 -22.794 -34.834 1.00 89.75 339 ALA A N 1
ATOM 2749 C CA . ALA A 1 339 ? -5.921 -21.469 -34.452 1.00 89.75 339 ALA A CA 1
ATOM 2750 C C . ALA A 1 339 ? -4.770 -20.442 -34.458 1.00 89.75 339 ALA A C 1
ATOM 2752 O O . ALA A 1 339 ? -3.596 -20.798 -34.371 1.00 89.75 339 ALA A O 1
ATOM 2753 N N . ASP A 1 340 ? -5.116 -19.163 -34.634 1.00 88.88 340 ASP A N 1
ATOM 2754 C CA . ASP A 1 340 ? -4.171 -18.031 -34.700 1.00 88.88 340 ASP A CA 1
ATOM 2755 C C . ASP A 1 340 ? -4.106 -17.296 -33.350 1.00 88.88 340 ASP A C 1
ATOM 2757 O O . ASP A 1 340 ? -4.260 -16.080 -33.265 1.00 88.88 340 ASP A O 1
ATOM 2761 N N . ASP A 1 341 ? -3.972 -18.069 -32.275 1.00 89.44 341 ASP A N 1
ATOM 2762 C CA . ASP A 1 341 ? -3.949 -17.643 -30.870 1.00 89.44 341 ASP A CA 1
ATOM 2763 C C . ASP A 1 341 ? -2.575 -17.849 -30.202 1.00 89.44 341 ASP A C 1
ATOM 2765 O O . ASP A 1 341 ? -2.407 -17.611 -29.004 1.00 89.44 341 ASP A O 1
ATOM 2769 N N . TYR A 1 342 ? -1.574 -18.253 -30.988 1.00 90.69 342 TYR A N 1
ATOM 2770 C CA . TYR A 1 342 ? -0.201 -18.468 -30.537 1.00 90.69 342 TYR A CA 1
ATOM 2771 C C . TYR A 1 342 ? 0.690 -17.239 -30.755 1.00 90.69 342 TYR A C 1
ATOM 2773 O O . TYR A 1 342 ? 0.600 -16.519 -31.757 1.00 90.69 342 TYR A O 1
ATOM 2781 N N . GLU A 1 343 ? 1.638 -17.040 -29.846 1.00 88.62 343 GLU A N 1
ATOM 2782 C CA . GLU A 1 343 ? 2.668 -16.012 -29.922 1.00 88.62 343 GLU A CA 1
ATOM 2783 C C . GLU A 1 343 ? 4.080 -16.610 -29.920 1.00 88.62 343 GLU A C 1
ATOM 2785 O O . GLU A 1 343 ? 4.342 -17.695 -29.401 1.00 88.62 343 GLU A O 1
ATOM 2790 N N . VAL A 1 344 ? 5.028 -15.888 -30.524 1.00 88.56 344 VAL A N 1
ATOM 2791 C CA . VAL A 1 344 ? 6.449 -16.235 -30.405 1.00 88.56 344 VAL A CA 1
ATOM 2792 C C . VAL A 1 344 ? 6.848 -16.109 -28.937 1.00 88.56 344 VAL A C 1
ATOM 2794 O O . VAL A 1 344 ? 6.622 -15.068 -28.329 1.00 88.56 344 VAL A O 1
ATOM 2797 N N . GLY A 1 345 ? 7.460 -17.156 -28.390 1.00 88.06 345 GLY A N 1
ATOM 2798 C CA . GLY A 1 345 ? 7.767 -17.290 -26.968 1.00 88.06 345 GLY A CA 1
ATOM 2799 C C . GLY A 1 345 ? 6.862 -18.281 -26.237 1.00 88.06 345 GLY A C 1
ATOM 2800 O O . GLY A 1 345 ? 7.291 -18.802 -25.211 1.00 88.06 345 GLY A O 1
ATOM 2801 N N . ASP A 1 346 ? 5.685 -18.607 -26.781 1.00 91.50 346 ASP A N 1
ATOM 2802 C CA . ASP A 1 346 ? 4.772 -19.571 -26.166 1.00 91.50 346 ASP A CA 1
ATOM 2803 C C . ASP A 1 346 ? 5.400 -20.962 -26.051 1.00 91.50 346 ASP A C 1
ATOM 2805 O O . ASP A 1 346 ? 6.033 -21.461 -26.989 1.00 91.50 346 ASP A O 1
ATOM 2809 N N . PHE A 1 347 ? 5.158 -21.614 -24.915 1.00 93.06 347 PHE A N 1
ATOM 2810 C CA . PHE A 1 347 ? 5.410 -23.038 -24.736 1.00 93.06 347 PHE A CA 1
ATOM 2811 C C . PHE A 1 347 ? 4.165 -23.830 -25.135 1.00 93.06 347 PHE A C 1
ATOM 2813 O O . PHE A 1 347 ? 3.042 -23.502 -24.741 1.00 93.06 347 PHE A O 1
ATOM 2820 N N . VAL A 1 348 ? 4.359 -24.857 -25.958 1.00 94.81 348 VAL A N 1
ATOM 2821 C CA . VAL A 1 348 ? 3.274 -25.656 -26.530 1.00 94.81 348 VAL A CA 1
ATOM 2822 C C . VAL A 1 348 ? 3.596 -27.141 -26.486 1.00 94.81 348 VAL A C 1
ATOM 2824 O O . VAL A 1 348 ? 4.749 -27.558 -26.621 1.00 94.81 348 VAL A O 1
ATOM 2827 N N . PHE A 1 349 ? 2.549 -27.948 -26.355 1.00 94.00 349 PHE A N 1
ATOM 2828 C CA . PHE A 1 349 ? 2.641 -29.392 -26.470 1.00 94.00 349 PHE A CA 1
ATOM 2829 C C . PHE A 1 349 ? 2.579 -29.819 -27.933 1.00 94.00 349 PHE A C 1
ATOM 2831 O O . PHE A 1 349 ? 1.641 -29.481 -28.661 1.00 94.00 349 PHE A O 1
ATOM 2838 N N . VAL A 1 350 ? 3.560 -30.615 -28.350 1.00 93.38 350 VAL A N 1
ATOM 2839 C CA . VAL A 1 350 ? 3.661 -31.150 -29.708 1.00 93.38 350 VAL A CA 1
ATOM 2840 C C . VAL A 1 350 ? 3.923 -32.654 -29.697 1.00 93.38 350 VAL A C 1
ATOM 2842 O O . VAL A 1 350 ? 4.561 -33.160 -28.771 1.00 93.38 350 VAL A O 1
ATOM 2845 N N . PRO A 1 351 ? 3.495 -33.398 -30.730 1.00 92.00 351 PRO A N 1
ATOM 2846 C CA . PRO A 1 351 ? 3.870 -34.796 -30.863 1.00 92.00 351 PRO A CA 1
ATOM 2847 C C . PRO A 1 351 ? 5.311 -34.909 -31.387 1.00 92.00 351 PRO A C 1
ATOM 2849 O O . PRO A 1 351 ? 5.619 -34.488 -32.504 1.00 92.00 351 PRO A O 1
ATOM 2852 N N . SER A 1 352 ? 6.187 -35.566 -30.637 1.00 86.00 352 SER A N 1
ATOM 2853 C CA . SER A 1 352 ? 7.586 -35.826 -30.988 1.00 86.00 352 SER A CA 1
ATOM 2854 C C . SER A 1 352 ? 7.820 -37.307 -31.318 1.00 86.00 352 SER A C 1
ATOM 2856 O O . SER A 1 352 ? 7.006 -38.167 -30.995 1.00 86.00 352 SER A O 1
ATOM 2858 N N . GLY A 1 353 ? 8.895 -37.605 -32.052 1.00 75.56 353 GLY A N 1
ATOM 2859 C CA . GLY A 1 353 ? 9.279 -38.981 -32.399 1.00 75.56 353 GLY A CA 1
ATOM 2860 C C . GLY A 1 353 ? 8.311 -39.735 -33.329 1.00 75.56 353 GLY A C 1
ATOM 2861 O O . GLY A 1 353 ? 7.294 -39.205 -33.791 1.00 75.56 353 GLY A O 1
ATOM 2862 N N . SER A 1 354 ? 8.663 -40.982 -33.657 1.00 71.50 354 SER A N 1
ATOM 2863 C CA . SER A 1 354 ? 7.812 -41.919 -34.414 1.00 71.50 354 SER A CA 1
ATOM 2864 C C . SER A 1 354 ? 6.808 -42.666 -33.530 1.00 71.50 354 SER A C 1
ATOM 2866 O O . SER A 1 354 ? 5.847 -43.231 -34.038 1.00 71.50 354 SER A O 1
ATOM 2868 N N . ASP A 1 355 ? 7.052 -42.678 -32.222 1.00 72.25 355 ASP A N 1
ATOM 2869 C CA . ASP A 1 355 ? 6.175 -43.185 -31.165 1.00 72.25 355 ASP A CA 1
ATOM 2870 C C . ASP A 1 355 ? 5.081 -42.178 -30.768 1.00 72.25 355 ASP A C 1
ATOM 2872 O O . ASP A 1 355 ? 4.089 -42.568 -30.159 1.00 72.25 355 ASP A O 1
ATOM 2876 N N . GLY A 1 356 ? 5.229 -40.905 -31.154 1.00 72.75 356 GLY A N 1
ATOM 2877 C CA . GLY A 1 356 ? 4.204 -39.878 -30.980 1.00 72.75 356 GLY A CA 1
ATOM 2878 C C . GLY A 1 356 ? 4.058 -39.388 -29.543 1.00 72.75 356 GLY A C 1
ATOM 2879 O O . GLY A 1 356 ? 2.998 -38.866 -29.202 1.00 72.75 356 GLY A O 1
ATOM 2880 N N . HIS A 1 357 ? 5.087 -39.550 -28.707 1.00 85.00 357 HIS A N 1
ATOM 2881 C CA . HIS A 1 357 ? 5.055 -39.020 -27.349 1.00 85.00 357 HIS A CA 1
ATOM 2882 C C . HIS A 1 357 ? 4.965 -37.492 -27.368 1.00 85.00 357 HIS A C 1
ATOM 2884 O O . HIS A 1 357 ? 5.482 -36.813 -28.257 1.00 85.00 357 HIS A O 1
ATOM 2890 N N . THR A 1 358 ? 4.291 -36.944 -26.371 1.00 90.12 358 THR A N 1
ATOM 2891 C CA . THR A 1 358 ? 4.092 -35.506 -26.243 1.00 90.12 358 THR A CA 1
ATOM 2892 C C . THR A 1 358 ? 5.337 -34.853 -25.643 1.00 90.12 358 THR A C 1
ATOM 2894 O O . THR A 1 358 ? 5.902 -35.367 -24.680 1.00 90.12 358 THR A O 1
ATOM 2897 N N . ALA A 1 359 ? 5.756 -33.717 -26.194 1.00 90.88 359 ALA A N 1
ATOM 2898 C CA . ALA A 1 359 ? 6.872 -32.924 -25.691 1.00 90.88 359 ALA A CA 1
ATOM 2899 C C . ALA A 1 359 ? 6.509 -31.437 -25.642 1.00 90.88 359 ALA A C 1
ATOM 2901 O O . ALA A 1 359 ? 5.673 -30.976 -26.421 1.00 90.88 359 ALA A O 1
ATOM 2902 N N . ILE A 1 360 ? 7.154 -30.701 -24.737 1.00 92.62 360 ILE A N 1
ATOM 2903 C CA . ILE A 1 360 ? 7.026 -29.246 -24.632 1.00 92.62 360 ILE A CA 1
ATOM 2904 C C . ILE A 1 360 ? 8.108 -28.608 -25.501 1.00 92.62 360 ILE A C 1
ATOM 2906 O O . ILE A 1 360 ? 9.284 -28.958 -25.405 1.00 92.62 360 ILE A O 1
ATOM 2910 N N . VAL A 1 361 ? 7.704 -27.675 -26.355 1.00 93.31 361 VAL A N 1
ATOM 2911 C CA . VAL A 1 361 ? 8.607 -26.883 -27.196 1.00 93.31 361 VAL A CA 1
ATOM 2912 C C . VAL A 1 361 ? 8.247 -25.412 -27.102 1.00 93.31 361 VAL A C 1
ATOM 2914 O O . VAL A 1 361 ? 7.095 -25.066 -26.849 1.00 93.31 361 VAL A O 1
ATOM 2917 N N . ARG A 1 362 ? 9.223 -24.539 -27.349 1.00 93.69 362 ARG A N 1
ATOM 2918 C CA . ARG A 1 362 ? 8.999 -23.094 -27.403 1.00 93.69 362 ARG A CA 1
ATOM 2919 C C . ARG A 1 362 ? 8.873 -22.626 -28.845 1.00 93.69 362 ARG A C 1
ATOM 2921 O O . ARG A 1 362 ? 9.766 -22.897 -29.652 1.00 93.69 362 ARG A O 1
ATOM 2928 N N . ILE A 1 363 ? 7.816 -21.884 -29.162 1.00 93.38 363 ILE A N 1
ATOM 2929 C CA . ILE A 1 363 ? 7.646 -21.243 -30.468 1.00 93.38 363 ILE A CA 1
ATOM 2930 C C . ILE A 1 363 ? 8.681 -20.127 -30.610 1.00 93.38 363 ILE A C 1
ATOM 2932 O O . ILE A 1 363 ? 8.768 -19.226 -29.780 1.00 93.38 363 ILE A O 1
ATOM 2936 N N . VAL A 1 364 ? 9.463 -20.169 -31.685 1.00 91.31 364 VAL A N 1
ATOM 2937 C CA . VAL A 1 364 ? 10.490 -19.163 -32.000 1.00 91.31 364 VAL A CA 1
ATOM 2938 C C . VAL A 1 364 ? 10.139 -18.329 -33.228 1.00 91.31 364 VAL A C 1
ATOM 2940 O O . VAL A 1 364 ? 10.670 -17.232 -33.391 1.00 91.31 364 VAL A O 1
ATOM 2943 N N . LYS A 1 365 ? 9.226 -18.812 -34.080 1.00 90.62 365 LYS A N 1
ATOM 2944 C CA . LYS A 1 365 ? 8.740 -18.081 -35.256 1.00 90.62 365 LYS A CA 1
ATOM 2945 C C . LYS A 1 365 ? 7.345 -18.554 -35.659 1.00 90.62 365 LYS A C 1
ATOM 2947 O O . LYS A 1 365 ? 7.053 -19.741 -35.551 1.00 90.62 365 LYS A O 1
ATOM 2952 N N . ILE A 1 366 ? 6.519 -17.644 -36.167 1.00 91.56 366 ILE A N 1
ATOM 2953 C CA . ILE A 1 366 ? 5.223 -17.955 -36.782 1.00 91.56 366 ILE A CA 1
ATOM 2954 C C . ILE A 1 366 ? 5.201 -17.310 -38.165 1.00 91.56 366 ILE A C 1
ATOM 2956 O O . ILE A 1 366 ? 5.457 -16.113 -38.291 1.00 91.56 366 ILE A O 1
ATOM 2960 N N . ASP A 1 367 ? 4.917 -18.107 -39.189 1.00 91.44 367 ASP A N 1
ATOM 2961 C CA . ASP A 1 367 ? 4.788 -17.672 -40.576 1.00 91.44 367 ASP A CA 1
ATOM 2962 C C . ASP A 1 367 ? 3.452 -18.165 -41.156 1.00 91.44 367 ASP A C 1
ATOM 2964 O O . ASP A 1 367 ? 2.978 -19.257 -40.830 1.00 91.44 367 ASP A O 1
ATOM 2968 N N . TYR A 1 368 ? 2.869 -17.376 -42.059 1.00 93.38 368 TYR A N 1
ATOM 2969 C CA . TYR A 1 368 ? 1.641 -17.729 -42.771 1.00 93.38 368 TYR A CA 1
ATOM 2970 C C . TYR A 1 368 ? 1.946 -18.063 -44.231 1.00 93.38 368 TYR A C 1
ATOM 2972 O O . TYR A 1 368 ? 2.617 -17.290 -44.920 1.00 93.38 368 TYR A O 1
ATOM 2980 N N . PHE A 1 369 ? 1.436 -19.197 -44.711 1.00 91.94 369 PHE A N 1
ATOM 2981 C CA . PHE A 1 369 ? 1.669 -19.660 -46.079 1.00 91.94 369 PHE A CA 1
ATOM 2982 C C . PHE A 1 369 ? 0.370 -20.107 -46.743 1.00 91.94 369 PHE A C 1
ATOM 2984 O O . PHE A 1 369 ? -0.356 -20.928 -46.187 1.00 91.94 369 PHE A O 1
ATOM 2991 N N . ALA A 1 370 ? 0.122 -19.643 -47.967 1.00 92.38 370 ALA A N 1
ATOM 2992 C CA . ALA A 1 370 ? -0.865 -20.275 -48.842 1.00 92.38 370 ALA A CA 1
ATOM 2993 C C . ALA A 1 370 ? -0.464 -21.738 -49.122 1.00 92.38 370 ALA A C 1
ATOM 2995 O O . ALA A 1 370 ? 0.727 -22.061 -49.090 1.00 92.38 370 ALA A O 1
ATOM 2996 N N . GLU A 1 371 ? -1.436 -22.608 -49.414 1.00 90.81 371 GLU A N 1
ATOM 2997 C CA . GLU A 1 371 ? -1.226 -24.054 -49.613 1.00 90.81 371 GLU A CA 1
ATOM 2998 C C . GLU A 1 371 ? -0.107 -24.363 -50.620 1.00 90.81 371 GLU A C 1
ATOM 3000 O O . GLU A 1 371 ? 0.716 -25.248 -50.395 1.00 90.81 371 GLU A O 1
ATOM 3005 N N . GLU A 1 372 ? -0.019 -23.592 -51.703 1.00 91.50 372 GLU A N 1
ATOM 3006 C CA . GLU A 1 372 ? 0.990 -23.758 -52.749 1.00 91.50 372 GLU A CA 1
ATOM 3007 C C . GLU A 1 372 ? 2.413 -23.324 -52.344 1.00 91.50 372 GLU A C 1
ATOM 3009 O O . GLU A 1 372 ? 3.374 -23.679 -53.025 1.00 91.50 372 GLU A O 1
ATOM 3014 N N . ASN A 1 373 ? 2.558 -22.571 -51.248 1.00 92.75 373 ASN A N 1
ATOM 3015 C CA . ASN A 1 373 ? 3.817 -21.962 -50.800 1.00 92.75 373 ASN A CA 1
ATOM 3016 C C . ASN A 1 373 ? 4.326 -22.525 -49.463 1.00 92.75 373 ASN A C 1
ATOM 3018 O O . ASN A 1 373 ? 5.288 -21.994 -48.904 1.00 92.75 373 ASN A O 1
ATOM 3022 N N . VAL A 1 374 ? 3.687 -23.569 -48.926 1.00 92.12 374 VAL A N 1
ATOM 3023 C CA . VAL A 1 374 ? 4.083 -24.155 -47.639 1.00 92.12 374 VAL A CA 1
ATOM 3024 C C . VAL A 1 374 ? 5.522 -24.697 -47.690 1.00 92.12 374 VAL A C 1
ATOM 3026 O O . VAL A 1 374 ? 5.913 -25.336 -48.671 1.00 92.12 374 VAL A O 1
ATOM 3029 N N . PRO A 1 375 ? 6.330 -24.504 -46.630 1.00 91.44 375 PRO A N 1
ATOM 3030 C CA . PRO A 1 375 ? 7.723 -24.961 -46.606 1.00 91.44 375 PRO A CA 1
ATOM 3031 C C . PRO A 1 375 ? 7.837 -26.492 -46.571 1.00 91.44 375 PRO A C 1
ATOM 3033 O O . PRO A 1 375 ? 8.849 -27.056 -46.987 1.00 91.44 375 PRO A O 1
ATOM 3036 N N . TYR A 1 376 ? 6.793 -27.166 -46.082 1.00 90.56 376 TYR A N 1
ATOM 3037 C CA . TYR A 1 376 ? 6.675 -28.617 -46.032 1.00 90.56 376 TYR A CA 1
ATOM 3038 C C . TYR A 1 376 ? 5.242 -29.040 -46.370 1.00 90.56 376 TYR A C 1
ATOM 3040 O O . TYR A 1 376 ? 4.307 -28.330 -45.999 1.00 90.56 376 TYR A O 1
ATOM 3048 N N . PRO A 1 377 ? 5.035 -30.203 -47.019 1.00 92.31 377 PRO A N 1
ATOM 3049 C CA . PRO A 1 377 ? 3.695 -30.688 -47.328 1.00 92.31 377 PRO A CA 1
ATOM 3050 C C . PRO A 1 377 ? 2.852 -30.829 -46.060 1.00 92.31 377 PRO A C 1
ATOM 3052 O O . PRO A 1 377 ? 3.239 -31.579 -45.165 1.00 92.31 377 PRO A O 1
ATOM 3055 N N . VAL A 1 378 ? 1.692 -30.172 -46.023 1.00 90.75 378 VAL A N 1
ATOM 3056 C CA . VAL A 1 378 ? 0.781 -30.116 -44.862 1.00 90.75 378 VAL A CA 1
ATOM 3057 C C . VAL A 1 378 ? 0.533 -31.502 -44.262 1.00 90.75 378 VAL A C 1
ATOM 3059 O O . VAL A 1 378 ? 0.708 -31.698 -43.067 1.00 90.75 378 VAL A O 1
ATOM 3062 N N . ALA A 1 379 ? 0.264 -32.509 -45.100 1.00 91.12 379 ALA A N 1
ATOM 3063 C CA . ALA A 1 379 ? 0.002 -33.886 -44.668 1.00 91.12 379 ALA A CA 1
ATOM 3064 C C . ALA A 1 379 ? 1.168 -34.582 -43.927 1.00 91.12 379 ALA A C 1
ATOM 3066 O O . ALA A 1 379 ? 0.979 -35.656 -43.362 1.00 91.12 379 ALA A O 1
ATOM 3067 N N . LYS A 1 380 ? 2.385 -34.026 -43.973 1.00 90.38 380 LYS A N 1
ATOM 3068 C CA . LYS A 1 380 ? 3.579 -34.564 -43.298 1.00 90.38 380 LYS A CA 1
ATOM 3069 C C . LYS A 1 380 ? 3.959 -33.784 -42.043 1.00 90.38 380 LYS A C 1
ATOM 3071 O O . LYS A 1 380 ? 4.832 -34.237 -41.305 1.00 90.38 380 LYS A O 1
ATOM 3076 N N . VAL A 1 381 ? 3.364 -32.614 -41.833 1.00 93.06 381 VAL A N 1
ATOM 3077 C CA . VAL A 1 381 ? 3.677 -31.740 -40.706 1.00 93.06 381 VAL A CA 1
ATOM 3078 C C . VAL A 1 381 ? 2.696 -32.046 -39.584 1.00 93.06 381 VAL A C 1
ATOM 3080 O O . VAL A 1 381 ? 1.502 -32.217 -39.810 1.00 93.06 381 VAL A O 1
ATOM 3083 N N . LYS A 1 382 ? 3.213 -32.177 -38.364 1.00 94.25 382 LYS A N 1
ATOM 3084 C CA . LYS A 1 382 ? 2.388 -32.454 -37.187 1.00 94.25 382 LYS A CA 1
ATOM 3085 C C . LYS A 1 382 ? 1.723 -31.169 -36.697 1.00 94.25 382 LYS A C 1
ATOM 3087 O O . LYS A 1 382 ? 2.275 -30.084 -36.866 1.00 94.25 382 LYS A O 1
ATOM 3092 N N . HIS A 1 383 ? 0.568 -31.309 -36.060 1.00 95.38 383 HIS A N 1
ATOM 3093 C CA . HIS A 1 383 ? -0.155 -30.184 -35.477 1.00 95.38 383 HIS A CA 1
ATOM 3094 C C . HIS A 1 383 ? 0.268 -29.944 -34.026 1.00 95.38 383 HIS A C 1
ATOM 3096 O O . HIS A 1 383 ? 0.644 -30.885 -33.318 1.00 95.38 383 HIS A O 1
ATOM 3102 N N . ILE A 1 384 ? 0.212 -28.686 -33.594 1.00 96.19 384 ILE A N 1
ATOM 3103 C CA . ILE A 1 384 ? 0.305 -28.324 -32.180 1.00 96.19 384 ILE A CA 1
ATOM 3104 C C . ILE A 1 384 ? -0.928 -28.882 -31.466 1.00 96.19 384 ILE A C 1
ATOM 3106 O O . ILE A 1 384 ? -2.044 -28.752 -31.956 1.00 96.19 384 ILE A O 1
ATOM 3110 N N . ILE A 1 385 ? -0.724 -29.516 -30.310 1.00 94.44 385 ILE A N 1
ATOM 3111 C CA . ILE A 1 385 ? -1.812 -30.121 -29.534 1.00 94.44 385 ILE A CA 1
ATOM 3112 C C . ILE A 1 385 ? -2.553 -29.034 -28.753 1.00 94.44 385 ILE A C 1
ATOM 3114 O O . ILE A 1 385 ? -3.775 -28.949 -28.814 1.00 94.44 385 ILE A O 1
ATOM 3118 N N . ARG A 1 386 ? -1.805 -28.230 -27.986 1.00 92.62 386 ARG A N 1
ATOM 3119 C CA . ARG A 1 386 ? -2.310 -27.104 -27.188 1.00 92.62 386 ARG A CA 1
ATOM 3120 C C . ARG A 1 386 ? -1.165 -26.247 -26.647 1.00 92.62 386 ARG A C 1
ATOM 3122 O O . ARG A 1 386 ? -0.011 -26.675 -26.646 1.00 92.62 386 ARG A O 1
ATOM 3129 N N . LYS A 1 387 ? -1.512 -25.073 -26.126 1.00 93.06 387 LYS A N 1
ATOM 3130 C CA . LYS A 1 387 ? -0.624 -24.217 -25.329 1.00 93.06 387 LYS A CA 1
ATOM 3131 C C . LYS A 1 387 ? -0.424 -24.791 -23.913 1.00 93.06 387 LYS A C 1
ATOM 3133 O O . LYS A 1 387 ? -1.320 -25.467 -23.396 1.00 93.06 387 LYS A O 1
ATOM 3138 N N . CYS A 1 388 ? 0.751 -24.572 -23.325 1.00 90.00 388 CYS A N 1
ATOM 3139 C CA . CYS A 1 388 ? 1.029 -24.885 -21.918 1.00 90.00 388 CYS A CA 1
ATOM 3140 C C . CYS A 1 388 ? 0.422 -23.814 -21.000 1.00 90.00 388 CYS A C 1
ATOM 3142 O O . CYS A 1 388 ? 0.378 -22.640 -21.379 1.00 90.00 388 CYS A O 1
ATOM 3144 N N . SER A 1 389 ? -0.026 -24.201 -19.804 1.00 83.50 389 SER A N 1
ATOM 3145 C CA . SER A 1 389 ? -0.304 -23.236 -18.731 1.00 83.50 389 SER A CA 1
ATOM 3146 C C . SER A 1 389 ? 0.982 -22.847 -17.997 1.00 83.50 389 SER A C 1
ATOM 3148 O O . SER A 1 389 ? 2.002 -23.523 -18.118 1.00 83.50 389 SER A O 1
ATOM 3150 N N . VAL A 1 390 ? 0.935 -21.748 -17.236 1.00 74.00 390 VAL A N 1
ATOM 3151 C CA . VAL A 1 390 ? 2.081 -21.251 -16.451 1.00 74.00 390 VAL A CA 1
ATOM 3152 C C . VAL A 1 390 ? 2.584 -22.309 -15.459 1.00 74.00 390 VAL A C 1
ATOM 3154 O O . VAL A 1 390 ? 3.786 -22.444 -15.295 1.00 74.00 390 VAL A O 1
ATOM 3157 N N . ASP A 1 391 ? 1.685 -23.120 -14.893 1.00 70.69 391 ASP A N 1
ATOM 3158 C CA . ASP A 1 391 ? 2.026 -24.193 -13.943 1.00 70.69 391 ASP A CA 1
ATOM 3159 C C . ASP A 1 391 ? 2.701 -25.426 -14.587 1.00 70.69 391 ASP A C 1
ATOM 3161 O O . ASP A 1 391 ? 3.151 -26.327 -13.881 1.00 70.69 391 ASP A O 1
ATOM 3165 N N . GLU A 1 392 ? 2.716 -25.517 -15.922 1.00 73.06 392 GLU A N 1
ATOM 3166 C CA . GLU A 1 392 ? 3.249 -26.660 -16.685 1.00 73.06 392 GLU A CA 1
ATOM 3167 C C . GLU A 1 392 ? 4.626 -26.386 -17.323 1.00 73.06 392 GLU A C 1
ATOM 3169 O O . GLU A 1 392 ? 5.179 -27.280 -17.973 1.00 73.06 392 GLU A O 1
ATOM 3174 N N . ILE A 1 393 ? 5.143 -25.159 -17.191 1.00 60.53 393 ILE A N 1
ATOM 3175 C CA . ILE A 1 393 ? 6.436 -24.688 -17.722 1.00 60.53 393 ILE A CA 1
ATOM 3176 C C . ILE A 1 393 ? 7.474 -24.738 -16.605 1.00 60.53 393 ILE A C 1
ATOM 3178 O O . ILE A 1 393 ? 8.595 -25.224 -16.888 1.00 60.53 393 ILE A O 1
#

pLDDT: mean 88.64, std 12.04, range [34.12, 98.75]